Protein 8RO5 (pdb70)

Radius of gyration: 23.98 Å; Cα contacts (8 Å, |Δi|>4): 1164; chains: 2; bounding box: 68×42×57 Å

Structure (mmCIF, N/CA/C/O backbone):
data_8RO5
#
_entry.id   8RO5
#
_cell.length_a   68.575
_cell.length_b   43.320
_cell.length_c   84.243
_cell.angle_alpha   90.000
_cell.angle_beta   108.500
_cell.angle_gamma   90.000
#
_symmetry.space_group_name_H-M   'P 1 21 1'
#
loop_
_entity.id
_entity.type
_entity.pdbx_description
1 polymer 'Chains: B'
2 polymer 'Chains: A'
3 water water
#
loop_
_atom_site.group_PDB
_atom_site.id
_atom_site.type_symbol
_atom_site.label_atom_id
_atom_site.label_alt_id
_atom_site.label_comp_id
_atom_site.label_asym_id
_atom_site.label_entity_id
_atom_site.label_seq_id
_atom_site.pdbx_PDB_ins_code
_atom_site.Cartn_x
_atom_site.Cartn_y
_atom_site.Cartn_z
_atom_site.occupancy
_atom_site.B_iso_or_equiv
_atom_site.auth_seq_id
_atom_site.auth_comp_id
_atom_site.auth_asym_id
_atom_site.auth_atom_id
_atom_site.pdbx_PDB_model_num
ATOM 1 N N . THR A 1 1 ? 13.69949 24.95164 13.66095 1.000 38.41903 5 THR B N 1
ATOM 2 C CA . THR A 1 1 ? 13.36930 24.06861 14.77492 1.000 31.85518 5 THR B CA 1
ATOM 3 C C . THR A 1 1 ? 11.90812 24.29884 15.20810 1.000 27.71028 5 THR B C 1
ATOM 4 O O . THR A 1 1 ? 11.47067 25.43025 15.42240 1.000 32.21489 5 THR B O 1
ATOM 8 N N . LEU A 1 2 ? 11.13169 23.21492 15.28667 1.000 23.23429 6 LEU B N 1
ATOM 9 C CA . LEU A 1 2 ? 9.71502 23.31981 15.61397 1.000 22.75124 6 LEU B CA 1
ATOM 10 C C . LEU A 1 2 ? 9.43394 23.19211 17.10195 1.000 17.73438 6 LEU B C 1
ATOM 11 O O . LEU A 1 2 ? 8.38621 23.65571 17.56219 1.000 21.55053 6 LEU B O 1
ATOM 16 N N . LEU A 1 3 ? 10.34358 22.57803 17.85489 1.000 23.06423 7 LEU B N 1
ATOM 17 C CA . LEU A 1 3 ? 10.13111 22.24821 19.25445 1.000 20.73726 7 LEU B CA 1
ATOM 18 C C . LEU A 1 3 ? 11.34504 22.64773 20.08175 1.000 19.73441 7 LEU B C 1
ATOM 19 O O . LEU A 1 3 ? 12.48022 22.52853 19.61879 1.000 22.67003 7 LEU B O 1
ATOM 24 N N . GLU A 1 4 ? 11.09745 23.12381 21.30186 1.000 22.95098 8 GLU B N 1
ATOM 25 C CA . GLU A 1 4 ? 12.13116 23.27796 22.32330 1.000 26.79900 8 GLU B CA 1
ATOM 26 C C . GLU A 1 4 ? 11.81431 22.33729 23.46927 1.000 21.54822 8 GLU B C 1
ATOM 27 O O . GLU A 1 4 ? 10.77602 22.47578 24.12317 1.000 22.08941 8 GLU B O 1
ATOM 33 N N . GLN A 1 5 ? 12.70402 21.38908 23.71730 1.000 20.09373 9 GLN B N 1
ATOM 34 C CA . GLN A 1 5 ? 12.48503 20.39204 24.75120 1.000 22.34304 9 GLN B CA 1
ATOM 35 C C . GLN A 1 5 ? 13.54302 20.55145 25.83415 1.000 20.74673 9 GLN B C 1
ATOM 36 O O . GLN A 1 5 ? 14.73283 20.68271 25.52739 1.000 26.24447 9 GLN B O 1
ATOM 42 N N . ASN A 1 6 ? 13.11086 20.53999 27.09149 1.000 19.64774 10 ASN B N 1
ATOM 43 C CA . ASN A 1 6 ? 14.04017 20.70345 28.20176 1.000 24.63003 10 ASN B CA 1
ATOM 44 C C . ASN A 1 6 ? 13.58573 19.87649 29.39464 1.000 18.47282 10 ASN B C 1
ATOM 45 O O . ASN A 1 6 ? 12.38302 19.65669 29.57493 1.000 19.85146 10 ASN B O 1
ATOM 50 N N . PRO A 1 7 ? 14.52238 19.40105 30.22996 1.000 21.31821 11 PRO B N 1
ATOM 51 C CA . PRO A 1 7 ? 15.98087 19.50370 30.11890 1.000 23.40556 11 PRO B CA 1
ATOM 52 C C . PRO A 1 7 ? 16.48576 18.51358 29.09797 1.000 20.34478 11 PRO B C 1
ATOM 53 O O . PRO A 1 7 ? 15.73137 17.62822 28.70178 1.000 22.27899 11 PRO B O 1
ATOM 57 N N . ARG A 1 8 ? 17.74306 18.60999 28.65710 1.000 17.77450 12 ARG B N 1
ATOM 58 C CA . ARG A 1 8 ? 18.26579 17.65271 27.68939 1.000 20.16114 12 ARG B CA 1
ATOM 59 C C . ARG A 1 8 ? 18.78087 16.38279 28.34880 1.000 21.22644 12 ARG B C 1
ATOM 60 O O . ARG A 1 8 ? 18.91136 15.35139 27.67777 1.000 17.83453 12 ARG B O 1
ATOM 68 N N . TRP A 1 9 ? 19.08607 16.43335 29.64512 1.000 20.33301 13 TRP B N 1
ATOM 69 C CA . TRP A 1 9 ? 19.51995 15.24379 30.36471 1.000 22.52615 13 TRP B CA 1
ATOM 70 C C . TRP A 1 9 ? 19.21545 15.44797 31.84251 1.000 23.8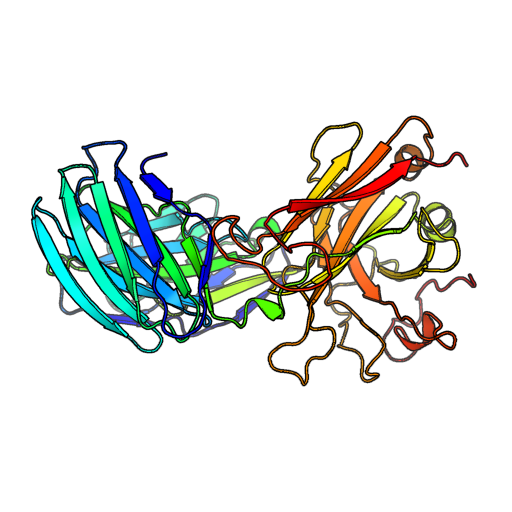9890 13 TRP B C 1
ATOM 71 O O . TRP A 1 9 ? 19.15060 16.58257 32.32651 1.000 22.44069 13 TRP B O 1
ATOM 82 N N . ARG A 1 10 ? 18.99284 14.34397 32.54603 1.000 17.88672 14 ARG B N 1
ATOM 83 C CA . ARG A 1 10 ? 18.91251 14.39776 33.99884 1.000 18.30290 14 ARG B CA 1
ATOM 84 C C . ARG A 1 10 ? 19.28736 13.05026 34.57352 1.000 17.54065 14 ARG B C 1
ATOM 85 O O . ARG A 1 10 ? 18.87212 12.00710 34.06290 1.000 15.09081 14 ARG B O 1
ATOM 93 N N . LEU A 1 11 ? 20.10194 13.08828 35.61584 1.000 13.89663 15 LEU B N 1
ATOM 94 C CA . LEU A 1 11 ? 20.32276 11.93519 36.46157 1.000 14.77740 15 LEU B CA 1
ATOM 95 C C . LEU A 1 11 ? 19.26587 11.94541 37.55206 1.000 18.07174 15 LEU B C 1
ATOM 96 O O . LEU A 1 11 ? 19.08515 12.96233 38.23248 1.000 21.73293 15 LEU B O 1
ATOM 101 N N . VAL A 1 12 ? 18.54599 10.83842 37.70001 1.000 14.60669 16 VAL B N 1
ATOM 102 C CA . VAL A 1 12 ? 17.41986 10.75516 38.62436 1.000 16.01694 16 VAL B CA 1
ATOM 103 C C . VAL A 1 12 ? 17.68551 9.62360 39.61238 1.000 18.21723 16 VAL B C 1
ATOM 104 O O . VAL A 1 12 ? 17.80423 8.46595 39.20653 1.000 18.56493 16 VAL B O 1
ATOM 108 N N . PRO A 1 13 ? 17.76273 9.89433 40.91204 1.000 17.99966 17 PRO B N 1
ATOM 109 C CA . PRO A 1 13 ? 17.93347 8.80398 41.87778 1.000 17.66695 17 PRO B CA 1
ATOM 110 C C . PRO A 1 13 ? 16.68934 7.93577 41.93457 1.000 19.21661 17 PRO B C 1
ATOM 111 O O . PRO A 1 13 ? 15.57962 8.38892 41.64971 1.000 17.70522 17 PRO B O 1
ATOM 115 N N . ARG A 1 14 ? 16.88023 6.67014 42.31114 1.000 18.07103 18 ARG B N 1
ATOM 116 C CA . ARG A 1 14 ? 15.78593 5.71034 42.23671 1.000 19.85934 18 ARG B CA 1
ATOM 117 C C . ARG A 1 14 ? 14.58853 6.19282 43.04370 1.000 22.40948 18 ARG B C 1
ATOM 118 O O . ARG A 1 14 ? 14.73528 6.73172 44.14661 1.000 22.02125 18 ARG B O 1
ATOM 126 N N . GLY A 1 15 ? 13.40239 6.02589 42.45811 1.000 20.90656 19 GLY B N 1
ATOM 127 C CA . GLY A 1 15 ? 12.14227 6.43155 43.05383 1.000 19.36197 19 GLY B CA 1
ATOM 128 C C . GLY A 1 15 ? 11.81030 7.90969 42.97610 1.000 19.00422 19 GLY B C 1
ATOM 129 O O . GLY A 1 15 ? 10.71891 8.30076 43.41630 1.000 26.00387 19 GLY B O 1
ATOM 130 N N . GLN A 1 16 ? 12.70518 8.75217 42.45412 1.000 20.40887 20 GLN B N 1
ATOM 131 C CA . GLN A 1 16 ? 12.47335 10.18874 42.44475 1.000 23.18232 20 GLN B CA 1
ATOM 132 C C . GLN A 1 16 ? 11.89955 10.60470 41.09719 1.000 15.99166 20 GLN B C 1
ATOM 133 O O . GLN A 1 16 ? 11.57851 9.76535 40.25327 1.000 19.65364 20 GLN B O 1
ATOM 139 N N . ALA A 1 17 ? 11.74442 11.91375 40.88685 1.000 17.38943 21 ALA B N 1
ATOM 140 C CA . ALA A 1 17 ? 10.96203 12.39027 39.75186 1.000 13.88061 21 ALA B CA 1
ATOM 141 C C . ALA A 1 17 ? 11.66055 13.54319 39.04190 1.000 14.21810 21 ALA B C 1
ATOM 142 O O . ALA A 1 17 ? 12.54051 14.20471 39.59638 1.000 15.01081 21 ALA B O 1
ATOM 144 N N . VAL A 1 18 ? 11.22907 13.80935 37.80538 1.000 12.02301 22 VAL B N 1
ATOM 145 C CA . VAL A 1 18 ? 11.78978 14.89791 37.00787 1.000 13.26903 22 VAL B CA 1
ATOM 146 C C . VAL A 1 18 ? 10.69157 15.46256 36.11070 1.000 15.76937 22 VAL B C 1
ATOM 147 O O . VAL A 1 18 ? 9.82575 14.72616 35.62822 1.000 16.00925 22 VAL B O 1
ATOM 151 N N . ASN A 1 19 ? 10.72255 16.77966 35.90774 1.000 18.70906 23 ASN B N 1
ATOM 152 C CA . ASN A 1 19 ? 9.75263 17.48694 35.07823 1.000 19.05854 23 ASN B CA 1
ATOM 153 C C . ASN A 1 19 ? 10.37850 17.79806 33.72895 1.000 18.07568 23 ASN B C 1
ATOM 154 O O . ASN A 1 19 ? 11.50784 18.29649 33.66500 1.000 19.38355 23 ASN B O 1
ATOM 159 N N . LEU A 1 20 ? 9.64928 17.49597 32.65582 1.000 18.09770 24 LEU B N 1
ATOM 160 C CA . LEU A 1 20 ? 10.08044 17.82102 31.30563 1.000 19.32226 24 LEU B CA 1
ATOM 161 C C . LEU A 1 20 ? 9.10061 18.81767 30.71151 1.000 17.20489 24 LEU B C 1
ATOM 162 O O . LEU A 1 20 ? 7.91660 18.83085 31.06219 1.000 18.51974 24 LEU B O 1
ATOM 167 N N . ARG A 1 21 ? 9.59747 19.63645 29.79266 1.000 18.95173 25 ARG B N 1
ATOM 168 C CA . ARG A 1 21 ? 8.74896 20.63584 29.16952 1.000 19.20811 25 ARG B CA 1
ATOM 169 C C . ARG A 1 21 ? 9.06871 20.69968 27.68693 1.000 19.51964 25 ARG B C 1
ATOM 170 O O . ARG A 1 21 ? 10.22863 20.59037 27.28143 1.000 20.26661 25 ARG B O 1
ATOM 178 N N . CYS A 1 22 ? 8.02653 20.84033 26.87808 1.000 18.80759 26 CYS B N 1
ATOM 179 C CA . CYS A 1 22 ? 8.16419 20.95466 25.43488 1.000 20.24556 26 CYS B CA 1
ATOM 180 C C . CYS A 1 22 ? 7.34460 22.14294 24.96650 1.000 17.10723 26 CYS B C 1
ATOM 181 O O . CYS A 1 22 ? 6.15611 22.23041 25.27682 1.000 20.27709 26 CYS B O 1
ATOM 184 N N . ILE A 1 23 ? 7.98363 23.05040 24.23517 1.000 22.56733 27 ILE B N 1
ATOM 185 C CA . ILE A 1 23 ? 7.34132 24.25243 23.71828 1.000 21.66932 27 ILE B CA 1
ATOM 186 C C . ILE A 1 23 ? 7.25906 24.13842 22.20717 1.000 17.05027 27 ILE B C 1
ATOM 187 O O . ILE A 1 23 ? 8.27694 23.95317 21.53291 1.000 19.91028 27 ILE B O 1
ATOM 192 N N . LEU A 1 24 ? 6.04699 24.26511 21.68218 1.000 22.99986 28 LEU B N 1
ATOM 193 C CA . LEU A 1 24 ? 5.83906 24.26457 20.24188 1.000 19.87089 28 LEU B CA 1
ATOM 194 C C . LEU A 1 24 ? 6.12392 25.65971 19.69216 1.000 21.63225 28 LEU B C 1
ATOM 195 O O . LEU A 1 24 ? 5.56900 26.65167 20.17652 1.000 23.83663 28 LEU B O 1
ATOM 200 N N . LYS A 1 25 ? 6.99425 25.73743 18.69568 1.000 20.76284 29 LYS B N 1
ATOM 201 C CA . LYS A 1 25 ? 7.42878 27.01639 18.15184 1.000 23.72841 29 LYS B CA 1
ATOM 202 C C . LYS A 1 25 ? 6.69600 27.38677 16.86938 1.000 27.89008 29 LYS B C 1
ATOM 203 O O . LYS A 1 25 ? 7.00236 28.42784 16.27545 1.000 29.08207 29 LYS B O 1
ATOM 209 N N . ASN A 1 26 ? 5.74761 26.55958 16.42640 1.000 24.00154 30 ASN B N 1
ATOM 210 C CA . ASN A 1 26 ? 5.05628 26.77647 15.15361 1.000 24.86870 30 ASN B CA 1
ATOM 211 C C . ASN A 1 26 ? 3.67116 26.16058 15.27114 1.000 24.88545 30 ASN B C 1
ATOM 212 O O . ASN A 1 26 ? 3.53019 24.93296 15.27126 1.000 24.44034 30 ASN B O 1
ATOM 217 N N . SER A 1 27 ? 2.65283 27.01976 15.34608 1.000 22.53604 31 SER B N 1
ATOM 218 C CA . SER A 1 27 ? 1.28724 26.60214 15.63387 1.000 23.01277 31 SER B CA 1
ATOM 219 C C . SER A 1 27 ? 0.69100 25.70499 14.55687 1.000 20.99044 31 SER B C 1
ATOM 220 O O . SER A 1 27 ? -0.36962 25.11800 14.79067 1.000 24.38266 31 SER B O 1
ATOM 223 N N . GLN A 1 28 ? 1.33285 25.58652 13.39757 1.000 22.84983 32 GLN B N 1
ATOM 224 C CA . GLN A 1 28 ? 0.82535 24.71603 12.34095 1.000 23.67162 32 GLN B CA 1
ATOM 225 C C . GLN A 1 28 ? 1.04404 23.23720 12.64085 1.000 20.74580 32 GLN B C 1
ATOM 226 O O . GLN A 1 28 ? 0.58275 22.39123 11.86801 1.000 17.40310 32 GLN B O 1
ATOM 232 N N . TYR A 1 29 ? 1.71495 22.89770 13.73535 1.000 18.93145 33 TYR B N 1
ATOM 233 C CA . TYR A 1 29 ? 1.93925 21.50569 14.13022 1.000 15.10598 33 TYR B CA 1
ATOM 234 C C . TYR A 1 29 ? 1.41034 21.27806 15.54140 1.000 16.35875 33 TYR B C 1
ATOM 235 O O . TYR A 1 29 ? 2.17113 20.93203 16.45230 1.000 18.59652 33 TYR B O 1
ATOM 244 N N . PRO A 1 30 ? 0.09901 21.43774 15.74937 1.000 18.58263 34 PRO B N 1
ATOM 245 C CA . PRO A 1 30 ? -0.45156 21.46059 17.10900 1.000 15.21840 34 PRO B CA 1
ATOM 246 C C . PRO A 1 30 ? -0.61426 20.10108 17.75212 1.000 16.91506 34 PRO B C 1
ATOM 247 O O . PRO A 1 30 ? -1.00794 20.03658 18.92672 1.000 18.19676 34 PRO B O 1
ATOM 251 N N . TRP A 1 31 ? -0.36580 19.01436 17.02788 1.000 14.25514 35 TRP B N 1
ATOM 252 C CA . TRP A 1 31 ? -0.51465 17.67758 17.58843 1.000 14.07152 35 TRP B CA 1
ATOM 253 C C . TRP A 1 31 ? 0.78850 17.34317 18.28985 1.000 15.50467 35 TRP B C 1
ATOM 254 O O . TRP A 1 31 ? 1.77295 17.00273 17.64028 1.000 14.84506 35 TRP B O 1
ATOM 265 N N . MET A 1 32 ? 0.79434 17.45936 19.61654 1.000 15.69707 36 MET B N 1
ATOM 266 C CA . MET A 1 32 ? 1.98174 17.26591 20.43668 1.000 14.34491 36 MET B CA 1
ATOM 267 C C . MET A 1 32 ? 1.86403 15.96738 21.21933 1.000 12.91362 36 MET B C 1
ATOM 268 O O . MET A 1 32 ? 0.80662 15.65894 21.78688 1.000 15.08914 36 MET B O 1
ATOM 273 N N . SER A 1 33 ? 2.95274 15.19697 21.23495 1.000 12.37242 37 SER B N 1
ATOM 274 C CA . SER A 1 33 ? 2.94655 13.87740 21.84063 1.000 13.86687 37 SER B CA 1
ATOM 275 C C . SER A 1 33 ? 4.22976 13.68518 22.62991 1.000 10.69335 37 SER B C 1
ATOM 276 O O . SER A 1 33 ? 5.21390 14.40408 22.43148 1.000 13.74874 37 SER B O 1
ATOM 279 N N . TRP A 1 34 ? 4.21990 12.67248 23.50138 1.000 11.61815 38 TRP B N 1
ATOM 280 C CA . TRP A 1 34 ? 5.42650 12.14847 24.13560 1.000 12.51037 38 TRP B CA 1
ATOM 281 C C . TRP A 1 34 ? 5.65065 10.71891 23.66619 1.000 11.71965 38 TRP B C 1
ATOM 282 O O . TRP A 1 34 ? 4.70761 9.91674 23.64814 1.000 10.15913 38 TRP B O 1
ATOM 293 N N . TYR A 1 35 ? 6.88746 10.41241 23.29374 1.000 10.43530 39 TYR B N 1
ATOM 294 C CA . TYR A 1 35 ? 7.36504 9.06689 22.98980 1.000 10.06130 39 TYR B CA 1
ATOM 295 C C . TYR A 1 35 ? 8.50991 8.72826 23.92719 1.000 11.26775 39 TYR B C 1
ATOM 296 O O . TYR A 1 35 ? 9.30905 9.59716 24.27293 1.000 14.21451 39 TYR B O 1
ATOM 305 N N . GLN A 1 36 ? 8.60612 7.46698 24.33076 1.000 11.09562 40 GLN B N 1
ATOM 306 C CA . GLN A 1 36 ? 9.79682 7.00988 25.03276 1.000 10.28273 40 GLN B CA 1
ATOM 307 C C . GLN A 1 36 ? 10.60807 6.09151 24.13497 1.000 12.02569 40 GLN B C 1
ATOM 308 O O . GLN A 1 36 ? 10.08397 5.46334 23.20912 1.000 12.15926 40 GLN B O 1
ATOM 314 N N . GLN A 1 37 ? 11.90583 6.04471 24.40409 1.000 11.79970 41 GLN B N 1
ATOM 315 C CA . GLN A 1 37 ? 12.77677 5.05326 23.79259 1.000 13.17411 41 GLN B CA 1
ATOM 316 C C . GLN A 1 37 ? 13.48980 4.31971 24.91555 1.000 16.01273 41 GLN B C 1
ATOM 317 O O . GLN A 1 37 ? 14.19360 4.94405 25.71887 1.000 14.60173 41 GLN B O 1
ATOM 323 N N . ASP A 1 38 ? 13.28338 3.00762 25.00084 1.000 16.39056 42 ASP B N 1
ATOM 324 C CA . ASP A 1 38 ? 13.86053 2.26558 26.10782 1.000 17.24487 42 ASP B CA 1
ATOM 325 C C . ASP A 1 38 ? 15.32513 1.93978 25.81358 1.000 16.78039 42 ASP B C 1
ATOM 326 O O . ASP A 1 38 ? 15.88136 2.30788 24.77549 1.000 16.04518 42 ASP B O 1
ATOM 331 N N . LEU A 1 39 ? 15.97593 1.25363 26.75607 1.000 16.11724 43 LEU B N 1
ATOM 332 C CA . LEU A 1 39 ? 17.39719 0.98112 26.58602 1.000 19.72488 43 LEU B CA 1
ATOM 333 C C . LEU A 1 39 ? 17.68295 -0.05590 25.50523 1.000 20.00533 43 LEU B C 1
ATOM 334 O O . LEU A 1 39 ? 18.84152 -0.17910 25.08402 1.000 20.10916 43 LEU B O 1
ATOM 339 N N . GLN A 1 40 ? 16.66614 -0.78160 25.03848 1.000 18.20072 44 GLN B N 1
ATOM 340 C CA . GLN A 1 40 ? 16.74575 -1.64468 23.86735 1.000 19.37218 44 GLN B CA 1
ATOM 341 C C . GLN A 1 40 ? 16.49913 -0.89790 22.55795 1.000 20.53593 44 GLN B C 1
ATOM 342 O O . GLN A 1 40 ? 16.47064 -1.53061 21.49520 1.000 22.84912 44 GLN B O 1
ATOM 348 N N . LYS A 1 41 ? 16.28831 0.41879 22.61477 1.000 17.33479 45 LYS B N 1
ATOM 349 C CA . LYS A 1 41 ? 16.08732 1.32282 21.47445 1.000 18.58193 45 LYS B CA 1
ATOM 350 C C . LYS A 1 41 ? 14.68790 1.20442 20.87536 1.000 18.43357 45 LYS B C 1
ATOM 351 O O . LYS A 1 41 ? 14.44648 1.71240 19.75613 1.000 17.65643 45 LYS B O 1
ATOM 357 N N . GLN A 1 42 ? 13.74310 0.57586 21.57220 1.000 15.40779 46 GLN B N 1
ATOM 358 C CA . GLN A 1 42 ? 12.36440 0.51431 21.09039 1.000 14.39348 46 GLN B CA 1
ATOM 359 C C . GLN A 1 42 ? 11.63573 1.82476 21.38440 1.000 14.27550 46 GLN B C 1
ATOM 360 O O . GLN A 1 42 ? 11.52405 2.23383 22.54561 1.000 13.46582 46 GLN B O 1
ATOM 366 N N . LEU A 1 43 ? 11.12177 2.46871 20.33162 1.000 11.65341 47 LEU B N 1
ATOM 367 C CA . LEU A 1 43 ? 10.27271 3.65015 20.47337 1.000 13.08506 47 LEU B CA 1
ATOM 368 C C . LEU A 1 43 ? 8.83358 3.24118 20.75872 1.000 12.92171 47 LEU B C 1
ATOM 369 O O . LEU A 1 43 ? 8.30589 2.32127 20.12870 1.000 12.92338 47 LEU B O 1
ATOM 374 N N . GLN A 1 44 ? 8.19046 3.94388 21.69647 1.000 11.23057 48 GLN B N 1
ATOM 375 C CA . GLN A 1 44 ? 6.80635 3.66778 22.06110 1.000 13.18129 48 GLN B CA 1
ATOM 376 C C . GLN A 1 44 ? 6.07032 4.96031 22.38193 1.000 12.01444 48 GLN B C 1
ATOM 377 O O . GLN A 1 44 ? 6.50284 5.73451 23.24113 1.000 12.06867 48 GLN B O 1
ATOM 383 N N . TRP A 1 45 ? 4.94508 5.16839 21.70336 1.000 10.44479 49 TRP B N 1
ATOM 384 C CA . TRP A 1 45 ? 4.04613 6.27409 22.01423 1.000 10.78249 49 TRP B CA 1
ATOM 385 C C . TRP A 1 45 ? 3.52429 6.19281 23.44553 1.000 12.12648 49 TRP B C 1
ATOM 386 O O . TRP A 1 45 ? 3.12635 5.12716 23.91884 1.000 12.51913 49 TRP B O 1
ATOM 397 N N . LEU A 1 46 ? 3.48768 7.33957 24.11832 1.000 10.54328 50 LEU B N 1
ATOM 398 C CA . LEU A 1 46 ? 2.93110 7.44807 25.46535 1.000 9.98203 50 LEU B CA 1
ATOM 399 C C . LEU A 1 46 ? 1.62035 8.21237 25.49890 1.000 14.70320 50 LEU B C 1
ATOM 400 O O . LEU A 1 46 ? 0.63543 7.71922 26.05739 1.000 15.14846 50 LEU B O 1
ATOM 405 N N . PHE A 1 47 ? 1.60024 9.43042 24.95486 1.000 13.87322 51 PHE B N 1
ATOM 406 C CA . PHE A 1 47 ? 0.44551 10.30389 25.05825 1.000 14.48317 51 PHE B CA 1
ATOM 407 C C . PHE A 1 47 ? 0.39952 11.20271 23.84483 1.000 13.39304 51 PHE B C 1
ATOM 408 O O . PHE A 1 47 ? 1.43535 11.62618 23.33540 1.000 14.15018 51 PHE B O 1
ATOM 416 N N . THR A 1 48 ? -0.81959 11.52988 23.43088 1.000 14.58828 52 THR B N 1
ATOM 417 C CA . THR A 1 48 ? -1.08786 12.64303 22.53177 1.000 15.62395 52 THR B CA 1
ATOM 418 C C . THR A 1 48 ? -2.19200 13.44448 23.20456 1.000 19.07074 52 THR B C 1
ATOM 419 O O . THR A 1 48 ? -3.31042 12.94816 23.35158 1.000 21.10617 52 THR B O 1
ATOM 423 N N . LEU A 1 49 ? -1.88424 14.66793 23.61592 1.000 20.39312 53 LEU B N 1
ATOM 424 C CA . LEU A 1 49 ? -2.82217 15.49859 24.36453 1.000 25.28454 53 LEU B CA 1
ATOM 425 C C . LEU A 1 49 ? -3.04453 16.77692 23.57370 1.000 19.11639 53 LEU B C 1
ATOM 426 O O . LEU A 1 49 ? -2.11366 17.56370 23.38619 1.000 27.04244 53 LEU B O 1
ATOM 431 N N . ARG A 1 50 ? -4.27576 16.98451 23.10680 1.000 32.36961 54 ARG B N 1
ATOM 432 C CA . ARG A 1 50 ? -4.53153 18.04220 22.13410 1.000 35.61353 54 ARG B CA 1
ATOM 433 C C . ARG A 1 50 ? -5.02836 19.34064 22.75691 1.000 30.21340 54 ARG B C 1
ATOM 434 O O . ARG A 1 50 ? -4.66152 20.41796 22.27921 1.000 34.90508 54 ARG B O 1
ATOM 442 N N . SER A 1 51 ? -5.82553 19.27140 23.82653 1.000 31.96455 55 SER B N 1
ATOM 443 C CA . SER A 1 51 ? -6.44493 20.49750 24.31854 1.000 35.41873 55 SER B CA 1
ATOM 444 C C . SER A 1 51 ? -5.84631 20.95335 25.64466 1.000 35.17581 55 SER B C 1
ATOM 445 O O . SER A 1 51 ? -5.55356 20.12378 26.51423 1.000 32.33972 55 SER B O 1
ATOM 448 N N . PRO A 1 52 ? -5.67102 22.26266 25.82191 1.000 37.48346 56 PRO B N 1
ATOM 449 C CA . PRO A 1 52 ? -5.26807 22.79727 27.12853 1.000 32.90709 56 PRO B CA 1
ATOM 450 C C . PRO A 1 52 ? -6.09132 22.20721 28.26153 1.000 34.05947 56 PRO B C 1
ATOM 451 O O . PRO A 1 52 ? -7.31809 22.12578 28.18776 1.000 37.02876 56 PRO B O 1
ATOM 455 N N . GLY A 1 53 ? -5.40227 21.78273 29.31861 1.000 30.16855 57 GLY B N 1
ATOM 456 C CA . GLY A 1 53 ? -6.03813 21.15574 30.45178 1.000 28.45865 57 GLY B CA 1
ATOM 457 C C . GLY A 1 53 ? -6.11621 19.64318 30.38995 1.000 31.51405 57 GLY B C 1
ATOM 458 O O . GLY A 1 53 ? -6.37784 19.00826 31.41840 1.000 28.61141 57 GLY B O 1
ATOM 459 N N . ASP A 1 54 ? -5.90474 19.04938 29.21752 1.000 29.76227 58 ASP B N 1
ATOM 460 C CA . ASP A 1 54 ? -5.88380 17.59740 29.11151 1.000 28.59433 58 ASP B CA 1
ATOM 461 C C . ASP A 1 54 ? -4.74090 17.03084 29.94217 1.000 24.56638 58 ASP B C 1
ATOM 462 O O . ASP A 1 54 ? -3.61494 17.53104 29.89444 1.000 28.46392 58 ASP B O 1
ATOM 467 N N . LYS A 1 55 ? -5.04911 15.99934 30.71875 1.000 26.26321 59 LYS B N 1
ATOM 468 C CA . LYS A 1 55 ? -4.10449 15.34788 31.61033 1.000 27.60177 59 LYS B CA 1
ATOM 469 C C . LYS A 1 55 ? -4.35713 13.85511 31.56015 1.000 26.61030 59 LYS B C 1
ATOM 470 O O . LYS A 1 55 ? -5.51017 13.42003 31.55495 1.000 26.04758 59 LYS B O 1
ATOM 476 N N . GLU A 1 56 ? -3.28902 13.06738 31.54293 1.000 25.03931 60 GLU B N 1
ATOM 477 C CA . GLU A 1 56 ? -3.49006 11.63252 31.64715 1.000 24.94570 60 GLU B CA 1
ATOM 478 C C . GLU A 1 56 ? -2.21731 11.02371 32.21708 1.000 23.66716 60 GLU B C 1
ATOM 479 O O . GLU A 1 56 ? -1.14698 11.63741 32.18059 1.000 20.75797 60 GLU B O 1
ATOM 485 N N . VAL A 1 57 ? -2.37040 9.85368 32.83239 1.000 21.03354 61 VAL B N 1
ATOM 486 C CA . VAL A 1 57 ? -1.26717 9.14376 33.46415 1.000 20.35102 61 VAL B CA 1
ATOM 487 C C . VAL A 1 57 ? -1.12787 7.77593 32.81168 1.000 24.48295 61 VAL B C 1
ATOM 488 O O . VAL A 1 57 ? -2.07024 7.24021 32.22634 1.000 27.20949 61 VAL B O 1
ATOM 492 N N . LYS A 1 58 ? 0.07600 7.21429 32.90787 1.000 20.23787 62 LYS B N 1
ATOM 493 C CA . LYS A 1 58 ? 0.34904 5.90460 32.33729 1.000 22.10193 62 LYS B CA 1
ATOM 494 C C . LYS A 1 58 ? 1.55664 5.33620 33.06773 1.000 23.94847 62 LYS B C 1
ATOM 495 O O . LYS A 1 58 ? 2.45125 6.08979 33.46316 1.000 21.35391 62 LYS B O 1
ATOM 501 N N . SER A 1 59 ? 1.56759 4.02163 33.26536 1.000 19.36515 63 SER B N 1
ATOM 502 C CA . SER A 1 59 ? 2.69392 3.33244 33.88956 1.000 24.12887 63 SER B CA 1
ATOM 503 C C . SER A 1 59 ? 3.29167 2.33004 32.91348 1.000 21.60337 63 SER B C 1
ATOM 504 O O . SER A 1 59 ? 2.56986 1.51086 32.33900 1.000 22.30427 63 SER B O 1
ATOM 507 N N . LEU A 1 60 ? 4.60483 2.38589 32.74037 1.000 18.98319 64 LEU B N 1
ATOM 508 C CA . LEU A 1 60 ? 5.36092 1.40940 31.97754 1.000 20.22469 64 LEU B CA 1
ATOM 509 C C . LEU A 1 60 ? 6.46613 0.86776 32.86887 1.000 22.04658 64 LEU B C 1
ATOM 510 O O . LEU A 1 60 ? 6.79983 1.48031 33.88903 1.000 22.07974 64 LEU B O 1
ATOM 515 N N . PRO A 1 61 ? 7.04350 -0.28199 32.53353 1.000 21.66965 65 PRO B N 1
ATOM 516 C CA . PRO A 1 61 ? 8.17784 -0.76638 33.32723 1.000 22.25083 65 PRO B CA 1
ATOM 517 C C . PRO A 1 61 ? 9.25663 0.29904 33.40071 1.000 24.17966 65 PRO B C 1
ATOM 518 O O . PRO A 1 61 ? 9.69724 0.79178 32.35985 1.000 29.28860 65 PRO B O 1
ATOM 522 N N . GLY A 1 62 ? 9.63054 0.72082 34.61079 1.000 23.74454 66 GLY B N 1
ATOM 523 C CA . GLY A 1 62 ? 10.69113 1.68175 34.79996 1.000 22.92683 66 GLY B CA 1
ATOM 524 C C . GLY A 1 62 ? 10.24480 3.10009 35.09872 1.000 21.22746 66 GLY B C 1
ATOM 525 O O . GLY A 1 62 ? 11.04756 3.87793 35.63464 1.000 21.58002 66 GLY B O 1
ATOM 526 N N . ALA A 1 63 ? 9.00260 3.47057 34.77820 1.000 14.85830 67 ALA B N 1
ATOM 527 C CA . ALA A 1 63 ? 8.58253 4.84555 35.02890 1.000 17.76001 67 ALA B CA 1
ATOM 528 C C . ALA A 1 63 ? 7.06713 4.97509 35.09398 1.000 17.12979 67 ALA B C 1
ATOM 529 O O . ALA A 1 63 ? 6.34132 4.32558 34.34008 1.000 17.76730 67 ALA B O 1
ATOM 531 N N . ASP A 1 64 ? 6.61168 5.84042 35.99277 1.000 15.82502 68 ASP B N 1
ATOM 532 C CA . ASP A 1 64 ? 5.25216 6.36005 36.00421 1.000 16.31342 68 ASP B CA 1
ATOM 533 C C . ASP A 1 64 ? 5.24289 7.75044 35.37381 1.000 18.26610 68 ASP B C 1
ATOM 534 O O . ASP A 1 64 ? 6.12596 8.57098 35.64255 1.000 19.75003 68 ASP B O 1
ATOM 539 N N . TYR A 1 65 ? 4.24573 8.01102 34.52806 1.000 15.79622 69 TYR B N 1
ATOM 540 C CA . TYR A 1 65 ? 4.16438 9.24187 33.75674 1.000 15.83230 69 TYR B CA 1
ATOM 541 C C . TYR A 1 65 ? 2.88881 10.00866 34.07421 1.000 17.20059 69 TYR B C 1
ATOM 542 O O . TYR A 1 65 ? 1.82724 9.40809 34.24647 1.000 18.74639 69 TYR B O 1
ATOM 551 N N . LEU A 1 66 ? 2.99561 11.33806 34.10224 1.000 18.05439 70 LEU B N 1
ATOM 552 C CA . LEU A 1 66 ? 1.84002 12.23404 34.15464 1.000 17.60702 70 LEU B CA 1
ATOM 553 C C . LEU A 1 66 ? 2.05942 13.32843 33.12253 1.000 19.88046 70 LEU B C 1
ATOM 554 O O . LEU A 1 66 ? 3.01480 14.10013 33.23285 1.000 17.77593 70 LEU B O 1
ATOM 559 N N . ALA A 1 67 ? 1.20262 13.37949 32.10415 1.000 19.10191 71 ALA B N 1
ATOM 560 C CA . ALA A 1 67 ? 1.37817 14.29966 30.99100 1.000 18.51925 71 ALA B CA 1
ATOM 561 C C . ALA A 1 67 ? 0.27481 15.34254 31.00832 1.000 20.16936 71 ALA B C 1
ATOM 562 O O . ALA A 1 67 ? -0.87901 15.02000 31.29345 1.000 19.06069 71 ALA B O 1
ATOM 564 N N . THR A 1 68 ? 0.62875 16.58384 30.68307 1.000 18.42173 72 THR B N 1
ATOM 565 C CA . THR A 1 68 ? -0.34489 17.67301 30.66077 1.000 22.12622 72 THR B CA 1
ATOM 566 C C . THR A 1 68 ? -0.13558 18.54079 29.42973 1.000 21.28335 72 THR B C 1
ATOM 567 O O . THR A 1 68 ? 0.98332 18.99382 29.16895 1.000 20.11314 72 THR B O 1
ATOM 571 N N . ARG A 1 69 ? -1.21137 18.80336 28.69100 1.000 23.06935 73 ARG B N 1
ATOM 572 C CA . ARG A 1 69 ? -1.20393 19.88063 27.70696 1.000 20.83566 73 ARG B CA 1
ATOM 573 C C . ARG A 1 69 ? -1.63160 21.14331 28.44655 1.000 22.73342 73 ARG B C 1
ATOM 574 O O . ARG A 1 69 ? -2.80009 21.28311 28.81880 1.000 27.68509 73 ARG B O 1
ATOM 582 N N . VAL A 1 70 ? -0.67824 22.03719 28.69262 1.000 24.57949 74 VAL B N 1
ATOM 583 C CA . VAL A 1 70 ? -0.94004 23.19383 29.54639 1.000 30.43019 74 VAL B CA 1
ATOM 584 C C . VAL A 1 70 ? -1.56834 24.32446 28.74272 1.000 26.54386 74 VAL B C 1
ATOM 585 O O . VAL A 1 70 ? -2.55567 24.93921 29.16661 1.000 28.37180 74 VAL B O 1
ATOM 589 N N . THR A 1 71 ? -0.99460 24.62301 27.58119 1.000 27.20794 75 THR B N 1
ATOM 590 C CA . THR A 1 71 ? -1.49338 25.64321 26.67044 1.000 31.58909 75 THR B CA 1
ATOM 591 C C . THR A 1 71 ? -1.42925 25.11084 25.24496 1.000 31.31646 75 THR B C 1
ATOM 592 O O . THR A 1 71 ? -1.00220 23.97650 24.99671 1.000 26.10228 75 THR B O 1
ATOM 596 N N . ASP A 1 72 ? -1.83102 25.95847 24.29338 1.000 30.19643 76 ASP B N 1
ATOM 597 C CA . ASP A 1 72 ? -1.74468 25.57983 22.88815 1.000 31.25074 76 ASP B CA 1
ATOM 598 C C . ASP A 1 72 ? -0.31072 25.31426 22.44730 1.000 29.03197 76 ASP B C 1
ATOM 599 O O . ASP A 1 72 ? -0.10123 24.62619 21.44450 1.000 29.35970 76 ASP B O 1
ATOM 604 N N . THR A 1 73 ? 0.68324 25.83303 23.16547 1.000 28.63308 77 THR B N 1
ATOM 605 C CA . THR A 1 73 ? 2.06884 25.66700 22.75610 1.000 25.80022 77 THR B CA 1
ATOM 606 C C . THR A 1 73 ? 2.94322 24.99271 23.80947 1.000 25.14303 77 THR B C 1
ATOM 607 O O . THR A 1 73 ? 4.15985 24.91800 23.61475 1.000 23.79884 77 THR B O 1
ATOM 611 N N . GLU A 1 74 ? 2.37248 24.48647 24.90253 1.000 25.26493 78 GLU B N 1
ATOM 612 C CA . GLU A 1 74 ? 3.17499 23.93428 25.99222 1.000 26.58582 78 GLU B CA 1
ATOM 613 C C . GLU A 1 74 ? 2.68334 22.54902 26.37382 1.000 22.20733 78 GLU B C 1
ATOM 614 O O . GLU A 1 74 ? 1.52125 22.38065 26.74935 1.000 21.16477 78 GLU B O 1
ATOM 620 N N . LEU A 1 75 ? 3.57911 21.56896 26.31819 1.000 19.01273 79 LEU B N 1
ATOM 621 C CA . LEU A 1 75 ? 3.28959 20.20942 26.74962 1.000 18.52765 79 LEU B CA 1
ATOM 622 C C . LEU A 1 75 ? 4.27286 19.84752 27.85113 1.000 17.94488 79 LEU B C 1
ATOM 623 O O . LEU A 1 75 ? 5.45985 20.16205 27.74621 1.000 20.53106 79 LEU B O 1
ATOM 628 N N . ARG A 1 76 ? 3.78095 19.20256 28.90671 1.000 20.28459 80 ARG B N 1
ATOM 629 C CA . ARG A 1 76 ? 4.62242 18.85582 30.04340 1.000 18.68707 80 ARG B CA 1
ATOM 630 C C . ARG A 1 76 ? 4.52604 17.36726 30.33194 1.000 16.22985 80 ARG B C 1
ATOM 631 O O . ARG A 1 76 ? 3.55094 16.69786 29.97916 1.000 16.12510 80 ARG B O 1
ATOM 639 N N . LEU A 1 77 ? 5.55110 16.86204 31.01185 1.000 18.01309 81 LEU B N 1
ATOM 640 C CA . LEU A 1 77 ? 5.58972 15.46781 31.42851 1.000 16.73772 81 LEU B CA 1
ATOM 641 C C . LEU A 1 77 ? 6.33071 15.38743 32.74934 1.000 15.04346 81 LEU B C 1
ATOM 642 O O . LEU A 1 77 ? 7.44233 15.90983 32.86004 1.000 19.35739 81 LEU B O 1
ATOM 647 N N . GLN A 1 78 ? 5.71312 14.75201 33.73896 1.000 16.93687 82 GLN B N 1
ATOM 648 C CA . GLN A 1 78 ? 6.41734 14.34500 34.94476 1.000 18.07234 82 GLN B CA 1
ATOM 649 C C . GLN A 1 78 ? 6.72999 12.86042 34.85363 1.000 15.32098 82 GLN B C 1
ATOM 650 O O . GLN A 1 78 ? 5.84478 12.04474 34.57494 1.000 15.70461 82 GLN B O 1
ATOM 656 N N . VAL A 1 79 ? 7.99151 12.52024 35.07068 1.000 14.41063 83 VAL B N 1
ATOM 657 C CA . VAL A 1 79 ? 8.43974 11.13574 35.10091 1.000 14.23509 83 VAL B CA 1
ATOM 658 C C . VAL A 1 79 ? 8.76319 10.80825 36.54452 1.000 15.83790 83 VAL B C 1
ATOM 659 O O . VAL A 1 79 ? 9.64746 11.43514 37.13746 1.000 18.48847 83 VAL B O 1
ATOM 663 N N . ALA A 1 80 ? 8.06040 9.83737 37.11596 1.000 16.32342 84 ALA B N 1
ATOM 664 C CA . ALA A 1 80 ? 8.16590 9.62709 38.55224 1.000 18.28509 84 ALA B CA 1
ATOM 665 C C . ALA A 1 80 ? 8.40852 8.16275 38.86629 1.000 19.37015 84 ALA B C 1
ATOM 666 O O . ALA A 1 80 ? 8.31978 7.28283 38.00149 1.000 16.28629 84 ALA B O 1
ATOM 668 N N . ASN A 1 81 ? 8.70994 7.90920 40.14144 1.000 19.87963 85 ASN B N 1
ATOM 669 C CA . ASN A 1 81 ? 8.95360 6.55339 40.60016 1.000 23.75690 85 ASN B CA 1
ATOM 670 C C . ASN A 1 81 ? 9.92591 5.82642 39.69377 1.000 19.45612 85 ASN B C 1
ATOM 671 O O . ASN A 1 81 ? 9.73463 4.65863 39.35800 1.000 24.37955 85 ASN B O 1
ATOM 676 N N . MET A 1 82 ? 10.95602 6.53314 39.23996 1.000 23.33906 86 MET B N 1
ATOM 677 C CA . MET A 1 82 ? 11.80323 5.95893 38.20563 1.000 19.58243 86 MET B CA 1
ATOM 678 C C . MET A 1 82 ? 12.61828 4.79728 38.74124 1.000 24.69244 86 MET B C 1
ATOM 679 O O . MET A 1 82 ? 13.14285 4.85132 39.85980 1.000 21.70250 86 MET B O 1
ATOM 684 N N . SER A 1 83 ? 12.73918 3.74676 37.90872 1.000 17.03071 87 SER B N 1
ATOM 685 C CA . SER A 1 83 ? 13.61770 2.62545 38.20320 1.000 18.25150 87 SER B CA 1
ATOM 686 C C . SER A 1 83 ? 14.43040 2.18794 36.99752 1.000 19.29767 87 SER B C 1
ATOM 687 O O . SER A 1 83 ? 15.21828 1.24758 37.12143 1.000 15.07453 87 SER B O 1
ATOM 690 N N . GLN A 1 84 ? 14.26722 2.82140 35.83557 1.000 17.28306 88 GLN B N 1
ATOM 691 C CA . GLN A 1 84 ? 15.14303 2.52737 34.71056 1.000 15.53897 88 GLN B CA 1
ATOM 692 C C . GLN A 1 84 ? 15.18463 3.74296 33.80222 1.000 16.70870 88 GLN B C 1
ATOM 693 O O . GLN A 1 84 ? 14.16769 4.41965 33.61065 1.000 15.98007 88 GLN B O 1
ATOM 699 N N . GLY A 1 85 ? 16.36240 4.00780 33.24483 1.000 16.23365 89 GLY B N 1
ATOM 700 C CA . GLY A 1 85 ? 16.51502 5.12492 32.33642 1.000 15.76798 89 GLY B CA 1
ATOM 701 C C . GLY A 1 85 ? 15.81207 4.88130 31.01276 1.000 15.05002 89 GLY B C 1
ATOM 702 O O . GLY A 1 85 ? 15.39608 3.77618 30.67229 1.000 15.35261 89 GLY B O 1
ATOM 703 N N . ARG A 1 86 ? 15.69850 5.96182 30.24928 1.000 13.09404 90 ARG B N 1
ATOM 704 C CA . ARG A 1 86 ? 14.95848 6.00145 28.99229 1.000 15.22375 90 ARG B CA 1
ATOM 705 C C . ARG A 1 86 ? 15.23958 7.35896 28.38457 1.000 16.09892 90 ARG B C 1
ATOM 706 O O . ARG A 1 86 ? 15.70519 8.27093 29.06587 1.000 13.12568 90 ARG B O 1
ATOM 714 N N . THR A 1 87 ? 14.97001 7.48690 27.09764 1.000 12.60333 91 THR B N 1
ATOM 715 C CA . THR A 1 87 ? 14.97027 8.79365 26.47414 1.000 12.69486 91 THR B CA 1
ATOM 716 C C . THR A 1 87 ? 13.53492 9.14503 26.12485 1.000 12.64811 91 THR B C 1
ATOM 717 O O . THR A 1 87 ? 12.76519 8.28388 25.68238 1.000 12.98886 91 THR B O 1
ATOM 721 N N . LEU A 1 88 ? 13.15467 10.38724 26.39003 1.000 14.74499 92 LEU B N 1
ATOM 722 C CA . LEU A 1 88 ? 11.82934 10.87047 26.05388 1.000 12.58312 92 LEU B CA 1
ATOM 723 C C . LEU A 1 88 ? 11.91288 11.89021 24.92926 1.000 14.77133 92 LEU B C 1
ATOM 724 O O . LEU A 1 88 ? 12.75323 12.79202 24.95335 1.000 14.49556 92 LEU B O 1
ATOM 729 N N . TYR A 1 89 ? 11.01802 11.75810 23.95721 1.000 11.91047 93 TYR B N 1
ATOM 730 C CA . TYR A 1 89 ? 10.94117 12.69709 22.84634 1.000 12.69090 93 TYR B CA 1
ATOM 731 C C . TYR A 1 89 ? 9.57323 13.34798 22.85026 1.000 14.07657 93 TYR B C 1
ATOM 732 O O . TYR A 1 89 ? 8.55460 12.65306 22.92088 1.000 13.25187 93 TYR B O 1
ATOM 741 N N . CYS A 1 90 ? 9.55762 14.67606 22.78278 1.000 11.76833 94 CYS B N 1
ATOM 742 C CA . CYS A 1 90 ? 8.36695 15.40047 22.37473 1.000 12.23160 94 CYS B CA 1
ATOM 743 C C . CYS A 1 90 ? 8.28455 15.31755 20.85596 1.000 12.81687 94 CYS B C 1
ATOM 744 O O . CYS A 1 90 ? 9.31053 15.36926 20.17380 1.000 13.49534 94 CYS B O 1
ATOM 747 N N . THR A 1 91 ? 7.08056 15.13575 20.31928 1.000 11.35676 95 THR B N 1
ATOM 748 C CA . THR A 1 91 ? 6.91367 15.14790 18.87420 1.000 11.92905 95 THR B CA 1
ATOM 749 C C . THR A 1 91 ? 5.80304 16.10818 18.49582 1.000 13.75192 95 THR B C 1
ATOM 750 O O . THR A 1 91 ? 4.94777 16.44288 19.31132 1.000 12.34513 95 THR B O 1
ATOM 754 N N . CYS A 1 92 ? 5.79723 16.52579 17.23165 1.000 12.02077 96 CYS B N 1
ATOM 755 C CA . CYS A 1 92 ? 4.68407 17.31558 16.74505 1.000 11.41649 96 CYS B CA 1
ATOM 756 C C . CYS A 1 92 ? 4.35173 16.90819 15.31750 1.000 12.04790 96 CYS B C 1
ATOM 757 O O . CYS A 1 92 ? 5.20195 16.40737 14.58231 1.000 13.67664 96 CYS B O 1
ATOM 760 N N . SER A 1 93 ? 3.09089 17.11519 14.94753 1.000 11.65762 97 SER B N 1
ATOM 761 C CA . SER A 1 93 ? 2.66370 16.88655 13.57705 1.000 11.18230 97 SER B CA 1
ATOM 762 C C . SER A 1 93 ? 1.50543 17.81873 13.24864 1.000 13.74129 97 SER B C 1
ATOM 763 O O . SER A 1 93 ? 0.82737 18.34373 14.13361 1.000 13.34187 97 SER B O 1
ATOM 766 N N . ALA A 1 94 ? 1.28085 18.00518 11.95011 1.000 11.92497 98 ALA B N 1
ATOM 767 C CA . ALA A 1 94 ? 0.26298 18.95321 11.49911 1.000 11.88394 98 ALA B CA 1
ATOM 768 C C . ALA A 1 94 ? -1.14453 18.40523 11.67111 1.000 11.35005 98 ALA B C 1
ATOM 769 O O . ALA A 1 94 ? -2.08791 19.17541 11.88269 1.000 13.95082 98 ALA B O 1
ATOM 771 N N . ARG A 1 95 ? -1.31291 17.08899 11.54868 1.000 12.71605 99 ARG B N 1
ATOM 772 C CA . ARG A 1 95 ? -2.57723 16.40204 11.77153 1.000 14.24338 99 ARG B CA 1
ATOM 773 C C . ARG A 1 95 ? -2.31458 15.19494 12.66447 1.000 12.48897 99 ARG B C 1
ATOM 774 O O . ARG A 1 95 ? -1.16641 14.77837 12.85553 1.000 12.58044 99 ARG B O 1
ATOM 782 N N . HIS A 1 96 ? -3.38512 14.62241 13.21549 1.000 13.15110 100 HIS B N 1
ATOM 783 C CA . HIS A 1 96 ? -3.18839 13.53894 14.17325 1.000 14.32306 100 HIS B CA 1
ATOM 784 C C . HIS A 1 96 ? -2.62565 12.28982 13.50968 1.000 13.41704 100 HIS B C 1
ATOM 785 O O . HIS A 1 96 ? -2.04463 11.44263 14.19738 1.000 14.48437 100 HIS B O 1
ATOM 792 N N . SER A 1 97 ? -2.80262 12.15200 12.20015 1.000 14.00130 101 SER B N 1
ATOM 793 C CA . SER A 1 97 ? -2.25895 11.02660 11.45773 1.000 15.13444 101 SER B CA 1
ATOM 794 C C . SER A 1 97 ? -1.94186 11.48939 10.04674 1.000 17.02513 101 SER B C 1
ATOM 795 O O . SER A 1 97 ? -2.28191 12.60428 9.64655 1.000 15.00606 101 SER B O 1
ATOM 798 N N . ALA A 1 98 ? -1.27420 10.62024 9.29369 1.000 15.83646 102 ALA B N 1
ATOM 799 C CA . ALA A 1 98 ? -1.09147 10.76858 7.85335 1.000 16.04322 102 ALA B CA 1
ATOM 800 C C . ALA A 1 98 ? -0.10616 11.86775 7.47308 1.000 17.19380 102 ALA B C 1
ATOM 801 O O . ALA A 1 98 ? -0.04375 12.24738 6.29208 1.000 19.60123 102 ALA B O 1
ATOM 803 N N . GLU A 1 99 ? 0.65036 12.40460 8.42788 1.000 12.73642 103 GLU B N 1
ATOM 804 C CA . GLU A 1 99 ? 1.62566 13.44426 8.14976 1.000 11.72081 103 GLU B CA 1
ATOM 805 C C . GLU A 1 99 ? 2.96334 13.06169 8.77472 1.000 12.86426 103 GLU B C 1
ATOM 806 O O . GLU A 1 99 ? 3.06952 12.12192 9.57155 1.000 12.49290 103 GLU B O 1
ATOM 812 N N . THR A 1 100 ? 3.98629 13.83180 8.42778 1.000 11.10977 104 THR B N 1
ATOM 813 C CA . THR A 1 100 ? 5.30257 13.62084 9.02077 1.000 10.86577 104 THR B CA 1
ATOM 814 C C . THR A 1 100 ? 5.26555 13.89067 10.52155 1.000 12.04571 104 THR B C 1
ATOM 815 O O . THR A 1 100 ? 4.68428 14.87415 10.98297 1.000 12.35562 104 THR B O 1
ATOM 819 N N . LEU A 1 101 ? 5.90700 13.00957 11.28220 1.000 11.87388 105 LEU B N 1
ATOM 820 C CA . LEU A 1 101 ? 6.10662 13.19014 12.70957 1.000 9.93595 105 LEU B CA 1
ATOM 821 C C . LEU A 1 101 ? 7.48524 13.79357 12.91744 1.000 12.67712 105 LEU B C 1
ATOM 822 O O . LEU A 1 101 ? 8.47420 13.28105 12.37745 1.000 11.61126 105 LEU B O 1
ATOM 827 N N . TYR A 1 102 ? 7.54375 14.91517 13.63158 1.000 12.29754 106 TYR B N 1
ATOM 828 C CA . TYR A 1 102 ? 8.80151 15.60550 13.90738 1.000 12.51301 106 TYR B CA 1
ATOM 829 C C . TYR A 1 102 ? 9.18657 15.37576 15.35863 1.000 10.76197 106 TYR B C 1
ATOM 830 O O . TYR A 1 102 ? 8.33837 15.49274 16.25206 1.000 12.91640 106 TYR B O 1
ATOM 839 N N . PHE A 1 103 ? 10.46426 15.06221 15.58645 1.000 11.93223 107 PHE B N 1
ATOM 840 C CA . PHE A 1 103 ? 10.98154 14.76316 16.92135 1.000 13.94757 107 PHE B CA 1
ATOM 841 C C . PHE A 1 103 ? 11.75812 15.94214 17.48681 1.000 14.54141 107 PHE B C 1
ATOM 842 O O . PHE A 1 103 ? 12.60946 16.51448 16.80170 1.000 14.47689 107 PHE B O 1
ATOM 850 N N . GLY A 1 104 ? 11.50391 16.25562 18.75934 1.000 13.55310 108 GLY B N 1
ATOM 851 C CA . GLY A 1 104 ? 12.31283 17.21652 19.48487 1.000 17.35610 108 GLY B CA 1
ATOM 852 C C . GLY A 1 104 ? 13.69152 16.65440 19.79674 1.000 16.44404 108 GLY B C 1
ATOM 853 O O . GLY A 1 104 ? 14.02728 15.50836 19.48427 1.000 13.98611 108 GLY B O 1
ATOM 854 N N . SER A 1 105 ? 14.51864 17.50163 20.42851 1.000 15.86704 109 SER B N 1
ATOM 855 C CA . SER A 1 105 ? 15.90911 17.12706 20.66903 1.000 18.67919 109 SER B CA 1
ATOM 856 C C . SER A 1 105 ? 16.06051 16.04710 21.73595 1.000 20.24449 109 SER B C 1
ATOM 857 O O . SER A 1 105 ? 17.12951 15.43187 21.82021 1.000 18.79409 109 SER B O 1
ATOM 860 N N . GLY A 1 106 ? 15.03468 15.81358 22.55099 1.000 17.77248 110 GLY B N 1
ATOM 861 C CA . GLY A 1 106 ? 15.00060 14.66298 23.43018 1.000 17.47054 110 GLY B CA 1
ATOM 862 C C . GLY A 1 106 ? 15.53510 14.96417 24.82088 1.000 17.83052 110 GLY B C 1
ATOM 863 O O . GLY A 1 106 ? 16.28664 15.90963 25.04259 1.000 17.94094 110 GLY B O 1
ATOM 864 N N . THR A 1 107 ? 15.12508 14.12861 25.77100 1.000 15.67065 111 THR B N 1
ATOM 865 C CA . THR A 1 107 ? 15.58299 14.20595 27.16015 1.000 15.06713 111 THR B CA 1
ATOM 866 C C . THR A 1 107 ? 16.09170 12.82892 27.54727 1.000 15.72338 111 THR B C 1
ATOM 867 O O . THR A 1 107 ? 15.29758 11.88930 27.63573 1.000 15.16401 111 THR B O 1
ATOM 871 N N . ARG A 1 108 ? 17.39257 12.69697 27.81936 1.000 13.20529 112 ARG B N 1
ATOM 872 C CA . ARG A 1 108 ? 17.92688 11.41094 28.24904 1.000 13.58621 112 ARG B CA 1
ATOM 873 C C . ARG A 1 108 ? 17.90635 11.35757 29.76866 1.000 11.67143 112 ARG B C 1
ATOM 874 O O . ARG A 1 108 ? 18.54797 12.18583 30.42210 1.000 13.90863 112 ARG B O 1
ATOM 882 N N . LEU A 1 109 ? 17.21684 10.36592 30.31662 1.000 12.25040 113 LEU B N 1
ATOM 883 C CA . LEU A 1 109 ? 17.13261 10.16525 31.75599 1.000 13.01864 113 LEU B CA 1
ATOM 884 C C . LEU A 1 109 ? 17.90084 8.91140 32.14486 1.000 13.92691 113 LEU B C 1
ATOM 885 O O . LEU A 1 109 ? 17.72431 7.84390 31.54246 1.000 13.28556 113 LEU B O 1
ATOM 890 N N . THR A 1 110 ? 18.72728 9.02960 33.17024 1.000 12.69835 114 THR B N 1
ATOM 891 C CA . THR A 1 110 ? 19.49229 7.90257 33.66418 1.000 12.13843 114 THR B CA 1
ATOM 892 C C . THR A 1 110 ? 19.20245 7.79521 35.14864 1.000 14.03488 114 THR B C 1
ATOM 893 O O . THR A 1 110 ? 19.20300 8.81154 35.84619 1.000 14.45581 114 THR B O 1
ATOM 897 N N . VAL A 1 111 ? 18.94398 6.57874 35.61244 1.000 13.88048 115 VAL B N 1
ATOM 898 C CA . VAL A 1 111 ? 18.61575 6.31117 37.01101 1.000 14.54358 115 VAL B CA 1
ATOM 899 C C . VAL A 1 111 ? 19.81504 5.61040 37.63335 1.000 16.48214 115 VAL B C 1
ATOM 900 O O . VAL A 1 111 ? 20.25694 4.57599 37.12232 1.000 21.34367 115 VAL B O 1
ATOM 904 N N . LEU A 1 112 ? 20.36933 6.17620 38.71261 1.000 14.66218 116 LEU B N 1
ATOM 905 C CA . LEU A 1 112 ? 21.61198 5.66079 39.29276 1.000 15.35600 116 LEU B CA 1
ATOM 906 C C . LEU A 1 112 ? 21.77020 6.21999 40.70279 1.000 17.86901 116 LEU B C 1
ATOM 907 O O . LEU A 1 112 ? 20.97000 7.03766 41.15649 1.000 16.68424 116 LEU B O 1
ATOM 912 N N . ASP A 1 113 ? 22.84494 5.80324 41.37735 1.000 18.10643 117 ASP B N 1
ATOM 913 C CA . ASP A 1 113 ? 23.24352 6.35705 42.66845 1.000 19.05625 117 ASP B CA 1
ATOM 914 C C . ASP A 1 113 ? 24.15106 7.56270 42.42850 1.000 17.14535 117 ASP B C 1
ATOM 915 O O . ASP A 1 113 ? 25.22235 7.42500 41.83876 1.000 19.27840 117 ASP B O 1
ATOM 920 N N . LEU A 1 114 ? 23.71699 8.74601 42.86770 1.000 17.64989 118 LEU B N 1
ATOM 921 C CA . LEU A 1 114 ? 24.46453 9.96501 42.56718 1.000 18.65386 118 LEU B CA 1
ATOM 922 C C . LEU A 1 114 ? 25.87295 9.92456 43.14036 1.000 19.63087 118 LEU B C 1
ATOM 923 O O . LEU A 1 114 ? 26.77822 10.57699 42.61423 1.000 17.03755 118 LEU B O 1
ATOM 928 N N . ARG A 1 115 ? 26.08355 9.17476 44.21720 1.000 21.75019 119 ARG B N 1
ATOM 929 C CA . ARG A 1 115 ? 27.40762 9.14310 44.82085 1.000 24.01603 119 ARG B CA 1
ATOM 930 C C . ARG A 1 115 ? 28.43029 8.41246 43.96261 1.000 21.08101 119 ARG B C 1
ATOM 931 O O . ARG A 1 115 ? 29.63006 8.51480 44.23743 1.000 26.06495 119 ARG B O 1
ATOM 939 N N . ASN A 1 116 ? 28.00262 7.71436 42.91431 1.000 17.48848 120 ASN B N 1
ATOM 940 C CA . ASN A 1 116 ? 28.91977 6.99793 42.03709 1.000 22.52746 120 ASN B CA 1
ATOM 941 C C . ASN A 1 116 ? 29.27286 7.76834 40.76864 1.000 17.79092 120 ASN B C 1
ATOM 942 O O . ASN A 1 116 ? 29.99111 7.23289 39.91878 1.000 19.64677 120 ASN B O 1
ATOM 947 N N . VAL A 1 117 ? 28.82023 9.00633 40.63445 1.000 16.44869 121 VAL B N 1
ATOM 948 C CA . VAL A 1 117 ? 29.03848 9.77395 39.41285 1.000 13.24508 121 VAL B CA 1
ATOM 949 C C . VAL A 1 117 ? 30.45397 10.33264 39.41452 1.000 15.66430 121 VAL B C 1
ATOM 950 O O . VAL A 1 117 ? 30.93603 10.84241 40.43330 1.000 15.89457 121 VAL B O 1
ATOM 954 N N . PHE A 1 118 ? 31.13897 10.21757 38.26505 1.000 14.06143 122 PHE B N 1
ATOM 955 C CA . PHE A 1 118 ? 32.54294 10.58522 38.13059 1.000 15.48268 122 PHE B CA 1
ATOM 956 C C . PHE A 1 118 ? 32.72008 11.23318 36.76449 1.000 13.66812 122 PHE B C 1
ATOM 957 O O . PHE A 1 118 ? 32.28423 10.65697 35.75188 1.000 14.60116 122 PHE B O 1
ATOM 965 N N . PRO A 1 119 ? 33.37567 12.38060 36.68061 1.000 13.15065 123 PRO B N 1
ATOM 966 C CA . PRO A 1 119 ? 33.69109 12.94261 35.37600 1.000 13.59215 123 PRO B CA 1
ATOM 967 C C . PRO A 1 119 ? 34.86068 12.20403 34.75468 1.000 13.76688 123 PRO B C 1
ATOM 968 O O . PRO A 1 119 ? 35.59549 11.48604 35.44943 1.000 14.67472 123 PRO B O 1
ATOM 972 N N . PRO A 1 120 ? 35.06946 12.35389 33.45452 1.000 11.64839 124 PRO B N 1
ATOM 973 C CA . PRO A 1 120 ? 36.21861 11.70655 32.81823 1.000 12.51151 124 PRO B CA 1
ATOM 974 C C . PRO A 1 120 ? 37.52704 12.39881 33.14183 1.000 13.10751 124 PRO B C 1
ATOM 975 O O . PRO A 1 120 ? 37.59398 13.61270 33.35523 1.000 14.26323 124 PRO B O 1
ATOM 979 N N . GLU A 1 121 ? 38.57614 11.59489 33.17041 1.000 12.54063 125 GLU B N 1
ATOM 980 C CA . GLU A 1 121 ? 39.92672 12.09067 32.98041 1.000 13.81776 125 GLU B CA 1
ATOM 981 C C . GLU A 1 121 ? 40.20791 11.98333 31.48756 1.000 13.18809 125 GLU B C 1
ATOM 982 O O . GLU A 1 121 ? 39.76658 11.03093 30.84290 1.000 13.69878 125 GLU B O 1
ATOM 988 N N . VAL A 1 122 ? 40.90640 12.97170 30.93163 1.000 12.34156 126 VAL B N 1
ATOM 989 C CA . VAL A 1 122 ? 41.09362 13.06228 29.48344 1.000 10.35380 126 VAL B CA 1
ATOM 990 C C . VAL A 1 122 ? 42.57610 13.22869 29.18050 1.000 11.04397 126 VAL B C 1
ATOM 991 O O . VAL A 1 122 ? 43.26136 14.03033 29.82355 1.000 11.51619 126 VAL B O 1
ATOM 995 N N . ALA A 1 123 ? 43.07624 12.46837 28.19732 1.000 10.83167 127 ALA B N 1
ATOM 996 C CA . ALA A 1 123 ? 44.48050 12.54397 27.81713 1.000 10.45785 127 ALA B CA 1
ATOM 997 C C . ALA A 1 123 ? 44.58877 12.46358 26.30200 1.000 11.33078 127 ALA B C 1
ATOM 998 O O . ALA A 1 123 ? 43.81013 11.75284 25.65554 1.000 11.86256 127 ALA B O 1
ATOM 1000 N N . VAL A 1 124 ? 45.53617 13.20661 25.73738 1.000 11.92584 128 VAL B N 1
ATOM 1001 C CA . VAL A 1 124 ? 45.83084 13.14443 24.30629 1.000 10.02168 128 VAL B CA 1
ATOM 1002 C C . VAL A 1 124 ? 47.19808 12.50024 24.13197 1.000 11.58082 128 VAL B C 1
ATOM 1003 O O . VAL A 1 124 ? 48.14953 12.83627 24.84800 1.000 13.01989 128 VAL B O 1
ATOM 1007 N N . PHE A 1 125 ? 47.28802 11.56296 23.19185 1.000 10.63115 129 PHE B N 1
ATOM 1008 C CA . PHE A 1 125 ? 48.51935 10.83261 22.91343 1.000 10.46572 129 PHE B CA 1
ATOM 1009 C C . PHE A 1 125 ? 49.03521 11.24455 21.54301 1.000 10.46357 129 PHE B C 1
ATOM 1010 O O . PHE A 1 125 ? 48.27351 11.26804 20.57301 1.000 11.37749 129 PHE B O 1
ATOM 1018 N N . GLU A 1 126 ? 50.31742 11.60052 21.47904 1.000 11.92810 130 GLU B N 1
ATOM 1019 C CA . GLU A 1 126 ? 50.89288 12.17224 20.27000 1.000 11.79856 130 GLU B CA 1
ATOM 1020 C C . GLU A 1 126 ? 51.18861 11.09572 19.22405 1.000 11.61021 130 GLU B C 1
ATOM 1021 O O . GLU A 1 126 ? 51.54311 9.96390 19.56921 1.000 13.36081 130 GLU B O 1
ATOM 1027 N N . PRO A 1 127 ? 51.07524 11.44446 17.94262 1.000 11.21207 131 PRO B N 1
ATOM 1028 C CA . PRO A 1 127 ? 51.33329 10.47618 16.87150 1.000 11.38431 131 PRO B CA 1
ATOM 1029 C C . PRO A 1 127 ? 52.70845 9.83244 16.98060 1.000 11.99183 131 PRO B C 1
ATOM 1030 O O . PRO A 1 127 ? 53.69494 10.47369 17.35092 1.000 13.42083 131 PRO B O 1
ATOM 1034 N N . SER A 1 128 ? 52.75541 8.54995 16.63286 1.000 11.11496 132 SER B N 1
ATOM 1035 C CA . SER A 1 128 ? 54.00188 7.79318 16.58616 1.000 13.49107 132 SER B CA 1
ATOM 1036 C C . SER A 1 128 ? 54.89931 8.27206 15.44588 1.000 11.88813 132 SER B C 1
ATOM 1037 O O . SER A 1 128 ? 54.43946 8.45275 14.31009 1.000 11.29536 132 SER B O 1
ATOM 1040 N N . GLU A 1 129 ? 56.19295 8.47723 15.74466 1.000 12.10716 133 GLU B N 1
ATOM 1041 C CA . GLU A 1 129 ? 57.14285 8.77752 14.67386 1.000 13.93776 133 GLU B CA 1
ATOM 1042 C C . GLU A 1 129 ? 57.19959 7.65808 13.63906 1.000 12.09479 133 GLU B C 1
ATOM 1043 O O . GLU A 1 129 ? 57.49003 7.90925 12.45577 1.000 11.59743 133 GLU B O 1
ATOM 1049 N N . ALA A 1 130 ? 56.95029 6.41720 14.05722 1.000 12.11499 134 ALA B N 1
ATOM 1050 C CA . ALA A 1 130 ? 56.96930 5.31902 13.09674 1.000 10.24528 134 ALA B CA 1
ATOM 1051 C C . ALA A 1 130 ? 55.78331 5.39455 12.14065 1.000 13.12063 134 ALA B C 1
ATOM 1052 O O . ALA A 1 130 ? 55.92170 5.09259 10.95188 1.000 12.13736 134 ALA B O 1
ATOM 1054 N N . GLU A 1 131 ? 54.60238 5.76837 12.63885 1.000 11.71492 135 GLU B N 1
ATOM 1055 C CA . GLU A 1 131 ? 53.47652 5.97374 11.73082 1.000 8.85682 135 GLU B CA 1
ATOM 1056 C C . GLU A 1 131 ? 53.78483 7.06010 10.71918 1.000 12.11435 135 GLU B C 1
ATOM 1057 O O . GLU A 1 131 ? 53.52651 6.90180 9.52060 1.000 12.98280 135 GLU B O 1
ATOM 1063 N N . ILE A 1 132 ? 54.35460 8.16808 11.17944 1.000 10.44036 136 ILE B N 1
ATOM 1064 C CA . ILE A 1 132 ? 54.70259 9.25949 10.27477 1.000 10.84493 136 ILE B CA 1
ATOM 1065 C C . ILE A 1 132 ? 55.66865 8.77800 9.19460 1.000 13.82862 136 ILE B C 1
ATOM 1066 O O . ILE A 1 132 ? 55.49353 9.07322 8.00555 1.000 14.95108 136 ILE B O 1
ATOM 1071 N N . SER A 1 133 ? 56.69561 8.02547 9.59259 1.000 12.98930 137 SER B N 1
ATOM 1072 C CA . SER A 1 133 ? 57.68192 7.52753 8.63380 1.000 14.43968 137 SER B CA 1
ATOM 1073 C C . SER A 1 133 ? 57.06627 6.51586 7.67361 1.000 17.07709 137 SER B C 1
ATOM 1074 O O . SER A 1 133 ? 57.36944 6.51258 6.46980 1.000 17.32443 137 SER B O 1
ATOM 1077 N N . HIS A 1 134 ? 56.18847 5.66037 8.18769 1.000 12.64707 138 HIS B N 1
ATOM 1078 C CA . HIS A 1 134 ? 55.64639 4.56200 7.40188 1.000 13.44782 138 HIS B CA 1
ATOM 1079 C C . HIS A 1 134 ? 54.53291 4.99442 6.45449 1.000 16.68126 138 HIS B C 1
ATOM 1080 O O . HIS A 1 134 ? 54.38238 4.39341 5.38359 1.000 16.92911 138 HIS B O 1
ATOM 1087 N N . THR A 1 135 ? 53.73659 6.01089 6.82076 1.000 13.00692 139 THR B N 1
ATOM 1088 C CA . THR A 1 135 ? 52.49693 6.31335 6.10374 1.000 11.72549 139 THR B CA 1
ATOM 1089 C C . THR A 1 135 ? 52.36101 7.75881 5.64775 1.000 14.59271 139 THR B C 1
ATOM 1090 O O . THR A 1 135 ? 51.42523 8.05173 4.89764 1.000 13.82870 139 THR B O 1
ATOM 1094 N N . GLN A 1 136 ? 53.21846 8.66729 6.11453 1.000 13.14275 140 GLN B N 1
ATOM 1095 C CA . GLN A 1 136 ? 53.08844 10.10762 5.93362 1.000 14.41338 140 GLN B CA 1
ATOM 1096 C C . GLN A 1 136 ? 51.78467 10.64959 6.51433 1.000 14.55929 140 GLN B C 1
ATOM 1097 O O . GLN A 1 136 ? 51.33220 11.72885 6.11885 1.000 13.37678 140 GLN B O 1
ATOM 1103 N N . LYS A 1 137 ? 51.19903 9.91805 7.46866 1.000 12.16398 141 LYS B N 1
ATOM 1104 C CA . LYS A 1 137 ? 50.02942 10.34170 8.22285 1.000 11.74913 141 LYS B CA 1
ATOM 1105 C C . LYS A 1 137 ? 50.34576 10.31256 9.71289 1.000 12.06444 141 LYS B C 1
ATOM 1106 O O . LYS A 1 137 ? 51.30325 9.66968 10.15605 1.000 12.47694 141 LYS B O 1
ATOM 1112 N N . ALA A 1 138 ? 49.51461 11.00257 10.49054 1.000 11.50869 142 ALA B N 1
ATOM 1113 C CA . ALA A 1 138 ? 49.74742 11.15856 11.92578 1.000 8.88575 142 ALA B CA 1
ATOM 1114 C C . ALA A 1 138 ? 48.41228 11.04144 12.64255 1.000 11.07399 142 ALA B C 1
ATOM 1115 O O . ALA A 1 138 ? 47.54250 11.90285 12.45993 1.000 12.82252 142 ALA B O 1
ATOM 1117 N N . THR A 1 139 ? 48.25033 9.98868 13.44830 1.000 10.15020 143 THR B N 1
ATOM 1118 C CA . THR A 1 139 ? 47.02198 9.75877 14.20391 1.000 9.06197 143 THR B CA 1
ATOM 1119 C C . THR A 1 139 ? 47.24719 10.17824 15.65127 1.000 7.97758 143 THR B C 1
ATOM 1120 O O . THR A 1 139 ? 48.08615 9.59917 16.33849 1.000 10.77541 143 THR B O 1
ATOM 1124 N N . LEU A 1 140 ? 46.47904 11.15781 16.10893 1.000 8.08758 144 LEU B N 1
ATOM 1125 C CA . LEU A 1 140 ? 46.37300 11.50820 17.51372 1.000 9.32508 144 LEU B CA 1
ATOM 1126 C C . LEU A 1 140 ? 45.29116 10.64124 18.13439 1.000 9.35307 144 LEU B C 1
ATOM 1127 O O . LEU A 1 140 ? 44.30215 10.31666 17.48804 1.000 10.65883 144 LEU B O 1
ATOM 1132 N N . VAL A 1 141 ? 45.47688 10.25411 19.39066 1.000 9.50312 145 VAL B N 1
ATOM 1133 C CA . VAL A 1 141 ? 44.46288 9.47395 20.09103 1.000 9.35697 145 VAL B CA 1
ATOM 1134 C C . VAL A 1 141 ? 44.06375 10.21530 21.35292 1.000 10.90602 145 VAL B C 1
ATOM 1135 O O . VAL A 1 141 ? 44.92612 10.69988 22.08835 1.000 10.90477 145 VAL B O 1
ATOM 1139 N N . CYS A 1 142 ? 42.76050 10.31092 21.58865 1.000 10.10087 146 CYS B N 1
ATOM 1140 C CA . CYS A 1 142 ? 42.21731 10.87194 22.82058 1.000 12.45084 146 CYS B CA 1
ATOM 1141 C C . CYS A 1 142 ? 41.58789 9.74832 23.62720 1.000 13.47938 146 CYS B C 1
ATOM 1142 O O . CYS A 1 142 ? 40.84930 8.92679 23.07094 1.000 11.38038 146 CYS B O 1
ATOM 1145 N N . LEU A 1 143 ? 41.88098 9.70049 24.92696 1.000 10.26548 147 LEU B N 1
ATOM 1146 C CA . LEU A 1 143 ? 41.28037 8.71131 25.81470 1.000 10.86607 147 LEU B CA 1
ATOM 1147 C C . LEU A 1 143 ? 40.53375 9.44548 26.91454 1.000 10.61062 147 LEU B C 1
ATOM 1148 O O . LEU A 1 143 ? 41.13232 10.25110 27.63473 1.000 12.70089 147 LEU B O 1
ATOM 1153 N N . ALA A 1 144 ? 39.24799 9.14905 27.05965 1.000 9.74955 148 ALA B N 1
ATOM 1154 C CA . ALA A 1 144 ? 38.46039 9.58552 28.21024 1.000 10.64347 148 ALA B CA 1
ATOM 1155 C C . ALA A 1 144 ? 38.23130 8.37639 29.10273 1.000 13.39859 148 ALA B C 1
ATOM 1156 O O . ALA A 1 144 ? 37.74300 7.34157 28.62598 1.000 12.32283 148 ALA B O 1
ATOM 1158 N N . THR A 1 145 ? 38.60375 8.48465 30.38179 1.000 12.25074 149 THR B N 1
ATOM 1159 C CA . THR A 1 145 ? 38.60741 7.31471 31.24806 1.000 10.82058 149 THR B CA 1
ATOM 1160 C C . THR A 1 145 ? 37.94169 7.60573 32.58504 1.000 12.83909 149 THR B C 1
ATOM 1161 O O . THR A 1 145 ? 37.87748 8.75196 33.04734 1.000 13.70504 149 THR B O 1
ATOM 1165 N N . GLY A 1 146 ? 37.42193 6.53399 33.17822 1.000 12.15417 150 GLY B N 1
ATOM 1166 C CA . GLY A 1 146 ? 36.92527 6.55156 34.53788 1.000 11.05254 150 GLY B CA 1
ATOM 1167 C C . GLY A 1 146 ? 35.63442 7.29735 34.76852 1.000 14.60359 150 GLY B C 1
ATOM 1168 O O . GLY A 1 146 ? 35.37924 7.70890 35.90172 1.000 15.56229 150 GLY B O 1
ATOM 1169 N N . PHE A 1 147 ? 34.80680 7.49399 33.75069 1.000 12.02424 151 PHE B N 1
ATOM 1170 C CA . PHE A 1 147 ? 33.61406 8.30304 33.95488 1.000 13.05911 151 PHE B CA 1
ATOM 1171 C C . PHE A 1 147 ? 32.37395 7.44088 34.15780 1.000 13.66809 151 PHE B C 1
ATOM 1172 O O . PHE A 1 147 ? 32.30716 6.27674 33.75689 1.000 12.15335 151 PHE B O 1
ATOM 1180 N N . TYR A 1 148 ? 31.38035 8.04220 34.81519 1.000 10.57039 152 TYR B N 1
ATOM 1181 C CA . TYR A 1 148 ? 30.13320 7.35817 35.11506 1.000 10.71102 152 TYR B CA 1
ATOM 1182 C C . TYR A 1 148 ? 29.08218 8.42710 35.36975 1.000 13.69410 152 TYR B C 1
ATOM 1183 O O . TYR A 1 148 ? 29.35069 9.37065 36.11974 1.000 11.68024 152 TYR B O 1
ATOM 1192 N N . PRO A 1 149 ? 27.90474 8.35185 34.75094 1.000 13.84283 153 PRO B N 1
ATOM 1193 C CA . PRO A 1 149 ? 27.43290 7.34964 33.78466 1.000 13.56601 153 PRO B CA 1
ATOM 1194 C C . PRO A 1 149 ? 28.04299 7.54870 32.40815 1.000 16.52503 153 PRO B C 1
ATOM 1195 O O . PRO A 1 149 ? 29.00390 8.30212 32.26688 1.000 16.90325 153 PRO B O 1
ATOM 1199 N N . ASP A 1 150 ? 27.50992 6.91516 31.36564 1.000 15.12642 154 ASP B N 1
ATOM 1200 C CA . ASP A 1 150 ? 28.24506 6.82500 30.10975 1.000 18.25651 154 ASP B CA 1
ATOM 1201 C C . ASP A 1 150 ? 27.89858 7.90747 29.10530 1.000 24.45095 154 ASP B C 1
ATOM 1202 O O . ASP A 1 150 ? 28.17281 7.71493 27.91151 1.000 33.75425 154 ASP B O 1
ATOM 1207 N N . HIS A 1 151 ? 27.36769 9.05152 29.53766 1.000 20.24882 155 HIS B N 1
ATOM 1208 C CA . HIS A 1 151 ? 26.87626 10.07329 28.60623 1.000 28.26097 155 HIS B CA 1
ATOM 1209 C C . HIS A 1 151 ? 27.90682 11.19489 28.47333 1.000 22.12207 155 HIS B C 1
ATOM 1210 O O . HIS A 1 151 ? 27.94862 12.13949 29.26939 1.000 19.48002 155 HIS B O 1
ATOM 1217 N N . VAL A 1 152 ? 28.73998 11.07826 27.44031 1.000 17.52147 156 VAL B N 1
ATOM 1218 C CA . VAL A 1 152 ? 29.74526 12.06895 27.09909 1.000 16.41003 156 VAL B CA 1
ATOM 1219 C C . VAL A 1 152 ? 29.58248 12.40146 25.62460 1.000 16.80566 156 VAL B C 1
ATOM 1220 O O . VAL A 1 152 ? 29.05197 11.61252 24.84066 1.000 17.95372 156 VAL B O 1
ATOM 1224 N N . GLU A 1 153 ? 30.04555 13.59005 25.25181 1.000 12.91760 157 GLU B N 1
ATOM 1225 C CA . GLU A 1 153 ? 30.20438 13.95109 23.84764 1.000 14.19896 157 GLU B CA 1
ATOM 1226 C C . GLU A 1 153 ? 31.63318 14.41117 23.62868 1.000 12.40554 157 GLU B C 1
ATOM 1227 O O . GLU A 1 153 ? 32.08491 15.37506 24.25438 1.000 12.93830 157 GLU B O 1
ATOM 1233 N N . LEU A 1 154 ? 32.32952 13.74853 22.71751 1.000 11.83901 158 LEU B N 1
ATOM 1234 C CA . LEU A 1 154 ? 33.72381 14.05305 22.45493 1.000 12.84574 158 LEU B CA 1
ATOM 1235 C C . LEU A 1 154 ? 33.84987 14.81269 21.14152 1.000 11.97063 158 LEU B C 1
ATOM 1236 O O . LEU A 1 154 ? 33.21572 14.45545 20.14071 1.000 13.86541 158 LEU B O 1
ATOM 1241 N N . SER A 1 155 ? 34.67064 15.86194 21.15148 1.000 11.97036 159 SER B N 1
ATOM 1242 C CA . SER A 1 155 ? 34.93941 16.63595 19.94735 1.000 12.38812 159 SER B CA 1
ATOM 1243 C C . SER A 1 155 ? 36.42112 16.97731 19.86249 1.000 13.04929 159 SER B C 1
ATOM 1244 O O . SER A 1 155 ? 37.11927 17.05979 20.87399 1.000 12.43944 159 SER B O 1
ATOM 1247 N N . TRP A 1 156 ? 36.89900 17.17170 18.63292 1.000 14.45127 160 TRP B N 1
ATOM 1248 C CA . TRP A 1 156 ? 38.26112 17.63328 18.39970 1.000 11.64571 160 TRP B CA 1
ATOM 1249 C C . TRP A 1 156 ? 38.25612 19.07891 17.92125 1.000 13.30095 160 TRP B C 1
ATOM 1250 O O . TRP A 1 156 ? 37.42062 19.46816 17.09943 1.000 15.14161 160 TRP B O 1
ATOM 1261 N N . TRP A 1 157 ? 39.24514 19.84509 18.37454 1.000 14.02164 161 TRP B N 1
ATOM 1262 C CA . TRP A 1 157 ? 39.38630 21.25450 18.03737 1.000 13.22969 161 TRP B CA 1
ATOM 1263 C C . TRP A 1 157 ? 40.80175 21.49449 17.54113 1.000 14.40502 161 TRP B C 1
ATOM 1264 O O . TRP A 1 157 ? 41.77212 21.21740 18.25233 1.000 12.97065 161 TRP B O 1
ATOM 1275 N N . VAL A 1 158 ? 40.92534 21.98651 16.31824 1.000 13.92030 162 VAL B N 1
ATOM 1276 C CA . VAL A 1 158 ? 42.23109 22.26352 15.73230 1.000 12.96873 162 VAL B CA 1
ATOM 1277 C C . VAL A 1 158 ? 42.31691 23.76503 15.52416 1.000 15.23630 162 VAL B C 1
ATOM 1278 O O . VAL A 1 158 ? 41.46922 24.34500 14.83354 1.000 15.60840 162 VAL B O 1
ATOM 1282 N N . ASN A 1 159 ? 43.32196 24.38725 16.13105 1.000 13.02051 163 ASN B N 1
ATOM 1283 C CA . ASN A 1 159 ? 43.52315 25.82991 16.03100 1.000 15.99776 163 ASN B CA 1
ATOM 1284 C C . ASN A 1 159 ? 42.23388 26.57878 16.35784 1.000 17.29209 163 ASN B C 1
ATOM 1285 O O . ASN A 1 159 ? 41.83998 27.53043 15.67452 1.000 18.13359 163 ASN B O 1
ATOM 1290 N N . GLY A 1 160 ? 41.54235 26.10038 17.38852 1.000 19.16781 164 GLY B N 1
ATOM 1291 C CA . GLY A 1 160 ? 40.34685 26.74219 17.89118 1.000 18.58166 164 GLY B CA 1
ATOM 1292 C C . GLY A 1 160 ? 39.06167 26.44486 17.15059 1.000 19.68763 164 GLY B C 1
ATOM 1293 O O . GLY A 1 160 ? 38.02051 26.99941 17.52102 1.000 22.18270 164 GLY B O 1
ATOM 1294 N N . LYS A 1 161 ? 39.08355 25.59155 16.12924 1.000 19.49446 165 LYS B N 1
ATOM 1295 C CA . LYS A 1 161 ? 37.91250 25.29356 15.31898 1.000 19.88918 165 LYS B CA 1
ATOM 1296 C C . LYS A 1 161 ? 37.59294 23.80917 15.41913 1.000 18.32894 165 LYS B C 1
ATOM 1297 O O . LYS A 1 161 ? 38.48991 22.96913 15.29950 1.000 18.17334 165 LYS B O 1
ATOM 1303 N N . GLU A 1 162 ? 36.32500 23.47820 15.64872 1.000 19.75138 166 GLU B N 1
ATOM 1304 C CA . GLU A 1 162 ? 35.95114 22.07167 15.69417 1.000 17.54288 166 GLU B CA 1
ATOM 1305 C C . GLU A 1 162 ? 36.14187 21.42429 14.32655 1.000 22.46906 166 GLU B C 1
ATOM 1306 O O . GLU A 1 162 ? 35.79011 22.00414 13.29203 1.000 22.21966 166 GLU B O 1
ATOM 1312 N N . VAL A 1 163 ? 36.69049 20.20577 14.31721 1.000 17.25123 167 VAL B N 1
ATOM 1313 C CA . VAL A 1 163 ? 36.93368 19.49324 13.07238 1.000 18.17666 167 VAL B CA 1
ATOM 1314 C C . VAL A 1 163 ? 36.17844 18.17325 13.08107 1.000 24.94077 167 VAL B C 1
ATOM 1315 O O . VAL A 1 163 ? 35.87153 17.60362 14.13311 1.000 20.16708 167 VAL B O 1
ATOM 1319 N N . HIS A 1 164 ? 35.88018 17.69081 11.88105 1.000 24.68779 168 HIS B N 1
ATOM 1320 C CA . HIS A 1 164 ? 35.19585 16.41800 11.67569 1.000 22.46282 168 HIS B CA 1
ATOM 1321 C C . HIS A 1 164 ? 35.91994 15.49698 10.71270 1.000 21.98547 168 HIS B C 1
ATOM 1322 O O . HIS A 1 164 ? 35.89727 14.28129 10.90692 1.000 24.67642 168 HIS B O 1
ATOM 1329 N N . SER A 1 165 ? 36.52812 16.03420 9.65854 1.000 26.80190 169 SER B N 1
ATOM 1330 C CA . SER A 1 165 ? 37.31107 15.19914 8.76564 1.000 28.17928 169 SER B CA 1
ATOM 1331 C C . SER A 1 165 ? 38.48751 14.61202 9.52812 1.000 23.63432 169 SER B C 1
ATOM 1332 O O . SER A 1 165 ? 39.17432 15.31685 10.27269 1.000 28.30640 169 SER B O 1
ATOM 1335 N N . GLY A 1 166 ? 38.71250 13.31904 9.34385 1.000 22.64433 170 GLY B N 1
ATOM 1336 C CA . GLY A 1 166 ? 39.80068 12.64437 9.99991 1.000 22.13521 170 GLY B CA 1
ATOM 1337 C C . GLY A 1 166 ? 39.49126 12.12932 11.38747 1.000 17.39536 170 GLY B C 1
ATOM 1338 O O . GLY A 1 166 ? 40.36372 11.50175 11.99693 1.000 14.83848 170 GLY B O 1
ATOM 1339 N N . VAL A 1 167 ? 38.27298 12.33592 11.89206 1.000 18.33190 171 VAL B N 1
ATOM 1340 C CA . VAL A 1 167 ? 37.90494 11.94305 13.25733 1.000 16.90332 171 VAL B CA 1
ATOM 1341 C C . VAL A 1 167 ? 37.17426 10.61194 13.21689 1.000 19.15241 171 VAL B C 1
ATOM 1342 O O . VAL A 1 167 ? 36.28218 10.40557 12.38557 1.000 18.35520 171 VAL B O 1
ATOM 1346 N N . CYS A 1 168 ? 37.54381 9.71130 14.12078 1.000 13.60846 172 CYS B N 1
ATOM 1347 C CA . CYS A 1 168 ? 36.78346 8.49590 14.37399 1.000 15.76835 172 CYS B CA 1
ATOM 1348 C C . CYS A 1 168 ? 36.68346 8.30600 15.87992 1.000 15.88109 172 CYS B C 1
ATOM 1349 O O . CYS A 1 168 ? 37.69922 8.09301 16.54408 1.000 13.77181 172 CYS B O 1
ATOM 1352 N N . THR A 1 169 ? 35.46950 8.37600 16.41573 1.000 15.17204 173 THR B N 1
ATOM 1353 C CA . THR A 1 169 ? 35.21233 8.19677 17.83965 1.000 14.50060 173 THR B CA 1
ATOM 1354 C C . THR A 1 169 ? 34.41476 6.91707 18.04922 1.000 18.23925 173 THR B C 1
ATOM 1355 O O . THR A 1 169 ? 33.47058 6.64767 17.30255 1.000 19.23275 173 THR B O 1
ATOM 1359 N N . ASP A 1 170 ? 34.79676 6.13441 19.05749 1.000 13.79909 174 ASP B N 1
ATOM 1360 C CA . ASP A 1 170 ? 34.08846 4.89879 19.36004 1.000 17.29511 174 ASP B CA 1
ATOM 1361 C C . ASP A 1 170 ? 32.58966 5.17671 19.42883 1.000 17.49392 174 ASP B C 1
ATOM 1362 O O . ASP A 1 170 ? 32.17960 6.14539 20.07956 1.000 16.69216 174 ASP B O 1
ATOM 1367 N N . PRO A 1 171 ? 31.75768 4.39578 18.73848 1.000 20.92956 175 PRO B N 1
ATOM 1368 C CA . PRO A 1 171 ? 30.30152 4.58719 18.86417 1.000 22.91353 175 PRO B CA 1
ATOM 1369 C C . PRO A 1 171 ? 29.78240 4.31506 20.26371 1.000 25.62835 175 PRO B C 1
ATOM 1370 O O . PRO A 1 171 ? 28.77350 4.90632 20.66949 1.000 26.58694 175 PRO B O 1
ATOM 1374 N N . GLN A 1 172 ? 30.43667 3.44009 21.02178 1.000 24.69374 176 GLN B N 1
ATOM 1375 C CA . GLN A 1 172 ? 29.98706 3.18244 22.37960 1.000 25.87312 176 GLN B CA 1
ATOM 1376 C C . GLN A 1 172 ? 31.17064 3.18323 23.33379 1.000 21.90940 176 GLN B C 1
ATOM 1377 O O . GLN A 1 172 ? 32.26607 2.74666 22.96614 1.000 21.83501 176 GLN B O 1
ATOM 1383 N N . PRO A 1 173 ? 30.98742 3.66754 24.55677 1.000 22.75535 177 PRO B N 1
ATOM 1384 C CA . PRO A 1 173 ? 32.04918 3.53865 25.55547 1.000 20.79519 177 PRO B CA 1
ATOM 1385 C C . PRO A 1 173 ? 32.23105 2.08358 25.93679 1.000 20.50810 177 PRO B C 1
ATOM 1386 O O . PRO A 1 173 ? 31.34132 1.25055 25.75823 1.000 27.08223 177 PRO B O 1
ATOM 1390 N N . LEU A 1 174 ? 33.40032 1.76947 26.46237 1.000 15.83442 178 LEU B N 1
ATOM 1391 C CA . LEU A 1 174 ? 33.60485 0.42394 26.97244 1.000 17.56241 178 LEU B CA 1
ATOM 1392 C C . LEU A 1 174 ? 33.55330 0.45285 28.49404 1.000 17.49278 178 LEU B C 1
ATOM 1393 O O . LEU A 1 174 ? 33.91354 1.44765 29.12842 1.000 15.64007 178 LEU B O 1
ATOM 1398 N N . LYS A 1 175 ? 33.08225 -0.63942 29.08041 1.000 20.37694 179 LYS B N 1
ATOM 1399 C CA . LYS A 1 175 ? 33.10422 -0.75486 30.52837 1.000 19.00682 179 LYS B CA 1
ATOM 1400 C C . LYS A 1 175 ? 34.50943 -1.12237 30.97343 1.000 16.84411 179 LYS B C 1
ATOM 1401 O O . LYS A 1 175 ? 35.09803 -2.09123 30.48171 1.000 18.28582 179 LYS B O 1
ATOM 1407 N N . GLU A 1 176 ? 35.05263 -0.35068 31.90980 1.000 16.31401 180 GLU B N 1
ATOM 1408 C CA . GLU A 1 176 ? 36.37115 -0.67938 32.42604 1.000 17.52510 180 GLU B CA 1
ATOM 1409 C C . GLU A 1 176 ? 36.36231 -1.99745 33.19329 1.000 21.49123 180 GLU B C 1
ATOM 1410 O O . GLU A 1 176 ? 37.39551 -2.66713 33.28796 1.000 19.90565 180 GLU B O 1
ATOM 1416 N N . GLN A 1 177 ? 35.21887 -2.37293 33.76084 1.000 18.62526 181 GLN B N 1
ATOM 1417 C CA . GLN A 1 177 ? 35.05878 -3.65612 34.44848 1.000 22.69260 181 GLN B CA 1
ATOM 1418 C C . GLN A 1 177 ? 33.71747 -4.22803 34.02499 1.000 20.98379 181 GLN B C 1
ATOM 1419 O O . GLN A 1 177 ? 32.69717 -4.02756 34.70025 1.000 18.35925 181 GLN B O 1
ATOM 1425 N N . PRO A 1 178 ? 33.67893 -4.95240 32.90402 1.000 19.87806 182 PRO B N 1
ATOM 1426 C CA . PRO A 1 178 ? 32.38187 -5.35703 32.33186 1.000 20.95025 182 PRO B CA 1
ATOM 1427 C C . PRO A 1 178 ? 31.54208 -6.23847 33.24455 1.000 19.92205 182 PRO B C 1
ATOM 1428 O O . PRO A 1 178 ? 30.32767 -6.35142 33.02215 1.000 18.01073 182 PRO B O 1
ATOM 1432 N N . ALA A 1 179 ? 32.13608 -6.85103 34.26799 1.000 20.64381 183 ALA B N 1
ATOM 1433 C CA . ALA A 1 179 ? 31.38003 -7.70087 35.18289 1.000 18.32019 183 ALA B CA 1
ATOM 1434 C C . ALA A 1 179 ? 30.58971 -6.92092 36.22596 1.000 22.00638 183 ALA B C 1
ATOM 1435 O O . ALA A 1 179 ? 29.72295 -7.51595 36.87442 1.000 19.75417 183 ALA B O 1
ATOM 1437 N N . LEU A 1 180 ? 30.85212 -5.62321 36.40878 1.000 18.14603 184 LEU B N 1
ATOM 1438 C CA . LEU A 1 180 ? 30.07731 -4.80287 37.34013 1.000 19.76095 184 LEU B CA 1
ATOM 1439 C C . LEU A 1 180 ? 28.89176 -4.14074 36.64926 1.000 23.17536 184 LEU B C 1
ATOM 1440 O O . LEU A 1 180 ? 29.01242 -3.64327 35.52311 1.000 21.81838 184 LEU B O 1
ATOM 1445 N N . ASN A 1 181 ? 27.74738 -4.09497 37.34648 1.000 19.39242 185 ASN B N 1
ATOM 1446 C CA . ASN A 1 181 ? 26.61034 -3.38426 36.76758 1.000 23.43452 185 ASN B CA 1
ATOM 1447 C C . ASN A 1 181 ? 26.69879 -1.87636 36.96250 1.000 21.84943 185 ASN B C 1
ATOM 1448 O O . ASN A 1 181 ? 25.80942 -1.14750 36.49594 1.000 21.61954 185 ASN B O 1
ATOM 1453 N N . ASP A 1 182 ? 27.74565 -1.39396 37.62918 1.000 17.06441 186 ASP B N 1
ATOM 1454 C CA . ASP A 1 182 ? 27.98706 0.03730 37.76831 1.000 17.91033 186 ASP B CA 1
ATOM 1455 C C . ASP A 1 182 ? 29.44282 0.35596 37.46722 1.000 20.86658 186 ASP B C 1
ATOM 1456 O O . ASP A 1 182 ? 30.02930 1.27453 38.05306 1.000 18.72385 186 ASP B O 1
ATOM 1461 N N . SER A 1 183 ? 30.03860 -0.42025 36.56776 1.000 16.85694 187 SER B N 1
ATOM 1462 C CA . SER A 1 183 ? 31.37739 -0.11761 36.08331 1.000 16.49912 187 SER B CA 1
ATOM 1463 C C . SER A 1 183 ? 31.46670 1.31102 35.56890 1.000 15.83351 187 SER B C 1
ATOM 1464 O O . SER A 1 183 ? 30.53830 1.81853 34.93311 1.000 16.10001 187 SER B O 1
ATOM 1467 N N . ARG A 1 184 ? 32.61972 1.93924 35.79631 1.000 13.95480 188 ARG B N 1
ATOM 1468 C CA . ARG A 1 184 ? 32.92437 3.18200 35.10141 1.000 14.57564 188 ARG B CA 1
ATOM 1469 C C . ARG A 1 184 ? 33.28985 2.86977 33.64617 1.000 14.65844 188 ARG B C 1
ATOM 1470 O O . ARG A 1 184 ? 33.45722 1.71082 33.25959 1.000 15.83099 188 ARG B O 1
ATOM 1478 N N . TYR A 1 185 ? 33.38261 3.91348 32.82931 1.000 13.18881 189 TYR B N 1
ATOM 1479 C CA . TYR A 1 185 ? 33.51062 3.75256 31.38768 1.000 11.65973 189 TYR B CA 1
ATOM 1480 C C . TYR A 1 185 ? 34.75574 4.44769 30.86248 1.000 13.39425 189 TYR B C 1
ATOM 1481 O O . TYR A 1 185 ? 35.33571 5.32091 31.51282 1.000 12.83682 189 TYR B O 1
ATOM 1490 N N . ALA A 1 186 ? 35.13935 4.04995 29.64407 1.000 13.90456 190 ALA B N 1
ATOM 1491 C CA . ALA A 1 186 ? 36.21104 4.68005 28.88308 1.000 12.40817 190 ALA B CA 1
ATOM 1492 C C . ALA A 1 186 ? 35.72987 4.87351 27.45534 1.000 11.23716 190 ALA B C 1
ATOM 1493 O O . ALA A 1 186 ? 34.85091 4.15129 26.98319 1.000 14.75178 190 ALA B O 1
ATOM 1495 N N . LEU A 1 187 ? 36.31252 5.85593 26.76876 1.000 11.50316 191 LEU B N 1
ATOM 1496 C CA . LEU A 1 187 ? 35.97844 6.13132 25.37469 1.000 10.97463 191 LEU B CA 1
ATOM 1497 C C . LEU A 1 187 ? 37.24027 6.59365 24.66847 1.000 13.01355 191 LEU B C 1
ATOM 1498 O O . LEU A 1 187 ? 38.00195 7.37858 25.23530 1.000 12.01909 191 LEU B O 1
ATOM 1503 N N . SER A 1 188 ? 37.47091 6.10480 23.44613 1.000 12.29899 192 SER B N 1
ATOM 1504 C CA . SER A 1 188 ? 38.62381 6.54101 22.66465 1.000 11.84670 192 SER B CA 1
ATOM 1505 C C . SER A 1 188 ? 38.17883 7.22499 21.37918 1.000 10.88494 192 SER B C 1
ATOM 1506 O O . SER A 1 188 ? 37.09000 6.96949 20.85158 1.000 12.11752 192 SER B O 1
ATOM 1509 N N . SER A 1 189 ? 39.03884 8.10630 20.87624 1.000 11.33872 193 SER B N 1
ATOM 1510 C CA . SER A 1 189 ? 38.82051 8.77904 19.60955 1.000 10.85781 193 SER B CA 1
ATOM 1511 C C . SER A 1 189 ? 40.16751 8.95986 18.91778 1.000 11.12275 193 SER B C 1
ATOM 1512 O O . SER A 1 189 ? 41.20651 9.02462 19.56947 1.000 12.30807 193 SER B O 1
ATOM 1515 N N . ARG A 1 190 ? 40.13682 9.01171 17.59313 1.000 11.80099 194 ARG B N 1
ATOM 1516 C CA . ARG A 1 190 ? 41.30659 9.27673 16.76574 1.000 11.79132 194 ARG B CA 1
ATOM 1517 C C . ARG A 1 190 ? 41.05494 10.52064 15.93305 1.000 12.43793 194 ARG B C 1
ATOM 1518 O O . ARG A 1 190 ? 39.94381 10.73487 15.44445 1.000 14.33529 194 ARG B O 1
ATOM 1526 N N . LEU A 1 191 ? 42.10721 11.30761 15.73019 1.000 10.66496 195 LEU B N 1
ATOM 1527 C CA . LEU A 1 191 ? 42.11381 12.37840 14.74481 1.000 9.17892 195 LEU B CA 1
ATOM 1528 C C . LEU A 1 191 ? 43.32595 12.14175 13.86452 1.000 9.65125 195 LEU B C 1
ATOM 1529 O O . LEU A 1 191 ? 44.45311 12.13565 14.35996 1.000 10.83451 195 LEU B O 1
ATOM 1534 N N . ARG A 1 192 ? 43.09561 11.86441 12.58691 1.000 10.97206 196 ARG B N 1
ATOM 1535 C CA . ARG A 1 192 ? 44.19800 11.56706 11.67761 1.000 12.56201 196 ARG B CA 1
ATOM 1536 C C . ARG A 1 192 ? 44.41678 12.73551 10.72494 1.000 11.88977 196 ARG B C 1
ATOM 1537 O O . ARG A 1 192 ? 43.47877 13.19481 10.06554 1.000 13.68513 196 ARG B O 1
ATOM 1545 N N . VAL A 1 193 ? 45.66163 13.21289 10.65911 1.000 11.37867 197 VAL B N 1
ATOM 1546 C CA . VAL A 1 193 ? 46.03205 14.36850 9.84918 1.000 12.28474 197 VAL B CA 1
ATOM 1547 C C . VAL A 1 193 ? 47.24943 14.00022 9.00892 1.000 13.59781 197 VAL B C 1
ATOM 1548 O O . VAL A 1 193 ? 47.89371 12.97130 9.21683 1.000 13.70275 197 VAL B O 1
ATOM 1552 N N . SER A 1 194 ? 47.54909 14.84001 8.02293 1.000 13.83250 198 SER B N 1
ATOM 1553 C CA . SER A 1 194 ? 48.77111 14.60820 7.26777 1.000 13.47347 198 SER B CA 1
ATOM 1554 C C . SER A 1 194 ? 49.97718 14.75775 8.18738 1.000 12.92962 198 SER B C 1
ATOM 1555 O O . SER A 1 194 ? 49.97467 15.56893 9.11031 1.000 13.64135 198 SER B O 1
ATOM 1558 N N . ALA A 1 195 ? 51.03101 13.98196 7.91509 1.000 10.90071 199 ALA B N 1
ATOM 1559 C CA . ALA A 1 195 ? 52.24987 14.11067 8.71425 1.000 12.84549 199 ALA B CA 1
ATOM 1560 C C . ALA A 1 195 ? 52.74660 15.55358 8.75818 1.000 14.65577 199 ALA B C 1
ATOM 1561 O O . ALA A 1 195 ? 53.14509 16.05095 9.81796 1.000 14.27240 199 ALA B O 1
ATOM 1563 N N . THR A 1 196 ? 52.73761 16.24502 7.61510 1.000 1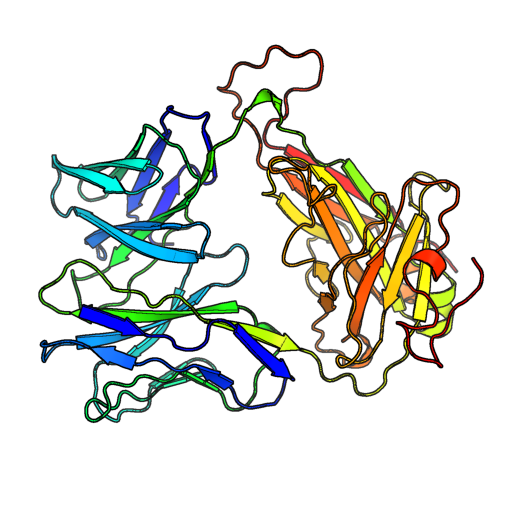3.07992 200 THR B N 1
ATOM 1564 C CA . THR A 1 196 ? 53.25343 17.61086 7.61038 1.000 14.09501 200 THR B CA 1
ATOM 1565 C C . THR A 1 196 ? 52.41169 18.55405 8.46183 1.000 14.98598 200 THR B C 1
ATOM 1566 O O . THR A 1 196 ? 52.94951 19.51770 9.02301 1.000 16.53360 200 THR B O 1
ATOM 1570 N N . PHE A 1 197 ? 51.10915 18.27928 8.60241 1.000 14.01115 201 PHE B N 1
ATOM 1571 C CA . PHE A 1 197 ? 50.26358 19.12148 9.44665 1.000 13.97772 201 PHE B CA 1
ATOM 1572 C C . PHE A 1 197 ? 50.59654 18.92858 10.91876 1.000 14.54790 201 PHE B C 1
ATOM 1573 O O . PHE A 1 197 ? 50.71384 19.90566 11.67279 1.000 15.64847 201 PHE B O 1
ATOM 1581 N N . TRP A 1 198 ? 50.76667 17.67304 11.34502 1.000 11.93767 202 TRP B N 1
ATOM 1582 C CA . TRP A 1 198 ? 51.19595 17.42828 12.71951 1.000 13.16796 202 TRP B CA 1
ATOM 1583 C C . TRP A 1 198 ? 52.58958 17.98822 12.96869 1.000 12.94890 202 TRP B C 1
ATOM 1584 O O . TRP A 1 198 ? 52.88498 18.46264 14.07172 1.000 12.46426 202 TRP B O 1
ATOM 1595 N N . GLN A 1 199 ? 53.46635 17.96324 11.96323 1.000 12.87147 203 GLN B N 1
ATOM 1596 C CA . GLN A 1 199 ? 54.84613 18.36173 12.21452 1.000 12.63579 203 GLN B CA 1
ATOM 1597 C C . GLN A 1 199 ? 55.03341 19.87064 12.22183 1.000 17.32034 203 GLN B C 1
ATOM 1598 O O . GLN A 1 199 ? 56.16469 20.35344 12.19722 1.000 21.97042 203 GLN B O 1
ATOM 1604 N N . ASN A 1 200 ? 53.95046 20.62331 12.32090 1.000 15.01582 204 ASN B N 1
ATOM 1605 C CA . ASN A 1 200 ? 54.01078 22.07342 12.35013 1.000 15.81399 204 ASN B CA 1
ATOM 1606 C C . ASN A 1 200 ? 53.76495 22.52691 13.78080 1.000 15.16168 204 ASN B C 1
ATOM 1607 O O . ASN A 1 200 ? 52.62571 22.41280 14.26209 1.000 16.15123 204 ASN B O 1
ATOM 1612 N N . PRO A 1 201 ? 54.77738 23.01846 14.50499 1.000 15.85782 205 PRO B N 1
ATOM 1613 C CA . PRO A 1 201 ? 54.57612 23.37397 15.92077 1.000 16.04654 205 PRO B CA 1
ATOM 1614 C C . PRO A 1 201 ? 53.66323 24.56492 16.13197 1.000 17.46018 205 PRO B C 1
ATOM 1615 O O . PRO A 1 201 ? 53.36416 24.88253 17.28799 1.000 18.20025 205 PRO B O 1
ATOM 1619 N N . ARG A 1 202 ? 53.22456 25.22846 15.06478 1.000 15.77520 206 ARG B N 1
ATOM 1620 C CA . ARG A 1 202 ? 52.22629 26.28578 15.17372 1.000 18.67344 206 ARG B CA 1
ATOM 1621 C C . ARG A 1 202 ? 50.81124 25.73455 15.31331 1.000 17.46756 206 ARG B C 1
ATOM 1622 O O . ARG A 1 202 ? 49.89837 26.49600 15.65322 1.000 19.81272 206 ARG B O 1
ATOM 1630 N N . ASN A 1 203 ? 50.60351 24.44304 15.05903 1.000 12.66165 207 ASN B N 1
ATOM 1631 C CA . ASN A 1 203 ? 49.26792 23.86851 15.09472 1.000 12.96893 207 ASN B CA 1
ATOM 1632 C C . ASN A 1 203 ? 48.96019 23.30923 16.47512 1.000 15.16742 207 ASN B C 1
ATOM 1633 O O . ASN A 1 203 ? 49.80769 22.67748 17.11308 1.000 13.25332 207 ASN B O 1
ATOM 1638 N N . HIS A 1 204 ? 47.73102 23.54154 16.92017 1.000 14.33199 208 HIS B N 1
ATOM 1639 C CA . HIS A 1 204 ? 47.28626 23.20251 18.26068 1.000 15.06246 208 HIS B CA 1
ATOM 1640 C C . HIS A 1 204 ? 46.08332 22.27673 18.17052 1.000 14.04919 208 HIS B C 1
ATOM 1641 O O . HIS A 1 204 ? 45.13891 22.54659 17.41816 1.000 13.98837 208 HIS B O 1
ATOM 1648 N N . PHE A 1 205 ? 46.12565 21.18501 18.93565 1.000 12.08753 209 PHE B N 1
ATOM 1649 C CA . PHE A 1 205 ? 45.11826 20.13529 18.89506 1.000 11.69707 209 PHE B CA 1
ATOM 1650 C C . PHE A 1 205 ? 44.51523 19.97343 20.27820 1.000 11.37820 209 PHE B C 1
ATOM 1651 O O . PHE A 1 205 ? 45.24797 19.87064 21.26364 1.000 13.71246 209 PHE B O 1
ATOM 1659 N N . ARG A 1 206 ? 43.18805 19.94313 20.35562 1.000 12.02097 210 ARG B N 1
ATOM 1660 C CA . ARG A 1 206 ? 42.54014 19.75827 21.64550 1.000 12.18890 210 ARG B CA 1
ATOM 1661 C C . ARG A 1 206 ? 41.41155 18.74779 21.52612 1.000 12.62030 210 ARG B C 1
ATOM 1662 O O . ARG A 1 206 ? 40.59112 18.82962 20.61094 1.000 12.41829 210 ARG B O 1
ATOM 1670 N N . CYS A 1 207 ? 41.39106 17.78624 22.45300 1.000 11.23066 211 CYS B N 1
ATOM 1671 C CA . CYS A 1 207 ? 40.29200 16.84267 22.60808 1.000 11.87741 211 CYS B CA 1
ATOM 1672 C C . CYS A 1 207 ? 39.41511 17.33229 23.75112 1.000 10.68316 211 CYS B C 1
ATOM 1673 O O . CYS A 1 207 ? 39.90112 17.52343 24.87415 1.000 12.04020 211 CYS B O 1
ATOM 1676 N N . GLN A 1 208 ? 38.13587 17.54085 23.45734 1.000 11.01448 212 GLN B N 1
ATOM 1677 C CA . GLN A 1 208 ? 37.16329 18.07518 24.40504 1.000 14.37960 212 GLN B CA 1
ATOM 1678 C C . GLN A 1 208 ? 36.12116 17.01365 24.73126 1.000 11.94874 212 GLN B C 1
ATOM 1679 O O . GLN A 1 208 ? 35.49155 16.45950 23.82463 1.000 11.87924 212 GLN B O 1
ATOM 1685 N N . VAL A 1 209 ? 35.89152 16.76483 26.01387 1.000 11.12175 213 VAL B N 1
ATOM 1686 C CA . VAL A 1 209 ? 34.86914 15.80460 26.41242 1.000 12.47337 213 VAL B CA 1
ATOM 1687 C C . VAL A 1 209 ? 33.84114 16.53338 27.26380 1.000 13.53095 213 VAL B C 1
ATOM 1688 O O . VAL A 1 209 ? 34.13110 16.94349 28.39351 1.000 12.23867 213 VAL B O 1
ATOM 1692 N N . GLN A 1 210 ? 32.64297 16.70721 26.71429 1.000 11.43336 214 GLN B N 1
ATOM 1693 C CA . GLN A 1 210 ? 31.51313 17.21822 27.48046 1.000 13.24267 214 GLN B CA 1
ATOM 1694 C C . GLN A 1 210 ? 30.92164 16.06351 28.27031 1.000 13.29105 214 GLN B C 1
ATOM 1695 O O . GLN A 1 210 ? 30.52465 15.05466 27.68526 1.000 12.39805 214 GLN B O 1
ATOM 1701 N N . PHE A 1 211 ? 30.85982 16.21227 29.59029 1.000 11.95257 215 PHE B N 1
ATOM 1702 C CA . PHE A 1 211 ? 30.30717 15.22080 30.50173 1.000 13.85786 215 PHE B CA 1
ATOM 1703 C C . PHE A 1 211 ? 28.98928 15.73925 31.04497 1.000 12.45087 215 PHE B C 1
ATOM 1704 O O . PHE A 1 211 ? 28.88426 16.91274 31.40216 1.000 13.45238 215 PHE B O 1
ATOM 1712 N N . TYR A 1 212 ? 27.98076 14.86783 31.07655 1.000 13.19569 216 TYR B N 1
ATOM 1713 C CA . TYR A 1 212 ? 26.67715 15.18503 31.65135 1.000 15.99725 216 TYR B CA 1
ATOM 1714 C C . TYR A 1 212 ? 26.58877 14.46298 32.99326 1.000 14.14000 216 TYR B C 1
ATOM 1715 O O . TYR A 1 212 ? 26.65551 13.22892 33.05200 1.000 17.48689 216 TYR B O 1
ATOM 1724 N N . GLY A 1 213 ? 26.54758 15.24124 34.07450 1.000 14.23949 217 GLY B N 1
ATOM 1725 C CA . GLY A 1 213 ? 26.68601 14.73352 35.42024 1.000 12.45189 217 GLY B CA 1
ATOM 1726 C C . GLY A 1 213 ? 25.52467 15.19879 36.27849 1.000 16.51606 217 GLY B C 1
ATOM 1727 O O . GLY A 1 213 ? 24.39873 15.34787 35.80199 1.000 16.80498 217 GLY B O 1
ATOM 1728 N N . LEU A 1 214 ? 25.82371 15.42524 37.55948 1.000 14.86096 218 LEU B N 1
ATOM 1729 C CA . LEU A 1 214 ? 24.83387 15.93237 38.51094 1.000 16.41195 218 LEU B CA 1
ATOM 1730 C C . LEU A 1 214 ? 24.35202 17.33054 38.15835 1.000 17.05217 218 LEU B C 1
ATOM 1731 O O . LEU A 1 214 ? 25.00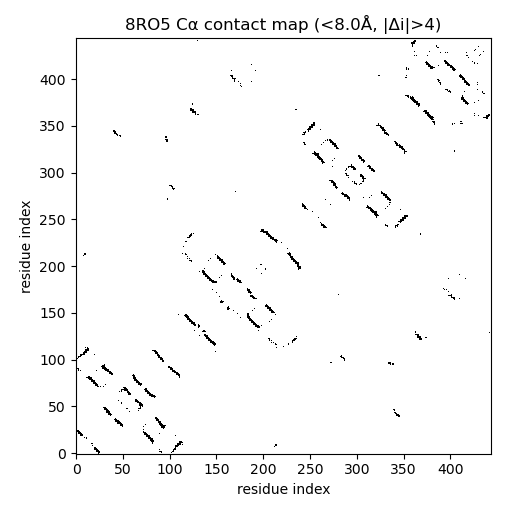464 18.09856 37.45085 1.000 17.85005 218 LEU B O 1
ATOM 1736 N N . SER A 1 215 ? 23.19281 17.66606 38.71707 1.000 17.15515 219 SER B N 1
ATOM 1737 C CA . SER A 1 215 ? 22.69918 19.02579 38.70785 1.000 19.69930 219 SER B CA 1
ATOM 1738 C C . SER A 1 215 ? 23.31177 19.81910 39.85930 1.000 16.90772 219 SER B C 1
ATOM 1739 O O . SER A 1 215 ? 23.65629 19.26280 40.90249 1.000 18.00617 219 SER B O 1
ATOM 1742 N N . GLU A 1 216 ? 23.42135 21.13811 39.67507 1.000 17.71503 220 GLU B N 1
ATOM 1743 C CA . GLU A 1 216 ? 23.73842 21.98171 40.82196 1.000 19.04063 220 GLU B CA 1
ATOM 1744 C C . GLU A 1 216 ? 22.69568 21.81459 41.92463 1.000 20.72116 220 GLU B C 1
ATOM 1745 O O . GLU A 1 216 ? 23.00646 22.00766 43.10444 1.000 17.83639 220 GLU B O 1
ATOM 1751 N N . ASN A 1 217 ? 21.47067 21.41000 41.55995 1.000 20.80403 221 ASN B N 1
ATOM 1752 C CA . ASN A 1 217 ? 20.39441 21.22895 42.53399 1.000 20.91190 221 ASN B CA 1
ATOM 1753 C C . ASN A 1 217 ? 20.55892 19.99018 43.40833 1.000 23.10385 221 ASN B C 1
ATOM 1754 O O . ASN A 1 217 ? 19.87098 19.87816 44.42861 1.000 21.20055 221 ASN B O 1
ATOM 1759 N N . ASP A 1 218 ? 21.40112 19.03466 43.02585 1.000 20.67470 222 ASP B N 1
ATOM 1760 C CA . ASP A 1 218 ? 21.62504 17.86373 43.86251 1.000 19.95799 222 ASP B CA 1
ATOM 1761 C C . ASP A 1 218 ? 22.60898 18.21021 44.97326 1.000 22.14288 222 ASP B C 1
ATOM 1762 O O . ASP A 1 218 ? 23.67646 18.76578 44.70956 1.000 23.15887 222 ASP B O 1
ATOM 1767 N N . GLU A 1 219 ? 22.27067 17.87907 46.21671 1.000 22.37861 223 GLU B N 1
ATOM 1768 C CA . GLU A 1 219 ? 23.20249 18.18479 47.29813 1.000 19.30431 223 GLU B CA 1
ATOM 1769 C C . GLU A 1 219 ? 24.30324 17.13239 47.33822 1.000 22.98192 223 GLU B C 1
ATOM 1770 O O . GLU A 1 219 ? 24.02769 15.93084 47.39955 1.000 26.41968 223 GLU B O 1
ATOM 1776 N N . TRP A 1 220 ? 25.54674 17.59646 47.26693 1.000 21.20265 224 TRP B N 1
ATOM 1777 C CA . TRP A 1 220 ? 26.74246 16.77008 47.31042 1.000 21.59616 224 TRP B CA 1
ATOM 1778 C C . TRP A 1 220 ? 27.35511 16.87367 48.69973 1.000 22.86893 224 TRP B C 1
ATOM 1779 O O . TRP A 1 220 ? 27.51755 17.98106 49.22370 1.000 24.60413 224 TRP B O 1
ATOM 1790 N N . THR A 1 221 ? 27.70553 15.72716 49.28743 1.000 23.21658 225 THR B N 1
ATOM 1791 C CA . THR A 1 221 ? 28.24549 15.70964 50.64430 1.000 25.60783 225 THR B CA 1
ATOM 1792 C C . THR A 1 221 ? 29.57186 14.96484 50.73350 1.000 28.27773 225 THR B C 1
ATOM 1793 O O . THR A 1 221 ? 30.01770 14.64071 51.83679 1.000 28.86299 225 THR B O 1
ATOM 1797 N N . GLN A 1 222 ? 30.22538 14.69675 49.61256 1.000 23.11332 226 GLN B N 1
ATOM 1798 C CA . GLN A 1 222 ? 31.46755 13.94326 49.63604 1.000 25.93924 226 GLN B CA 1
ATOM 1799 C C . GLN A 1 222 ? 32.67639 14.86382 49.55013 1.000 29.83915 226 GLN B C 1
ATOM 1800 O O . GLN A 1 222 ? 32.58684 16.02962 49.15125 1.000 28.16593 226 GLN B O 1
ATOM 1806 N N . ASP A 1 223 ? 33.82197 14.31386 49.94300 1.000 31.31335 227 ASP B N 1
ATOM 1807 C CA . ASP A 1 223 ? 35.08063 15.05036 49.97537 1.000 34.63413 227 ASP B CA 1
ATOM 1808 C C . ASP A 1 223 ? 35.86828 14.90155 48.68659 1.000 38.37484 227 ASP B C 1
ATOM 1809 O O . ASP A 1 223 ? 37.09698 14.78739 48.70470 1.000 45.31658 227 ASP B O 1
ATOM 1814 N N . ARG A 1 224 ? 35.18146 14.86552 47.55114 1.000 26.87007 228 ARG B N 1
ATOM 1815 C CA . ARG A 1 224 ? 35.80445 15.05765 46.25696 1.000 27.34789 228 ARG B CA 1
ATOM 1816 C C . ARG A 1 224 ? 34.96701 16.07074 45.49492 1.000 20.06739 228 ARG B C 1
ATOM 1817 O O . ARG A 1 224 ? 33.87247 16.43551 45.92378 1.000 20.87003 228 ARG B O 1
ATOM 1825 N N . ALA A 1 225 ? 35.50866 16.55493 44.38007 1.000 22.72827 229 ALA B N 1
ATOM 1826 C CA . ALA A 1 225 ? 34.81946 17.58193 43.61252 1.000 19.85926 229 ALA B CA 1
ATOM 1827 C C . ALA A 1 225 ? 33.41735 17.10894 43.25069 1.000 19.22044 229 ALA B C 1
ATOM 1828 O O . ALA A 1 225 ? 33.18293 15.91656 43.03444 1.000 19.06289 229 ALA B O 1
ATOM 1830 N N . LYS A 1 226 ? 32.47914 18.03957 43.24490 1.000 14.77592 230 LYS B N 1
ATOM 1831 C CA . LYS A 1 226 ? 31.09770 17.72823 42.86650 1.000 15.70766 230 LYS B CA 1
ATOM 1832 C C . LYS A 1 226 ? 31.03539 17.41785 41.37682 1.000 13.01201 230 LYS B C 1
ATOM 1833 O O . LYS A 1 226 ? 31.38089 18.28278 40.57007 1.000 15.14028 230 LYS B O 1
ATOM 1839 N N . PRO A 1 227 ? 30.59034 16.22311 40.96349 1.000 13.63449 231 PRO B N 1
ATOM 1840 C CA . PRO A 1 227 ? 30.68995 15.83751 39.54007 1.000 13.90152 231 PRO B CA 1
ATOM 1841 C C . PRO A 1 227 ? 29.51900 16.34445 38.70246 1.000 13.47775 231 PRO B C 1
ATOM 1842 O O . PRO A 1 227 ? 28.72308 15.56392 38.16479 1.000 14.07281 231 PRO B O 1
ATOM 1846 N N . VAL A 1 228 ? 29.41468 17.66728 38.58373 1.000 13.19573 232 VAL B N 1
ATOM 1847 C CA . VAL A 1 228 ? 28.37800 18.29141 37.77365 1.000 13.07102 232 VAL B CA 1
ATOM 1848 C C . VAL A 1 228 ? 28.75137 18.17496 36.30153 1.000 13.08345 232 VAL B C 1
ATOM 1849 O O . VAL A 1 228 ? 29.88988 17.84003 35.95145 1.000 13.88948 232 VAL B O 1
ATOM 1853 N N . THR A 1 229 ? 27.78892 18.45136 35.43598 1.000 13.38759 233 THR B N 1
ATOM 1854 C CA . THR A 1 229 ? 28.06115 18.62633 34.01528 1.000 13.79235 233 THR B CA 1
ATOM 1855 C C . THR A 1 229 ? 29.22520 19.58961 33.79846 1.000 15.61562 233 THR B C 1
ATOM 1856 O O . THR A 1 229 ? 29.27301 20.67026 34.39115 1.000 16.58545 233 THR B O 1
ATOM 1860 N N . GLN A 1 230 ? 30.17471 19.19592 32.94452 1.000 13.68003 234 GLN B N 1
ATOM 1861 C CA . GLN A 1 230 ? 31.39926 19.96919 32.78888 1.000 13.29979 234 GLN B CA 1
ATOM 1862 C C . GLN A 1 230 ? 32.11676 19.48032 31.54368 1.000 13.72745 234 GLN B C 1
ATOM 1863 O O . GLN A 1 230 ? 31.85749 18.37365 31.06290 1.000 13.98304 234 GLN B O 1
ATOM 1869 N N . ILE A 1 231 ? 33.06064 20.29648 31.07435 1.000 13.64516 235 ILE B N 1
ATOM 1870 C CA . ILE A 1 231 ? 33.96514 19.94446 29.97920 1.000 14.53236 235 ILE B CA 1
ATOM 1871 C C . ILE A 1 231 ? 35.33235 19.61419 30.56615 1.000 15.05777 235 ILE B C 1
ATOM 1872 O O . ILE A 1 231 ? 35.86067 20.36720 31.39624 1.000 15.40559 235 ILE B O 1
ATOM 1877 N N . VAL A 1 232 ? 35.90597 18.48473 30.14824 1.000 11.29357 236 VAL B N 1
ATOM 1878 C CA . VAL A 1 232 ? 37.28467 18.13180 30.46137 1.000 13.36904 236 VAL B CA 1
ATOM 1879 C C . VAL A 1 232 ? 38.02441 17.99512 29.13988 1.000 12.34458 236 VAL B C 1
ATOM 1880 O O . VAL A 1 232 ? 37.53126 17.32253 28.22461 1.000 13.07040 236 VAL B O 1
ATOM 1884 N N . SER A 1 233 ? 39.18930 18.64222 29.03337 1.000 13.12060 237 SER B N 1
ATOM 1885 C CA . SER A 1 233 ? 39.95257 18.65112 27.78603 1.000 13.02415 237 SER B CA 1
ATOM 1886 C C . SER A 1 233 ? 41.39756 18.23638 28.02268 1.000 14.30040 237 SER B C 1
ATOM 1887 O O . SER A 1 233 ? 41.91754 18.28556 29.14460 1.000 14.37412 237 SER B O 1
ATOM 1890 N N . ALA A 1 234 ? 42.05002 17.84040 26.92883 1.000 11.71154 238 ALA B N 1
ATOM 1891 C CA . ALA A 1 234 ? 43.49528 17.66042 26.89860 1.000 13.46361 238 ALA B CA 1
ATOM 1892 C C . ALA A 1 234 ? 44.00796 18.17664 25.55555 1.000 12.63275 238 ALA B C 1
ATOM 1893 O O . ALA A 1 234 ? 43.26515 18.24328 24.57300 1.000 12.24645 238 ALA B O 1
ATOM 1895 N N . GLU A 1 235 ? 45.27826 18.57094 25.50979 1.000 13.31391 239 GLU B N 1
ATOM 1896 C CA . GLU A 1 235 ? 45.78028 19.24602 24.31390 1.000 14.55472 239 GLU B CA 1
ATOM 1897 C C . GLU A 1 235 ? 47.20297 18.81798 23.98526 1.000 18.44615 239 GLU B C 1
ATOM 1898 O O . GLU A 1 235 ? 47.92844 18.26552 24.81709 1.000 15.62871 239 GLU B O 1
ATOM 1904 N N . ALA A 1 236 ? 47.60645 19.13379 22.75582 1.000 13.79451 240 ALA B N 1
ATOM 1905 C CA . ALA A 1 236 ? 48.97845 18.94673 22.31690 1.000 14.27907 240 ALA B CA 1
ATOM 1906 C C . ALA A 1 236 ? 49.26470 19.95376 21.21696 1.000 12.24644 240 ALA B C 1
ATOM 1907 O O . ALA A 1 236 ? 48.38375 20.29493 20.42791 1.000 14.27639 240 ALA B O 1
ATOM 1909 N N . TRP A 1 237 ? 50.50301 20.42055 21.16376 1.000 13.81611 241 TRP B N 1
ATOM 1910 C CA . TRP A 1 237 ? 50.96636 21.17240 20.00319 1.000 13.22869 241 TRP B CA 1
ATOM 1911 C C . TRP A 1 237 ? 51.72387 20.25363 19.05055 1.000 12.50935 241 TRP B C 1
ATOM 1912 O O . TRP A 1 237 ? 52.30623 19.24896 19.46625 1.000 13.70369 241 TRP B O 1
ATOM 1923 N N . GLY A 1 238 ? 51.71864 20.62421 17.76756 1.000 12.47941 242 GLY B N 1
ATOM 1924 C CA . GLY A 1 238 ? 52.50636 19.90987 16.77655 1.000 12.39488 242 GLY B CA 1
ATOM 1925 C C . GLY A 1 238 ? 53.98707 19.91292 17.10421 1.000 13.17972 242 GLY B C 1
ATOM 1926 O O . GLY A 1 238 ? 54.49569 20.73793 17.86612 1.000 15.03977 242 GLY B O 1
ATOM 1927 N N . ARG A 1 239 ? 54.69445 18.96127 16.50548 1.000 16.11145 243 ARG B N 1
ATOM 1928 C CA . ARG A 1 239 ? 56.08535 18.69314 16.85776 1.000 19.46812 243 ARG B CA 1
ATOM 1929 C C . ARG A 1 239 ? 56.89555 18.56261 15.57533 1.000 19.28548 243 ARG B C 1
ATOM 1930 O O . ARG A 1 239 ? 56.59464 17.71803 14.72774 1.000 16.13578 243 ARG B O 1
ATOM 1938 N N . ALA A 1 240 ? 57.89691 19.42211 15.41518 1.000 20.67226 244 ALA B N 1
ATOM 1939 C CA . ALA A 1 240 ? 58.65140 19.44696 14.17204 1.000 22.05535 244 ALA B CA 1
ATOM 1940 C C . ALA A 1 240 ? 59.45365 18.16316 13.98876 1.000 20.69240 244 ALA B C 1
ATOM 1941 O O . ALA A 1 240 ? 59.78074 17.45875 14.94945 1.000 18.78462 244 ALA B O 1
ATOM 1943 N N . ASP A 1 241 ? 59.77265 17.87790 12.72173 1.000 16.98704 245 ASP B N 1
ATOM 1944 C CA . ASP A 1 241 ? 60.47402 16.65805 12.30299 1.000 18.56532 245 ASP B CA 1
ATOM 1945 C C . ASP A 1 241 ? 61.94669 16.70478 12.68430 1.000 19.33583 245 ASP B C 1
ATOM 1946 O O . ASP A 1 241 ? 62.58934 15.65859 12.81624 1.000 16.68013 245 ASP B O 1
ATOM 1952 N N . ASP B 2 1 ? -1.84311 -2.67840 13.08322 1.000 26.54016 3 ASP A N 1
ATOM 1953 C CA . ASP B 2 1 ? -1.48813 -2.58288 14.48449 1.000 28.59216 3 ASP A CA 1
ATOM 1954 C C . ASP B 2 1 ? -0.08469 -3.10920 14.79369 1.000 22.57686 3 ASP A C 1
ATOM 1955 O O . ASP B 2 1 ? 0.31025 -3.10496 15.94999 1.000 29.68878 3 ASP A O 1
ATOM 1960 N N . SER B 2 2 ? 0.68385 -3.54496 13.79176 1.000 21.01074 4 SER A N 1
ATOM 1961 C CA . SER B 2 2 ? 2.01384 -4.05596 14.08437 1.000 19.26170 4 SER A CA 1
ATOM 1962 C C . SER B 2 2 ? 2.98528 -3.72554 12.96114 1.000 14.79409 4 SER A C 1
ATOM 1963 O O . SER B 2 2 ? 2.60316 -3.51930 11.79994 1.000 15.52759 4 SER A O 1
ATOM 1966 N N . VAL B 2 3 ? 4.25204 -3.62916 13.34548 1.000 14.39352 5 VAL A N 1
ATOM 1967 C CA . VAL B 2 3 ? 5.34823 -3.35661 12.42189 1.000 13.46687 5 VAL A CA 1
ATOM 1968 C C . VAL B 2 3 ? 6.49371 -4.28327 12.79558 1.000 17.47634 5 VAL A C 1
ATOM 1969 O O . VAL B 2 3 ? 6.88875 -4.34839 13.96337 1.000 16.10963 5 VAL A O 1
ATOM 1973 N N . THR B 2 4 ? 7.02538 -4.99950 11.81040 1.000 15.91500 6 THR A N 1
ATOM 1974 C CA . THR B 2 4 ? 8.03759 -6.02202 12.02596 1.000 14.88657 6 THR A CA 1
ATOM 1975 C C . THR B 2 4 ? 9.26503 -5.71913 11.17876 1.000 15.01849 6 THR A C 1
ATOM 1976 O O . THR B 2 4 ? 9.17917 -5.67783 9.94930 1.000 14.71157 6 THR A O 1
ATOM 1980 N N . GLN B 2 5 ? 10.39856 -5.53626 11.83254 1.000 15.65366 7 GLN A N 1
ATOM 1981 C CA . GLN B 2 5 ? 11.69804 -5.41953 11.17374 1.000 18.12876 7 GLN A CA 1
ATOM 1982 C C . GLN B 2 5 ? 12.47810 -6.65592 11.59472 1.000 21.60714 7 GLN A C 1
ATOM 1983 O O . GLN B 2 5 ? 12.99373 -6.71888 12.71176 1.000 27.11174 7 GLN A O 1
ATOM 1989 N N . LYS B 2 6 ? 12.53223 -7.65010 10.71142 1.000 27.85459 8 LYS A N 1
ATOM 1990 C CA . LYS B 2 6 ? 13.00673 -8.96498 11.12679 1.000 32.72855 8 LYS A CA 1
ATOM 1991 C C . LYS B 2 6 ? 14.49907 -8.98727 11.43158 1.000 31.94142 8 LYS A C 1
ATOM 1992 O O . LYS B 2 6 ? 14.95289 -9.88741 12.14432 1.000 34.30365 8 LYS A O 1
ATOM 1998 N N . GLU B 2 7 ? 15.26669 -8.01579 10.95196 1.000 27.40343 9 GLU A N 1
ATOM 1999 C CA . GLU B 2 7 ? 16.71198 -8.00543 11.15382 1.000 31.34207 9 GLU A CA 1
ATOM 2000 C C . GLU B 2 7 ? 17.09285 -6.88212 12.11138 1.000 29.85084 9 GLU A C 1
ATOM 2001 O O . GLU B 2 7 ? 16.70176 -5.72661 11.90913 1.000 31.21053 9 GLU A O 1
ATOM 2007 N N . GLY B 2 8 ? 17.83691 -7.22610 13.16198 1.000 25.71852 10 GLY A N 1
ATOM 2008 C CA . GLY B 2 8 ? 18.24279 -6.23843 14.14730 1.000 24.47312 10 GLY A CA 1
ATOM 2009 C C . GLY B 2 8 ? 19.52796 -5.52794 13.76445 1.000 22.14221 10 GLY A C 1
ATOM 2010 O O . GLY B 2 8 ? 19.75744 -4.37767 14.14079 1.000 22.62468 10 GLY A O 1
ATOM 2011 N N . LEU B 2 9 ? 20.38263 -6.20838 13.01326 1.000 26.95814 11 LEU A N 1
ATOM 2012 C CA . LEU B 2 9 ? 21.68307 -5.66269 12.65327 1.000 24.29230 11 LEU A CA 1
ATOM 2013 C C . LEU B 2 9 ? 22.04001 -6.12328 11.24996 1.000 24.43867 11 LEU A C 1
ATOM 2014 O O . LEU B 2 9 ? 21.84347 -7.29295 10.90433 1.000 26.57038 11 LEU A O 1
ATOM 2019 N N . VAL B 2 10 ? 22.52300 -5.18954 10.43404 1.000 22.24183 12 VAL A N 1
ATOM 2020 C CA . VAL B 2 10 ? 22.96245 -5.47718 9.07680 1.000 20.11094 12 VAL A CA 1
ATOM 2021 C C . VAL B 2 10 ? 24.35169 -4.87142 8.92923 1.000 22.26113 12 VAL A C 1
ATOM 2022 O O . VAL B 2 10 ? 24.52507 -3.65732 9.09479 1.000 19.10908 12 VAL A O 1
ATOM 2026 N N . THR B 2 11 ? 25.34440 -5.71418 8.65311 1.000 25.40192 13 THR A N 1
ATOM 2027 C CA . THR B 2 11 ? 26.70832 -5.26375 8.42351 1.000 24.39448 13 THR A CA 1
ATOM 2028 C C . THR B 2 11 ? 27.03098 -5.45087 6.95063 1.000 20.58746 13 THR A C 1
ATOM 2029 O O . THR B 2 11 ? 26.79017 -6.52777 6.39025 1.000 24.52161 13 THR A O 1
ATOM 2033 N N . LEU B 2 12 ? 27.54380 -4.39765 6.32155 1.000 18.03102 14 LEU A N 1
ATOM 2034 C CA . LEU B 2 12 ? 27.65046 -4.36972 4.87075 1.000 20.97674 14 LEU A CA 1
ATOM 2035 C C . LEU B 2 12 ? 28.82265 -3.49712 4.43174 1.000 22.83374 14 LEU A C 1
ATOM 2036 O O . LEU B 2 12 ? 29.03753 -2.41084 4.97258 1.000 20.80987 14 LEU A O 1
ATOM 2041 N N . THR B 2 13 ? 29.58222 -3.96775 3.44752 1.000 26.35213 15 THR A N 1
ATOM 2042 C CA . THR B 2 13 ? 30.67955 -3.15884 2.93054 1.000 25.35947 15 THR A CA 1
ATOM 2043 C C . THR B 2 13 ? 30.14438 -2.03187 2.05690 1.000 22.74906 15 THR A C 1
ATOM 2044 O O . THR B 2 13 ? 29.17348 -2.20953 1.31568 1.000 24.83848 15 THR A O 1
ATOM 2048 N N . GLU B 2 14 ? 30.76136 -0.85680 2.17658 1.000 22.04028 16 GLU A N 1
ATOM 2049 C CA . GLU B 2 14 ? 30.38382 0.28003 1.34951 1.000 22.64718 16 GLU A CA 1
ATOM 2050 C C . GLU B 2 14 ? 30.36818 -0.11882 -0.11963 1.000 25.27312 16 GLU A C 1
ATOM 2051 O O . GLU B 2 14 ? 31.12465 -0.99323 -0.55358 1.000 25.19011 16 GLU A O 1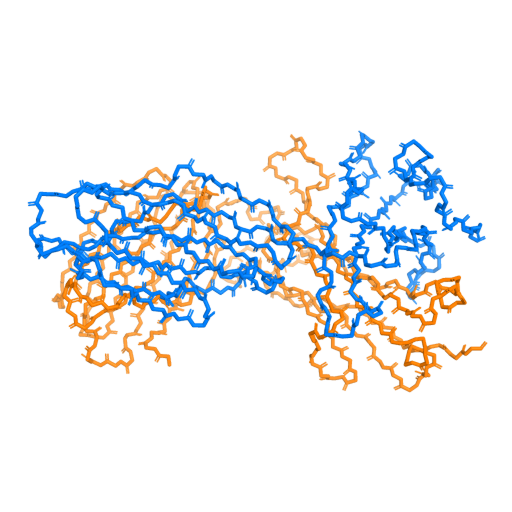
ATOM 2057 N N . GLY B 2 15 ? 29.46166 0.50344 -0.88324 1.000 23.53945 17 GLY A N 1
ATOM 2058 C CA . GLY B 2 15 ? 29.30627 0.22032 -2.29175 1.000 24.40064 17 GLY A CA 1
ATOM 2059 C C . GLY B 2 15 ? 28.32521 -0.88431 -2.63094 1.000 25.52641 17 GLY A C 1
ATOM 2060 O O . GLY B 2 15 ? 27.91061 -0.97868 -3.78967 1.000 26.17233 17 GLY A O 1
ATOM 2061 N N . LEU B 2 16 ? 27.93525 -1.73851 -1.64394 1.000 21.08270 18 LEU A N 1
ATOM 2062 C CA . LEU B 2 16 ? 26.99764 -2.83849 -1.82933 1.000 21.73833 18 LEU A CA 1
ATOM 2063 C C . LEU B 2 16 ? 25.57160 -2.40588 -1.51876 1.000 21.18443 18 LEU A C 1
ATOM 2064 O O . LEU B 2 16 ? 25.35527 -1.42575 -0.80485 1.000 22.17938 18 LEU A O 1
ATOM 2069 N N . PRO B 2 17 ? 24.58060 -3.12129 -2.05792 1.000 23.23632 19 PRO A N 1
ATOM 2070 C CA . PRO B 2 17 ? 23.18553 -2.69328 -1.89759 1.000 19.19698 19 PRO A CA 1
ATOM 2071 C C . PRO B 2 17 ? 22.65506 -2.89887 -0.48617 1.000 20.99986 19 PRO A C 1
ATOM 2072 O O . PRO B 2 17 ? 22.98768 -3.86463 0.20625 1.000 20.97624 19 PRO A O 1
ATOM 2076 N N . VAL B 2 18 ? 21.79208 -1.97191 -0.08134 1.000 16.87989 20 VAL A N 1
ATOM 2077 C CA . VAL B 2 18 ? 21.12562 -1.99583 1.21905 1.000 17.37077 20 VAL A CA 1
ATOM 2078 C C . VAL B 2 18 ? 19.71896 -2.53405 1.01723 1.000 17.08888 20 VAL A C 1
ATOM 2079 O O . VAL B 2 18 ? 19.02519 -2.14057 0.07230 1.000 15.74652 20 VAL A O 1
ATOM 2083 N N . MET B 2 19 ? 19.30974 -3.44530 1.89139 1.000 17.27160 21 MET A N 1
ATOM 2084 C CA . MET B 2 19 ? 17.94510 -3.95385 1.93294 1.000 16.99007 21 MET A CA 1
ATOM 2085 C C . MET B 2 19 ? 17.58017 -4.13318 3.39973 1.000 14.96856 21 MET A C 1
ATOM 2086 O O . MET B 2 19 ? 18.13604 -5.00233 4.07672 1.000 17.16783 21 MET A O 1
ATOM 2091 N N . LEU B 2 20 ? 16.69063 -3.28843 3.90794 1.000 14.39809 22 LEU A N 1
ATOM 2092 C CA . LEU B 2 20 ? 16.20871 -3.41212 5.27700 1.000 14.60846 22 LEU A CA 1
ATOM 2093 C C . LEU B 2 20 ? 14.73096 -3.78289 5.23618 1.000 15.45281 22 LEU A C 1
ATOM 2094 O O . LEU B 2 20 ? 13.90294 -3.00382 4.75182 1.000 15.34140 22 LEU A O 1
ATOM 2099 N N . ASN B 2 21 ? 14.41148 -4.96432 5.75540 1.000 15.53729 23 ASN A N 1
ATOM 2100 C CA . ASN B 2 21 ? 13.06946 -5.52024 5.65796 1.000 15.08338 23 ASN A CA 1
ATOM 2101 C C . ASN B 2 21 ? 12.10501 -4.80812 6.59441 1.000 13.99488 23 ASN A C 1
ATOM 2102 O O . ASN B 2 21 ? 12.43687 -4.50842 7.74333 1.000 16.28593 23 ASN A O 1
ATOM 2107 N N . CYS B 2 22 ? 10.90006 -4.53320 6.09345 1.000 14.43616 24 CYS A N 1
ATOM 2108 C CA . CYS B 2 22 ? 9.80475 -4.07463 6.94366 1.000 11.61162 24 CYS A CA 1
ATOM 2109 C C . CYS B 2 22 ? 8.49932 -4.66700 6.44396 1.000 12.44554 24 CYS A C 1
ATOM 2110 O O . CYS B 2 22 ? 8.18066 -4.55727 5.25620 1.000 13.27677 24 CYS A O 1
ATOM 2113 N N . THR B 2 23 ? 7.75526 -5.31024 7.34031 1.000 12.26904 25 THR A N 1
ATOM 2114 C CA . THR B 2 23 ? 6.39330 -5.70510 7.02840 1.000 13.60464 25 THR A CA 1
ATOM 2115 C C . THR B 2 23 ? 5.48639 -5.11512 8.09202 1.000 13.40263 25 THR A C 1
ATOM 2116 O O . THR B 2 23 ? 5.94532 -4.71236 9.16295 1.000 14.08889 25 THR A O 1
ATOM 2120 N N . TYR B 2 24 ? 4.18999 -5.04140 7.79057 1.000 11.61215 26 TYR A N 1
ATOM 2121 C CA . TYR B 2 24 ? 3.26354 -4.45029 8.74848 1.000 11.90027 26 TYR A CA 1
ATOM 2122 C C . TYR B 2 24 ? 1.93505 -5.19232 8.70063 1.000 13.75087 26 TYR A C 1
ATOM 2123 O O . TYR B 2 24 ? 1.65428 -5.96784 7.78443 1.000 15.44366 26 TYR A O 1
ATOM 2132 N N . GLN B 2 25 ? 1.10481 -4.93969 9.70576 1.000 13.71334 27 GLN A N 1
ATOM 2133 C CA . GLN B 2 25 ? -0.26498 -5.43758 9.70813 1.000 15.18076 27 GLN A CA 1
ATOM 2134 C C . GLN B 2 25 ? -1.19463 -4.31852 10.14415 1.000 12.32297 27 GLN A C 1
ATOM 2135 O O . GLN B 2 25 ? -0.93600 -3.65928 11.15489 1.000 15.44530 27 GLN A O 1
ATOM 2141 N N . THR B 2 26 ? -2.26451 -4.11212 9.37892 1.000 13.65736 28 THR A N 1
ATOM 2142 C CA . THR B 2 26 ? -3.29134 -3.14403 9.74191 1.000 15.73778 28 THR A CA 1
ATOM 2143 C C . THR B 2 26 ? -4.60967 -3.53830 9.09011 1.000 15.43429 28 THR A C 1
ATOM 2144 O O . THR B 2 26 ? -4.63025 -4.13794 8.01566 1.000 14.87392 28 THR A O 1
ATOM 2148 N N . ILE B 2 27 ? -5.72294 -3.21018 9.76220 1.000 14.55909 29 ILE A N 1
ATOM 2149 C CA . ILE B 2 27 ? -7.02660 -3.36344 9.12884 1.000 15.62175 29 ILE A CA 1
ATOM 2150 C C . ILE B 2 27 ? -7.44931 -2.10253 8.39238 1.000 17.19432 29 ILE A C 1
ATOM 2151 O O . ILE B 2 27 ? -8.49015 -2.10697 7.72072 1.000 17.62499 29 ILE A O 1
ATOM 2156 N N . TYR B 2 28 ? -6.66859 -1.02501 8.48386 1.000 16.69985 30 TYR A N 1
ATOM 2157 C CA . TYR B 2 28 ? -7.07406 0.25247 7.91756 1.000 18.65364 30 TYR A CA 1
ATOM 2158 C C . TYR B 2 28 ? -6.77723 0.31877 6.42905 1.000 22.24304 30 TYR A C 1
ATOM 2159 O O . TYR B 2 28 ? -5.73960 -0.16282 5.96252 1.000 19.77556 30 TYR A O 1
ATOM 2168 N N . SER B 2 29 ? -7.69952 0.93337 5.68406 1.000 20.47620 31 SER A N 1
ATOM 2169 C CA . SER B 2 29 ? -7.41585 1.29450 4.30097 1.000 25.45380 31 SER A CA 1
ATOM 2170 C C . SER B 2 29 ? -6.48827 2.50120 4.23787 1.000 24.79303 31 SER A C 1
ATOM 2171 O O . SER B 2 29 ? -5.62251 2.58546 3.36038 1.000 30.44087 31 SER A O 1
ATOM 2174 N N . ASN B 2 30 ? -6.66416 3.45114 5.15806 1.000 29.99648 32 ASN A N 1
ATOM 2175 C CA . ASN B 2 30 ? -5.83041 4.64883 5.21467 1.000 28.64327 32 ASN A CA 1
ATOM 2176 C C . ASN B 2 30 ? -4.65738 4.36704 6.15213 1.000 23.17507 32 ASN A C 1
ATOM 2177 O O . ASN B 2 30 ? -4.69338 4.65252 7.35424 1.000 28.58711 32 ASN A O 1
ATOM 2182 N N . ALA B 2 31 ? -3.60010 3.77592 5.58974 1.000 22.44032 33 ALA A N 1
ATOM 2183 C CA . ALA B 2 31 ? -2.41853 3.41735 6.37159 1.000 18.29931 33 ALA A CA 1
ATOM 2184 C C . ALA B 2 31 ? -1.18795 4.06298 5.76103 1.000 15.98834 33 ALA A C 1
ATOM 2185 O O . ALA B 2 31 ? -0.95150 3.95569 4.55439 1.000 16.23529 33 ALA A O 1
ATOM 2187 N N . PHE B 2 32 ? -0.40817 4.72563 6.60021 1.000 13.37944 34 PHE A N 1
ATOM 2188 C CA . PHE B 2 32 ? 0.71713 5.52535 6.14649 1.000 14.20349 34 PHE A CA 1
ATOM 2189 C C . PHE B 2 32 ? 1.98832 4.89479 6.69482 1.000 11.09679 34 PHE A C 1
ATOM 2190 O O . PHE B 2 32 ? 2.08079 4.64439 7.89695 1.000 10.48523 34 PHE A O 1
ATOM 2198 N N . LEU B 2 33 ? 2.92451 4.55325 5.80331 1.000 9.70886 35 LEU A N 1
ATOM 2199 C CA . LEU B 2 33 ? 4.19190 3.94388 6.20185 1.000 10.01366 35 LEU A CA 1
ATOM 2200 C C . LEU B 2 33 ? 5.36389 4.89746 6.06857 1.000 8.63483 35 LEU A C 1
ATOM 2201 O O . LEU B 2 33 ? 5.38151 5.76996 5.19863 1.000 8.49199 35 LEU A O 1
ATOM 2206 N N . PHE B 2 34 ? 6.34025 4.72558 6.97182 1.000 10.41846 36 PHE A N 1
ATOM 2207 C CA . PHE B 2 34 ? 7.46505 5.64269 7.08624 1.000 9.92247 36 PHE A CA 1
ATOM 2208 C C . PHE B 2 34 ? 8.75064 4.87298 7.34942 1.000 9.24232 36 PHE A C 1
ATOM 2209 O O . PHE B 2 34 ? 8.73883 3.81480 7.99070 1.000 10.83509 36 PHE A O 1
ATOM 2217 N N . TRP B 2 35 ? 9.87429 5.44571 6.90744 1.000 10.42633 37 TRP A N 1
ATOM 2218 C CA . TRP B 2 35 ? 11.18102 5.08046 7.43678 1.000 8.16470 37 TRP A CA 1
ATOM 2219 C C . TRP B 2 35 ? 11.76499 6.30128 8.13050 1.000 10.17860 37 TRP A C 1
ATOM 2220 O O . TRP B 2 35 ? 11.74255 7.40541 7.57575 1.000 11.62174 37 TRP A O 1
ATOM 2231 N N . TYR B 2 36 ? 12.28457 6.09450 9.33875 1.000 10.62420 38 TYR A N 1
ATOM 2232 C CA . TYR B 2 36 ? 12.97452 7.10445 10.12102 1.000 12.37843 38 TYR A CA 1
ATOM 2233 C C . TYR B 2 36 ? 14.41615 6.66143 10.26913 1.000 10.27516 38 TYR A C 1
ATOM 2234 O O . TYR B 2 36 ? 14.69092 5.46097 10.34279 1.000 11.86296 38 TYR A O 1
ATOM 2243 N N . VAL B 2 37 ? 15.33569 7.62085 10.25214 1.000 11.04409 39 VAL A N 1
ATOM 2244 C CA . VAL B 2 37 ? 16.74639 7.33714 10.46676 1.000 10.61915 39 VAL A CA 1
ATOM 2245 C C . VAL B 2 37 ? 17.19498 8.06690 11.72345 1.000 13.08077 39 VAL A C 1
ATOM 2246 O O . VAL B 2 37 ? 16.74040 9.18092 12.01437 1.000 12.41573 39 VAL A O 1
ATOM 2250 N N . HIS B 2 38 ? 18.08435 7.43138 12.47242 1.000 12.67628 40 HIS A N 1
ATOM 2251 C CA . HIS B 2 38 ? 18.47955 7.91406 13.79160 1.000 11.42921 40 HIS A CA 1
ATOM 2252 C C . HIS B 2 38 ? 20.00332 7.86292 13.85956 1.000 11.06679 40 HIS A C 1
ATOM 2253 O O . HIS B 2 38 ? 20.57564 6.80545 14.13185 1.000 16.07548 40 HIS A O 1
ATOM 2260 N N . TYR B 2 39 ? 20.63991 8.99854 13.59636 1.000 14.91550 41 TYR A N 1
ATOM 2261 C CA . TYR B 2 39 ? 22.09144 9.07746 13.67598 1.000 18.50520 41 TYR A CA 1
ATOM 2262 C C . TYR B 2 39 ? 22.51920 9.31264 15.12227 1.000 22.60355 41 TYR A C 1
ATOM 2263 O O . TYR B 2 39 ? 21.74532 9.79082 15.95399 1.000 18.76009 41 TYR A O 1
ATOM 2272 N N . LEU B 2 40 ? 23.77785 8.97839 15.40506 1.000 23.33341 42 LEU A N 1
ATOM 2273 C CA . LEU B 2 40 ? 24.33402 9.13562 16.74541 1.000 24.94948 42 LEU A CA 1
ATOM 2274 C C . LEU B 2 40 ? 24.21372 10.57262 17.22877 1.000 20.42980 42 LEU A C 1
ATOM 2275 O O . LEU B 2 40 ? 24.54111 11.51469 16.50370 1.000 22.79395 42 LEU A O 1
ATOM 2280 N N . ASN B 2 41 ? 23.73894 10.73403 18.46421 1.000 24.33301 43 ASN A N 1
ATOM 2281 C CA . ASN B 2 41 ? 23.59082 12.04153 19.10859 1.000 25.96121 43 ASN A CA 1
ATOM 2282 C C . ASN B 2 41 ? 22.67964 12.98811 18.32619 1.000 27.26757 43 ASN A C 1
ATOM 2283 O O . ASN B 2 41 ? 22.77910 14.21192 18.45446 1.000 25.46552 43 ASN A O 1
ATOM 2288 N N . GLU B 2 42 ? 21.76657 12.43829 17.52719 1.000 24.04697 44 GLU A N 1
ATOM 2289 C CA . GLU B 2 42 ? 20.72300 13.21643 16.87165 1.000 20.71042 44 GLU A CA 1
ATOM 2290 C C . GLU B 2 42 ? 19.37367 12.58635 17.20636 1.000 17.96870 44 GLU A C 1
ATOM 2291 O O . GLU B 2 42 ? 19.30486 11.46934 17.71193 1.000 21.50262 44 GLU A O 1
ATOM 2297 N N . SER B 2 43 ? 18.30182 13.31898 16.95784 1.000 18.25756 45 SER A N 1
ATOM 2298 C CA . SER B 2 43 ? 16.97211 12.75473 17.15156 1.000 16.48528 45 SER A CA 1
ATOM 2299 C C . SER B 2 43 ? 16.52430 12.02584 15.89146 1.000 14.27014 45 SER A C 1
ATOM 2300 O O . SER B 2 43 ? 17.01887 12.31144 14.79887 1.000 15.49055 45 SER A O 1
ATOM 2303 N N . PRO B 2 44 ? 15.59687 11.07425 16.00384 1.000 14.15091 46 PRO A N 1
ATOM 2304 C CA . PRO B 2 44 ? 15.06779 10.42950 14.79040 1.000 11.96246 46 PRO A CA 1
ATOM 2305 C C . PRO B 2 44 ? 14.48699 11.45661 13.83930 1.000 12.03285 46 PRO A C 1
ATOM 2306 O O . PRO B 2 44 ? 13.85649 12.42292 14.26482 1.000 14.47765 46 PRO A O 1
ATOM 2310 N N . ARG B 2 45 ? 14.68503 11.23332 12.53921 1.000 12.90770 47 ARG A N 1
ATOM 2311 C CA . ARG B 2 45 ? 14.06889 12.10477 11.55487 1.000 14.31294 47 ARG A CA 1
ATOM 2312 C C . ARG B 2 45 ? 13.60870 11.29999 10.34432 1.000 12.99151 47 ARG A C 1
ATOM 2313 O O . ARG B 2 45 ? 14.12191 10.21651 10.04637 1.000 12.86035 47 ARG A O 1
ATOM 2321 N N . LEU B 2 46 ? 12.62200 11.86194 9.64771 1.000 11.95903 48 LEU A N 1
ATOM 2322 C CA . LEU B 2 46 ? 12.03205 11.19289 8.49425 1.000 10.13541 48 LEU A CA 1
ATOM 2323 C C . LEU B 2 46 ? 13.08439 10.93280 7.42594 1.000 11.43576 48 LEU A C 1
ATOM 2324 O O . LEU B 2 46 ? 13.87402 11.82115 7.08404 1.000 14.71135 48 LEU A O 1
ATOM 2329 N N . LEU B 2 47 ? 13.07394 9.71693 6.88100 1.000 10.24034 49 LEU A N 1
ATOM 2330 C CA . LEU B 2 47 ? 13.84943 9.40640 5.68140 1.000 9.70254 49 LEU A CA 1
ATOM 2331 C C . LEU B 2 47 ? 12.96234 9.40243 4.44215 1.000 12.09989 49 LEU A C 1
ATOM 2332 O O . LEU B 2 47 ? 13.26098 10.09705 3.46831 1.000 16.25393 49 LEU A O 1
ATOM 2337 N N . LEU B 2 48 ? 11.86368 8.65064 4.46786 1.000 11.02043 50 LEU A N 1
ATOM 2338 C CA . LEU B 2 48 ? 10.87230 8.71160 3.39689 1.000 10.48065 50 LEU A CA 1
ATOM 2339 C C . LEU B 2 48 ? 9.55832 8.11672 3.90246 1.000 10.84971 50 LEU A C 1
ATOM 2340 O O . LEU B 2 48 ? 9.48676 7.55270 5.00103 1.000 12.34840 50 LEU A O 1
ATOM 2345 N N . LYS B 2 49 ? 8.51871 8.21364 3.06774 1.000 11.94533 51 LYS A N 1
ATOM 2346 C CA . LYS B 2 49 ? 7.17812 7.84420 3.52284 1.000 10.94452 51 LYS A CA 1
ATOM 2347 C C . LYS B 2 49 ? 6.26582 7.66483 2.31961 1.000 13.80833 51 LYS A C 1
ATOM 2348 O O . LYS B 2 49 ? 6.48501 8.25166 1.25535 1.000 13.76495 51 LYS A O 1
ATOM 2354 N N . SER B 2 50 ? 5.22329 6.86296 2.51307 1.000 10.09194 52 SER A N 1
ATOM 2355 C CA . SER B 2 50 ? 4.28034 6.62760 1.42134 1.000 11.09347 52 SER A CA 1
ATOM 2356 C C . SER B 2 50 ? 3.02467 5.97621 1.96588 1.000 11.68831 52 SER A C 1
ATOM 2357 O O . SER B 2 50 ? 3.07963 5.17296 2.90204 1.000 11.46920 52 SER A O 1
ATOM 2360 N N . SER B 2 51 ? 1.90003 6.27176 1.31326 1.000 11.79109 53 SER A N 1
ATOM 2361 C CA . SER B 2 51 ? 0.69636 5.47105 1.48181 1.000 12.92720 53 SER A CA 1
ATOM 2362 C C . SER B 2 51 ? 0.19062 4.92354 0.14923 1.000 12.77297 53 SER A C 1
ATOM 2363 O O . SER B 2 51 ? -0.93154 4.40412 0.09654 1.000 15.53963 53 SER A O 1
ATOM 2366 N N . THR B 2 52 ? 0.97362 5.03281 -0.92569 1.000 12.67152 54 THR A N 1
ATOM 2367 C CA . THR B 2 52 ? 0.50854 4.69427 -2.27043 1.000 11.97266 54 THR A CA 1
ATOM 2368 C C . THR B 2 52 ? 1.07036 3.34248 -2.69575 1.000 14.76801 54 THR A C 1
ATOM 2369 O O . THR B 2 52 ? 2.28959 3.18186 -2.81936 1.000 14.00199 54 THR A O 1
ATOM 2373 N N . ASP B 2 53 ? 0.17298 2.38683 -2.93176 1.000 14.80875 55 ASP A N 1
ATOM 2374 C CA . ASP B 2 53 ? 0.56258 1.05130 -3.36448 1.000 14.42317 55 ASP A CA 1
ATOM 2375 C C . ASP B 2 53 ? 1.39647 1.14443 -4.62799 1.000 13.58914 55 ASP A C 1
ATOM 2376 O O . ASP B 2 53 ? 1.00875 1.81596 -5.58490 1.000 14.24778 55 ASP A O 1
ATOM 2381 N N . ASN B 2 54 ? 2.54738 0.47781 -4.61352 1.000 11.24401 56 ASN A N 1
ATOM 2382 C CA . ASN B 2 54 ? 3.39960 0.26616 -5.77791 1.000 13.87962 56 ASN A CA 1
ATOM 2383 C C . ASN B 2 54 ? 4.01955 1.54707 -6.31388 1.000 14.87176 56 ASN A C 1
ATOM 2384 O O . ASN B 2 54 ? 4.46682 1.57612 -7.46264 1.000 16.35765 56 ASN A O 1
ATOM 2389 N N . LYS B 2 55 ? 4.09375 2.60708 -5.50903 1.000 13.18638 57 LYS A N 1
ATOM 2390 C CA . LYS B 2 55 ? 4.73248 3.85067 -5.92999 1.000 13.96069 57 LYS A CA 1
ATOM 2391 C C . LYS B 2 55 ? 6.13467 3.93863 -5.33774 1.000 16.95698 57 LYS A C 1
ATOM 2392 O O . LYS B 2 55 ? 6.29156 4.01198 -4.11904 1.000 17.79152 57 LYS A O 1
ATOM 2398 N N . ARG B 2 56 ? 7.14817 3.95533 -6.19322 1.000 14.81475 58 ARG A N 1
ATOM 2399 C CA . ARG B 2 56 ? 8.50830 4.12170 -5.70348 1.000 13.44827 58 ARG A CA 1
ATOM 2400 C C . ARG B 2 56 ? 8.66985 5.51966 -5.11540 1.000 16.51944 58 ARG A C 1
ATOM 2401 O O . ARG B 2 56 ? 8.30902 6.51590 -5.74861 1.000 16.84758 58 ARG A O 1
ATOM 2409 N N . THR B 2 57 ? 9.15974 5.59128 -3.88044 1.000 12.60895 59 THR A N 1
ATOM 2410 C CA . THR B 2 57 ? 9.46007 6.85050 -3.21645 1.000 13.35077 59 THR A CA 1
ATOM 2411 C C . THR B 2 57 ? 10.94517 6.89359 -2.90346 1.000 14.41620 59 THR A C 1
ATOM 2412 O O . THR B 2 57 ? 11.51857 5.88775 -2.48363 1.000 14.29423 59 THR A O 1
ATOM 2416 N N . GLU B 2 58 ? 11.56849 8.04871 -3.10399 1.000 13.75220 60 GLU A N 1
ATOM 2417 C CA . GLU B 2 58 ? 13.02271 8.11942 -3.00913 1.000 16.07737 60 GLU A CA 1
ATOM 2418 C C . GLU B 2 58 ? 13.44441 9.35989 -2.23990 1.000 15.98149 60 GLU A C 1
ATOM 2419 O O . GLU B 2 58 ? 12.79760 10.40617 -2.32057 1.000 20.65354 60 GLU A O 1
ATOM 2425 N N . HIS B 2 59 ? 14.53009 9.21799 -1.47972 1.000 18.09720 61 HIS A N 1
ATOM 2426 C CA . HIS B 2 59 ? 15.17281 10.34545 -0.80760 1.000 22.74132 61 HIS A CA 1
ATOM 2427 C C . HIS B 2 59 ? 16.65462 10.04019 -0.64544 1.000 22.36186 61 HIS A C 1
ATOM 2428 O O . HIS B 2 59 ? 17.02327 9.07410 0.03054 1.000 19.48795 61 HIS A O 1
ATOM 2435 N N . GLN B 2 60 ? 17.49530 10.86151 -1.27748 1.000 26.75282 62 GLN A N 1
ATOM 2436 C CA . GLN B 2 60 ? 18.95808 10.79387 -1.15106 1.000 28.29829 62 GLN A CA 1
ATOM 2437 C C . GLN B 2 60 ? 19.50047 9.38151 -1.36468 1.000 24.51279 62 GLN A C 1
ATOM 2438 O O . GLN B 2 60 ? 20.30183 8.86697 -0.58104 1.000 26.86253 62 GLN A O 1
ATOM 2444 N N . GLY B 2 61 ? 19.06672 8.75236 -2.45487 1.000 23.32227 63 GLY A N 1
ATOM 2445 C CA . GLY B 2 61 ? 19.52016 7.42942 -2.79968 1.000 21.85531 63 GLY A CA 1
ATOM 2446 C C . GLY B 2 61 ? 18.80721 6.29641 -2.10117 1.000 18.87865 63 GLY A C 1
ATOM 2447 O O . GLY B 2 61 ? 18.90848 5.15156 -2.55763 1.000 19.22825 63 GLY A O 1
ATOM 2448 N N . PHE B 2 62 ? 18.09921 6.56332 -0.99895 1.000 15.97769 64 PHE A N 1
ATOM 2449 C CA . PHE B 2 62 ? 17.24906 5.54626 -0.41084 1.000 12.99264 64 PHE A CA 1
ATOM 2450 C C . PHE B 2 62 ? 15.93069 5.51481 -1.16457 1.000 14.10334 64 PHE A C 1
ATOM 2451 O O . PHE B 2 62 ? 15.46912 6.53916 -1.66016 1.000 14.31913 64 PHE A O 1
ATOM 2459 N N . HIS B 2 63 ? 15.34255 4.32624 -1.27368 1.000 14.34931 65 HIS A N 1
ATOM 2460 C CA . HIS B 2 63 ? 14.02025 4.23838 -1.87882 1.000 13.73153 65 HIS A CA 1
ATOM 2461 C C . HIS B 2 63 ? 13.23734 3.09754 -1.25309 1.000 14.72725 65 HIS A C 1
ATOM 2462 O O . HIS B 2 63 ? 13.79866 2.15904 -0.68583 1.000 13.17600 65 HIS A O 1
ATOM 2469 N N . ALA B 2 64 ? 11.91384 3.19914 -1.34425 1.000 14.11476 66 ALA A N 1
ATOM 2470 C CA . ALA B 2 64 ? 11.05757 2.14283 -0.83907 1.000 13.84796 66 ALA A CA 1
ATOM 2471 C C . ALA B 2 64 ? 9.80078 2.14119 -1.67825 1.000 11.25435 66 ALA A C 1
ATOM 2472 O O . ALA B 2 64 ? 9.38457 3.18715 -2.18044 1.000 12.35122 66 ALA A O 1
ATOM 2474 N N . THR B 2 65 ? 9.19870 0.96240 -1.81396 1.000 10.98349 67 THR A N 1
ATOM 2475 C CA . THR B 2 65 ? 7.91618 0.81796 -2.49546 1.000 10.49109 67 THR A CA 1
ATOM 2476 C C . THR B 2 65 ? 6.96471 0.05872 -1.58965 1.000 13.28858 67 THR A C 1
ATOM 2477 O O . THR B 2 65 ? 7.27254 -1.05681 -1.15144 1.000 14.18009 67 THR A O 1
ATOM 2481 N N . LEU B 2 66 ? 5.82230 0.67025 -1.30390 1.000 11.07905 68 LEU A N 1
ATOM 2482 C CA . LEU B 2 66 ? 4.76589 -0.01204 -0.57867 1.000 11.29958 68 LEU A CA 1
ATOM 2483 C C . LEU B 2 66 ? 4.16838 -1.08351 -1.47542 1.000 12.67738 68 LEU A C 1
ATOM 2484 O O . LEU B 2 66 ? 3.82974 -0.80693 -2.62486 1.000 13.26302 68 LEU A O 1
ATOM 2489 N N . HIS B 2 67 ? 4.04596 -2.30329 -0.96045 1.000 11.91485 69 HIS A N 1
ATOM 2490 C CA . HIS B 2 67 ? 3.32193 -3.37181 -1.64918 1.000 13.28531 69 HIS A CA 1
ATOM 2491 C C . HIS B 2 67 ? 2.25433 -3.86848 -0.69254 1.000 13.86890 69 HIS A C 1
ATOM 2492 O O . HIS B 2 67 ? 2.54340 -4.66127 0.21036 1.000 17.48323 69 HIS A O 1
ATOM 2499 N N . LYS B 2 68 ? 1.03098 -3.38716 -0.89195 1.000 14.77808 70 LYS A N 1
ATOM 2500 C CA . LYS B 2 68 ? -0.05824 -3.75220 0.00434 1.000 18.94062 70 LYS A CA 1
ATOM 2501 C C . LYS B 2 68 ? -0.35591 -5.24230 -0.05856 1.000 21.19733 70 LYS A C 1
ATOM 2502 O O . LYS B 2 68 ? -0.71487 -5.84173 0.96127 1.000 21.89783 70 LYS A O 1
ATOM 2508 N N . SER B 2 69 ? -0.17369 -5.85754 -1.23109 1.000 20.61499 71 SER A N 1
ATOM 2509 C CA . SER B 2 69 ? -0.45521 -7.28238 -1.40739 1.000 25.59491 71 SER A CA 1
ATOM 2510 C C . SER B 2 69 ? 0.45607 -8.15822 -0.55909 1.000 29.18486 71 SER A C 1
ATOM 2511 O O . SER B 2 69 ? 0.07616 -9.27928 -0.20307 1.000 35.47357 71 SER A O 1
ATOM 2514 N N . SER B 2 70 ? 1.65944 -7.68600 -0.23609 1.000 20.18149 72 SER A N 1
ATOM 2515 C CA . SER B 2 70 ? 2.55043 -8.41736 0.65567 1.000 24.05305 72 SER A CA 1
ATOM 2516 C C . SER B 2 70 ? 2.82188 -7.66272 1.95133 1.000 21.04220 72 SER A C 1
ATOM 2517 O O . SER B 2 70 ? 3.73658 -8.04428 2.69358 1.000 22.27262 72 SER A O 1
ATOM 2520 N N . SER B 2 71 ? 2.05587 -6.60693 2.22390 1.000 18.31195 73 SER A N 1
ATOM 2521 C CA . SER B 2 71 ? 2.18296 -5.78430 3.42727 1.000 19.10847 73 SER A CA 1
ATOM 2522 C C . SER B 2 71 ? 3.64458 -5.48683 3.74759 1.000 16.40093 73 SER A C 1
ATOM 2523 O O . SER B 2 71 ? 4.11920 -5.69011 4.86610 1.000 14.12772 73 SER A O 1
ATOM 2526 N N . SER B 2 72 ? 4.36096 -4.97249 2.75159 1.000 14.91393 74 SER A N 1
ATOM 2527 C CA . SER B 2 72 ? 5.78481 -4.71211 2.90554 1.000 14.53957 74 SER A CA 1
ATOM 2528 C C . SER B 2 72 ? 6.13172 -3.27162 2.53234 1.000 11.98523 74 SER A C 1
ATOM 2529 O O . SER B 2 72 ? 5.45907 -2.62688 1.72779 1.000 11.96036 74 SER A O 1
ATOM 2532 N N . PHE B 2 73 ? 7.21381 -2.77712 3.11520 1.000 11.44001 75 PHE A N 1
ATOM 2533 C CA . PHE B 2 73 ? 7.73237 -1.44239 2.81600 1.000 10.91993 75 PHE A CA 1
ATOM 2534 C C . PHE B 2 73 ? 9.24880 -1.48422 3.01880 1.000 11.71553 75 PHE A C 1
ATOM 2535 O O . PHE B 2 73 ? 9.80438 -0.82831 3.89349 1.000 13.22611 75 PHE A O 1
ATOM 2543 N N . HIS B 2 74 ? 9.93874 -2.28735 2.20509 1.000 12.83573 76 HIS A N 1
ATOM 2544 C CA . HIS B 2 74 ? 11.36013 -2.53344 2.42910 1.000 10.921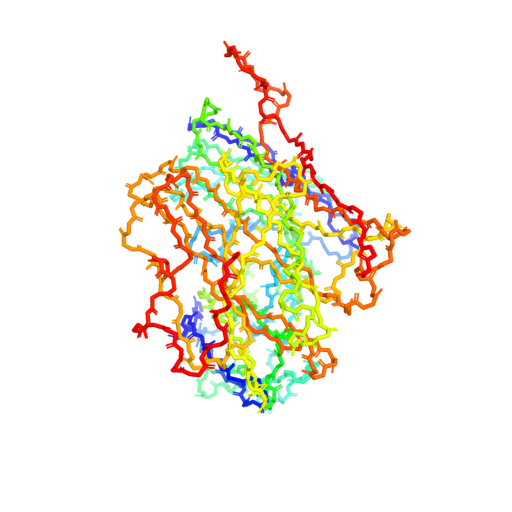77 76 HIS A CA 1
ATOM 2545 C C . HIS B 2 74 ? 12.20282 -1.33385 2.01397 1.000 13.07534 76 HIS A C 1
ATOM 2546 O O . HIS B 2 74 ? 11.97098 -0.71850 0.96975 1.000 12.69369 76 HIS A O 1
ATOM 2553 N N . LEU B 2 75 ? 13.21672 -1.02338 2.82074 1.000 12.57733 77 LEU A N 1
ATOM 2554 C CA . LEU B 2 75 ? 14.09848 0.10161 2.54405 1.000 11.12145 77 LEU A CA 1
ATOM 2555 C C . LEU B 2 75 ? 15.27710 -0.38708 1.71647 1.000 14.40501 77 LEU A C 1
ATOM 2556 O O . LEU B 2 75 ? 15.90761 -1.38610 2.07066 1.000 15.53057 77 LEU A O 1
ATOM 2561 N N . HIS B 2 76 ? 15.56894 0.32386 0.63061 1.000 12.48341 78 HIS A N 1
ATOM 2562 C CA . HIS B 2 76 ? 16.60442 -0.06612 -0.31970 1.000 16.95724 78 HIS A CA 1
ATOM 2563 C C . HIS B 2 76 ? 17.54424 1.09979 -0.59444 1.000 14.99089 78 HIS A C 1
ATOM 2564 O O . HIS B 2 76 ? 17.15365 2.26588 -0.51952 1.000 16.44685 78 HIS A O 1
ATOM 2571 N N . LYS B 2 77 ? 18.79450 0.77031 -0.93621 1.000 16.39479 79 LYS A N 1
ATOM 2572 C CA . LYS B 2 77 ? 19.74901 1.73639 -1.47086 1.000 14.97878 79 LYS A CA 1
ATOM 2573 C C . LYS B 2 77 ? 20.73673 0.95636 -2.31555 1.000 15.56486 79 LYS A C 1
ATOM 2574 O O . LYS B 2 77 ? 21.15455 -0.12664 -1.91007 1.000 16.77198 79 LYS A O 1
ATOM 2580 N N . SER B 2 78 ? 21.08156 1.49164 -3.49511 1.000 15.72774 80 SER A N 1
ATOM 2581 C CA . SER B 2 78 ? 21.90337 0.71938 -4.42426 1.000 17.18975 80 SER A CA 1
ATOM 2582 C C . SER B 2 78 ? 23.32722 0.56719 -3.91403 1.000 19.08117 80 SER A C 1
ATOM 2583 O O . SER B 2 78 ? 23.93692 -0.50021 -4.07114 1.000 21.67031 80 SER A O 1
ATOM 2586 N N . SER B 2 79 ? 23.86550 1.61425 -3.29222 1.000 15.89631 81 SER A N 1
ATOM 2587 C CA . SER B 2 79 ? 25.27290 1.65443 -2.90028 1.000 20.48823 81 SER A CA 1
ATOM 2588 C C . SER B 2 79 ? 25.41120 2.25680 -1.50556 1.000 17.88583 81 SER A C 1
ATOM 2589 O O . SER B 2 79 ? 25.30677 3.47508 -1.34201 1.000 21.43399 81 SER A O 1
ATOM 2592 N N . ALA B 2 80 ? 25.69612 1.41417 -0.51815 1.000 19.16025 82 ALA A N 1
ATOM 2593 C CA . ALA B 2 80 ? 25.85083 1.89642 0.84892 1.000 20.85215 82 ALA A CA 1
ATOM 2594 C C . ALA B 2 80 ? 27.05392 2.82070 0.95960 1.000 24.24871 82 ALA A C 1
ATOM 2595 O O . ALA B 2 80 ? 28.08322 2.61022 0.31120 1.000 23.47061 82 ALA A O 1
ATOM 2597 N N . GLN B 2 81 ? 26.92024 3.85687 1.77687 1.000 23.16914 83 GLN A N 1
ATOM 2598 C CA . GLN B 2 81 ? 28.03534 4.73796 2.08402 1.000 22.04912 83 GLN A CA 1
ATOM 2599 C C . GLN B 2 81 ? 28.30038 4.71213 3.57969 1.000 19.57480 83 GLN A C 1
ATOM 2600 O O . GLN B 2 81 ? 27.41042 4.41546 4.38106 1.000 17.92231 83 GLN A O 1
ATOM 2606 N N . LEU B 2 82 ? 29.55201 4.98731 3.95278 1.000 17.95359 84 LEU A N 1
ATOM 2607 C CA . LEU B 2 82 ? 29.89635 4.96102 5.36971 1.000 16.74552 84 LEU A CA 1
ATOM 2608 C C . LEU B 2 82 ? 28.99143 5.87411 6.19382 1.000 17.30408 84 LEU A C 1
ATOM 2609 O O . LEU B 2 82 ? 28.69650 5.56404 7.35762 1.000 19.36264 84 LEU A O 1
ATOM 2614 N N . SER B 2 83 ? 28.54125 6.99589 5.62200 1.000 18.19671 85 SER A N 1
ATOM 2615 C CA . SER B 2 83 ? 27.70037 7.92730 6.36654 1.000 20.23023 85 SER A CA 1
ATOM 2616 C C . SER B 2 83 ? 26.29309 7.38910 6.57825 1.000 20.47424 85 SER A C 1
ATOM 2617 O O . SER B 2 83 ? 25.50344 8.02867 7.28136 1.000 19.33225 85 SER A O 1
ATOM 2620 N N . ASP B 2 84 ? 25.96869 6.23693 6.00183 1.000 18.37777 86 ASP A N 1
ATOM 2621 C CA . ASP B 2 84 ? 24.66517 5.62444 6.23752 1.000 19.15747 86 ASP A CA 1
ATOM 2622 C C . ASP B 2 84 ? 24.59879 4.82242 7.52843 1.000 18.22405 86 ASP A C 1
ATOM 2623 O O . ASP B 2 84 ? 23.50895 4.36921 7.89699 1.000 17.58799 86 ASP A O 1
ATOM 2628 N N . SER B 2 85 ? 25.71777 4.60566 8.21677 1.000 18.53242 87 SER A N 1
ATOM 2629 C CA . SER B 2 85 ? 25.66282 3.86219 9.46712 1.000 19.08283 87 SER A CA 1
ATOM 2630 C C . SER B 2 85 ? 24.77050 4.60195 10.45233 1.000 18.84847 87 SER A C 1
ATOM 2631 O O . SER B 2 85 ? 25.00548 5.78045 10.74892 1.000 17.63665 87 SER A O 1
ATOM 2634 N N . ALA B 2 86 ? 23.71477 3.91809 10.90903 1.000 16.71935 88 ALA A N 1
ATOM 2635 C CA . ALA B 2 86 ? 22.68060 4.51529 11.74728 1.000 15.99345 88 ALA A CA 1
ATOM 2636 C C . ALA B 2 86 ? 21.65009 3.47518 12.15529 1.000 15.64312 88 ALA A C 1
ATOM 2637 O O . ALA B 2 86 ? 21.71330 2.31831 11.72038 1.000 15.52184 88 ALA A O 1
ATOM 2639 N N . LEU B 2 87 ? 20.69086 3.88323 12.98836 1.000 12.45165 89 LEU A N 1
ATOM 2640 C CA . LEU B 2 87 ? 19.54397 3.05831 13.32330 1.000 13.17387 89 LEU A CA 1
ATOM 2641 C C . LEU B 2 87 ? 18.38803 3.47778 12.42763 1.000 14.24523 89 LEU A C 1
ATOM 2642 O O . LEU B 2 87 ? 18.16123 4.67487 12.21270 1.000 15.47044 89 LEU A O 1
ATOM 2647 N N . TYR B 2 88 ? 17.68427 2.49475 11.87883 1.000 11.09168 90 TYR A N 1
ATOM 2648 C CA . TYR B 2 88 ? 16.57283 2.75356 10.96925 1.000 11.74873 90 TYR A CA 1
ATOM 2649 C C . TYR B 2 88 ? 15.30051 2.14024 11.52886 1.000 10.43335 90 TYR A C 1
ATOM 2650 O O . TYR B 2 88 ? 15.28184 0.94953 11.86300 1.000 11.68970 90 TYR A O 1
ATOM 2659 N N . TYR B 2 89 ? 14.22911 2.94953 11.62232 1.000 12.20473 91 TYR A N 1
ATOM 2660 C CA . TYR B 2 89 ? 12.92661 2.48312 12.09318 1.000 12.31148 91 TYR A CA 1
ATOM 2661 C C . TYR B 2 89 ? 11.89550 2.54194 10.97583 1.000 10.71149 91 TYR A C 1
ATOM 2662 O O . TYR B 2 89 ? 11.76110 3.57190 10.30394 1.000 12.98228 91 TYR A O 1
ATOM 2671 N N . CYS B 2 90 ? 11.14702 1.45264 10.81090 1.000 9.68833 92 CYS A N 1
ATOM 2672 C CA . CYS B 2 90 ? 9.93601 1.46061 10.00667 1.000 9.88629 92 CYS A CA 1
ATOM 2673 C C . CYS B 2 90 ? 8.76050 1.82924 10.90906 1.000 11.66945 92 CYS A C 1
ATOM 2674 O O . CYS B 2 90 ? 8.72863 1.43501 12.07671 1.000 11.44498 92 CYS A O 1
ATOM 2677 N N . ALA B 2 91 ? 7.81185 2.61318 10.39258 1.000 11.62972 93 ALA A N 1
ATOM 2678 C CA . ALA B 2 91 ? 6.72033 3.08132 11.24371 1.000 9.58292 93 ALA A CA 1
ATOM 2679 C C . ALA B 2 91 ? 5.40465 3.12801 10.47867 1.000 8.90303 93 ALA A C 1
ATOM 2680 O O . ALA B 2 91 ? 5.36870 3.29392 9.25603 1.000 10.33560 93 ALA A O 1
ATOM 2682 N N . LEU B 2 92 ? 4.31413 3.03323 11.23903 1.000 9.72896 94 LEU A N 1
ATOM 2683 C CA . LEU B 2 92 ? 2.95685 2.93865 10.70800 1.000 12.13948 94 LEU A CA 1
ATOM 2684 C C . LEU B 2 92 ? 2.06404 3.93681 11.42392 1.000 13.05224 94 LEU A C 1
ATOM 2685 O O . LEU B 2 92 ? 2.02400 3.95569 12.66102 1.000 13.86529 94 LEU A O 1
ATOM 2690 N N . SER B 2 93 ? 1.34013 4.74475 10.65369 1.000 11.29405 95 SER A N 1
ATOM 2691 C CA . SER B 2 93 ? 0.28592 5.60674 11.18360 1.000 12.28656 95 SER A CA 1
ATOM 2692 C C . SER B 2 93 ? -1.04262 5.23659 10.54055 1.000 15.00514 95 SER A C 1
ATOM 2693 O O . SER B 2 93 ? -1.14090 5.16952 9.31208 1.000 15.31628 95 SER A O 1
ATOM 2696 N N . GLU B 2 94 ? -2.06655 5.01579 11.37098 1.000 16.12225 96 GLU A N 1
ATOM 2697 C CA . GLU B 2 94 ? -3.41622 4.68045 10.91915 1.000 18.88286 96 GLU A CA 1
ATOM 2698 C C . GLU B 2 94 ? -4.35246 5.82682 11.31518 1.000 18.69829 96 GLU A C 1
ATOM 2699 O O . GLU B 2 94 ? -4.17698 6.44668 12.37263 1.000 14.77950 96 GLU A O 1
ATOM 2705 N N . GLY B 2 95 ? -5.34802 6.11798 10.47405 1.000 16.52583 97 GLY A N 1
ATOM 2706 C CA . GLY B 2 95 ? -6.20167 7.27303 10.71751 1.000 19.09642 97 GLY A CA 1
ATOM 2707 C C . GLY B 2 95 ? -7.01085 7.21437 11.99960 1.000 17.49908 97 GLY A C 1
ATOM 2708 O O . GLY B 2 95 ? -7.46891 8.25712 12.49271 1.000 18.61207 97 GLY A O 1
ATOM 2709 N N . GLY B 2 96 ? -7.21920 6.02476 12.55258 1.000 14.13614 98 GLY A N 1
ATOM 2710 C CA . GLY B 2 96 ? -8.01355 5.94025 13.75672 1.000 16.31615 98 GLY A CA 1
ATOM 2711 C C . GLY B 2 96 ? -7.23278 6.07083 15.03930 1.000 14.94676 98 GLY A C 1
ATOM 2712 O O . GLY B 2 96 ? -7.81135 5.95297 16.12308 1.000 18.26900 98 GLY A O 1
ATOM 2713 N N . ASN B 2 97 ? -5.92276 6.31002 14.93926 1.000 14.35771 99 ASN A N 1
ATOM 2714 C CA . ASN B 2 97 ? -4.99351 6.30646 16.05954 1.000 17.58357 99 ASN A CA 1
ATOM 2715 C C . ASN B 2 97 ? -4.27318 7.64183 16.15439 1.000 14.77762 99 ASN A C 1
ATOM 2716 O O . ASN B 2 97 ? -3.96683 8.26475 15.12877 1.000 15.49941 99 ASN A O 1
ATOM 2721 N N . TYR B 2 98 ? -3.92579 8.03131 17.38679 1.000 12.70724 100 TYR A N 1
ATOM 2722 C CA . TYR B 2 98 ? -2.97908 9.12792 17.58600 1.000 12.61379 100 TYR A CA 1
ATOM 2723 C C . TYR B 2 98 ? -1.53811 8.63387 17.65139 1.000 13.51681 100 TYR A C 1
ATOM 2724 O O . TYR B 2 98 ? -0.60995 9.41934 17.43255 1.000 13.47292 100 TYR A O 1
ATOM 2733 N N . LYS B 2 99 ? -1.33508 7.35148 17.91466 1.000 12.97263 101 LYS A N 1
ATOM 2734 C CA . LYS B 2 99 ? 0.00153 6.78730 18.00219 1.000 13.52037 101 LYS A CA 1
ATOM 2735 C C . LYS B 2 99 ? 0.56335 6.47250 16.62050 1.000 12.49045 101 LYS A C 1
ATOM 2736 O O . LYS B 2 99 ? -0.17354 6.16577 15.68399 1.000 14.39965 101 LYS A O 1
ATOM 2742 N N . TYR B 2 100 ? 1.88546 6.57583 16.49648 1.000 10.99412 102 TYR A N 1
ATOM 2743 C CA . TYR B 2 100 ? 2.62836 5.93361 15.41979 1.000 12.16398 102 TYR A CA 1
ATOM 2744 C C . TYR B 2 100 ? 3.26297 4.68935 16.01725 1.000 10.53349 102 TYR A C 1
ATOM 2745 O O . TYR B 2 100 ? 3.80542 4.74643 17.12741 1.000 13.24868 102 TYR A O 1
ATOM 2754 N N . VAL B 2 101 ? 3.18429 3.56903 15.31028 1.000 10.60377 103 VAL A N 1
ATOM 2755 C CA . VAL B 2 101 ? 3.81436 2.33458 15.76971 1.000 10.23751 103 VAL A CA 1
ATOM 2756 C C . VAL B 2 101 ? 5.15261 2.18029 15.06945 1.000 11.56742 103 VAL A C 1
ATOM 2757 O O . VAL B 2 101 ? 5.22416 2.23475 13.83636 1.000 11.98922 103 VAL A O 1
ATOM 2761 N N . PHE B 2 102 ? 6.21520 2.02619 15.85447 1.000 12.19330 104 PHE A N 1
ATOM 2762 C CA . PHE B 2 102 ? 7.56775 1.88262 15.34107 1.000 10.04392 104 PHE A CA 1
ATOM 2763 C C . PHE B 2 102 ? 8.02189 0.44052 15.47919 1.000 12.42307 104 PHE A C 1
ATOM 2764 O O . PHE B 2 102 ? 7.78324 -0.19728 16.51415 1.000 13.87645 104 PHE A O 1
ATOM 2772 N N . GLY B 2 103 ? 8.66610 -0.07152 14.42584 1.000 10.32457 105 GLY A N 1
ATOM 2773 C CA . GLY B 2 103 ? 9.33083 -1.35424 14.51194 1.000 12.76072 105 GLY A CA 1
ATOM 2774 C C . GLY B 2 103 ? 10.50049 -1.29983 15.48795 1.000 12.96339 105 GLY A C 1
ATOM 2775 O O . GLY B 2 103 ? 10.87772 -0.24967 16.00478 1.000 15.22274 105 GLY A O 1
ATOM 2776 N N . ALA B 2 104 ? 11.08381 -2.47206 15.75168 1.000 12.74892 106 ALA A N 1
ATOM 2777 C CA . ALA B 2 104 ? 12.14337 -2.55056 16.75136 1.000 15.86410 106 ALA A CA 1
ATOM 2778 C C . ALA B 2 104 ? 13.42425 -1.85221 16.31420 1.000 17.68510 106 ALA A C 1
ATOM 2779 O O . ALA B 2 104 ? 14.27162 -1.56453 17.16587 1.000 17.62562 106 ALA A O 1
ATOM 2781 N N . GLY B 2 105 ? 13.56278 -1.53537 15.04020 1.000 14.91290 107 GLY A N 1
ATOM 2782 C CA . GLY B 2 105 ? 14.75322 -0.86568 14.56075 1.000 14.57521 107 GLY A CA 1
ATOM 2783 C C . GLY B 2 105 ? 15.74024 -1.84913 13.96414 1.000 17.39252 107 GLY A C 1
ATOM 2784 O O . GLY B 2 105 ? 15.84621 -3.00274 14.38754 1.000 17.42956 107 GLY A O 1
ATOM 2785 N N . THR B 2 106 ? 16.45315 -1.39864 12.93831 1.000 14.48451 108 THR A N 1
ATOM 2786 C CA . THR B 2 106 ? 17.54127 -2.16322 12.34135 1.000 16.09896 108 THR A CA 1
ATOM 2787 C C . THR B 2 106 ? 18.76691 -1.27590 12.35404 1.000 16.05159 108 THR A C 1
ATOM 2788 O O . THR B 2 106 ? 18.73225 -0.16001 11.82577 1.000 15.48411 108 THR A O 1
ATOM 2792 N N . ARG B 2 107 ? 19.84155 -1.76401 12.96663 1.000 16.46129 109 ARG A N 1
ATOM 2793 C CA . ARG B 2 107 ? 21.09815 -1.04826 12.93024 1.000 18.10769 109 ARG A CA 1
ATOM 2794 C C . ARG B 2 107 ? 21.82995 -1.39559 11.63914 1.000 17.81730 109 ARG A C 1
ATOM 2795 O O . ARG B 2 107 ? 21.99222 -2.57435 11.30793 1.000 18.44640 109 ARG A O 1
ATOM 2803 N N . LEU B 2 108 ? 22.23865 -0.37450 10.90104 1.000 15.77622 110 LEU A N 1
ATOM 2804 C CA . LEU B 2 108 ? 23.03792 -0.54681 9.69448 1.000 18.12419 110 LEU A CA 1
ATOM 2805 C C . LEU B 2 108 ? 24.46869 -0.13730 10.01887 1.000 17.91713 110 LEU A C 1
ATOM 2806 O O . LEU B 2 108 ? 24.71071 1.01562 10.39108 1.000 16.00564 110 LEU A O 1
ATOM 2811 N N . LYS B 2 109 ? 25.39837 -1.08352 9.90919 1.000 17.90898 111 LYS A N 1
ATOM 2812 C CA . LYS B 2 109 ? 26.83281 -0.84384 10.07435 1.000 18.79535 111 LYS A CA 1
ATOM 2813 C C . LYS B 2 109 ? 27.49622 -1.02035 8.71899 1.000 17.45181 111 LYS A C 1
ATOM 2814 O O . LYS B 2 109 ? 27.59450 -2.14071 8.21831 1.000 19.96459 111 LYS A O 1
ATOM 2820 N N . VAL B 2 110 ? 27.91489 0.08289 8.12087 1.000 18.97344 112 VAL A N 1
ATOM 2821 C CA . VAL B 2 110 ? 28.61941 0.05479 6.84544 1.000 15.87614 112 VAL A CA 1
ATOM 2822 C C . VAL B 2 110 ? 30.11418 0.06895 7.13113 1.000 20.84374 112 VAL A C 1
ATOM 2823 O O . VAL B 2 110 ? 30.60749 0.91492 7.88580 1.000 21.01397 112 VAL A O 1
ATOM 2827 N N . ILE B 2 111 ? 30.83505 -0.86957 6.53938 1.000 20.27211 113 ILE A N 1
ATOM 2828 C CA . ILE B 2 111 ? 32.26141 -0.99027 6.80193 1.000 25.19960 113 ILE A CA 1
ATOM 2829 C C . ILE B 2 111 ? 33.01352 -0.63127 5.53135 1.000 21.75694 113 ILE A C 1
ATOM 2830 O O . ILE B 2 111 ? 32.46735 -0.64623 4.42506 1.000 21.89777 113 ILE A O 1
ATOM 2835 N N . ALA B 2 112 ? 34.28637 -0.28278 5.70155 1.000 19.69773 114 ALA A N 1
ATOM 2836 C CA . ALA B 2 112 ? 35.07265 0.28250 4.61956 1.000 21.18713 114 ALA A CA 1
ATOM 2837 C C . ALA B 2 112 ? 35.67336 -0.79858 3.73565 1.000 21.90079 114 ALA A C 1
ATOM 2838 O O . ALA B 2 112 ? 35.97940 -1.91108 4.17661 1.000 23.88733 114 ALA A O 1
ATOM 2840 N N . HIS B 2 113 ? 35.82323 -0.45837 2.47032 1.000 20.24999 115 HIS A N 1
ATOM 2841 C CA . HIS B 2 113 ? 36.62252 -1.25141 1.55618 1.000 24.18356 115 HIS A CA 1
ATOM 2842 C C . HIS B 2 113 ? 38.02153 -0.65256 1.55454 1.000 19.85466 115 HIS A C 1
ATOM 2843 O O . HIS B 2 113 ? 38.20926 0.49853 1.14904 1.000 23.75960 115 HIS A O 1
ATOM 2850 N N . ILE B 2 114 ? 38.98584 -1.40132 2.06458 1.000 22.92505 116 ILE A N 1
ATOM 2851 C CA . ILE B 2 114 ? 40.35368 -0.91869 2.20274 1.000 23.08561 116 ILE A CA 1
ATOM 2852 C C . ILE B 2 114 ? 41.12654 -1.43681 0.99369 1.000 22.66249 116 ILE A C 1
ATOM 2853 O O . ILE B 2 114 ? 41.47035 -2.61933 0.92598 1.000 23.74666 116 ILE A O 1
ATOM 2858 N N . GLN B 2 115 ? 41.36939 -0.54573 0.02696 1.000 24.52721 117 GLN A N 1
ATOM 2859 C CA . GLN B 2 115 ? 42.05126 -0.92812 -1.20861 1.000 29.59371 117 GLN A CA 1
ATOM 2860 C C . GLN B 2 115 ? 43.47887 -1.38830 -0.94253 1.000 28.49295 117 GLN A C 1
ATOM 2861 O O . GLN B 2 115 ? 43.92345 -2.40296 -1.49252 1.000 28.16080 117 GLN A O 1
ATOM 2867 N N . ASN B 2 116 ? 44.21760 -0.65497 -0.11083 1.000 26.88772 118 ASN A N 1
ATOM 2868 C CA . ASN B 2 116 ? 45.64382 -0.90894 0.10727 1.000 25.36771 118 ASN A CA 1
ATOM 2869 C C . ASN B 2 116 ? 45.93138 -1.00617 1.59933 1.000 22.27745 118 ASN A C 1
ATOM 2870 O O . ASN B 2 116 ? 46.45962 -0.06242 2.20754 1.000 22.73487 118 ASN A O 1
ATOM 2875 N N . PRO B 2 117 ? 45.61024 -2.14176 2.21604 1.000 21.34171 119 PRO A N 1
ATOM 2876 C CA . PRO B 2 117 ? 45.84725 -2.29922 3.65252 1.000 19.53830 119 PRO A CA 1
ATOM 2877 C C . PRO B 2 117 ? 47.32521 -2.16874 3.97599 1.000 19.07232 119 PRO A C 1
ATOM 2878 O O . PRO B 2 117 ? 48.19333 -2.54885 3.18874 1.000 19.91853 119 PRO A O 1
ATOM 2882 N N . ASP B 2 118 ? 47.60479 -1.62817 5.15593 1.000 14.87169 120 ASP A N 1
ATOM 2883 C CA . ASP B 2 118 ? 48.97999 -1.43476 5.62582 1.000 16.82447 120 ASP A CA 1
ATOM 2884 C C . ASP B 2 118 ? 48.99160 -1.65450 7.13328 1.000 15.91060 120 ASP A C 1
ATOM 2885 O O . ASP B 2 118 ? 49.35558 -0.76147 7.90361 1.000 13.75579 120 ASP A O 1
ATOM 2890 N N . PRO B 2 119 ? 48.57456 -2.84280 7.59058 1.000 15.78100 121 PRO A N 1
ATOM 2891 C CA . PRO B 2 119 ? 48.33781 -3.04182 9.02488 1.000 14.98478 121 PRO A CA 1
ATOM 2892 C C . PRO B 2 119 ? 49.58937 -2.73734 9.82762 1.000 16.52759 121 PRO A C 1
ATOM 2893 O O . PRO B 2 119 ? 50.70696 -3.09139 9.43233 1.000 15.63971 121 PRO A O 1
ATOM 2897 N N . ALA B 2 120 ? 49.38825 -2.08868 10.97047 1.000 13.41099 122 ALA A N 1
ATOM 2898 C CA . ALA B 2 120 ? 50.51001 -1.69368 11.80862 1.000 13.17570 122 ALA A CA 1
ATOM 2899 C C . ALA B 2 120 ? 50.02359 -1.50933 13.23767 1.000 12.76614 122 ALA A C 1
ATOM 2900 O O . ALA B 2 120 ? 48.85849 -1.17358 13.46764 1.000 13.63717 122 ALA A O 1
ATOM 2902 N N . VAL B 2 121 ? 50.91751 -1.73975 14.19808 1.000 13.01807 123 VAL A N 1
ATOM 2903 C CA . VAL B 2 121 ? 50.65246 -1.42394 15.59970 1.000 10.77563 123 VAL A CA 1
ATOM 2904 C C . VAL B 2 121 ? 51.69262 -0.40367 16.03235 1.000 11.84218 123 VAL A C 1
ATOM 2905 O O . VAL B 2 121 ? 52.89782 -0.66653 15.94808 1.000 14.09960 123 VAL A O 1
ATOM 2909 N N . TYR B 2 122 ? 51.22904 0.75907 16.47672 1.000 10.28501 124 TYR A N 1
ATOM 2910 C CA . TYR B 2 122 ? 52.07515 1.85854 16.91565 1.000 13.13251 124 TYR A CA 1
ATOM 2911 C C . TYR B 2 122 ? 51.87604 2.11171 18.40091 1.000 12.79866 124 TYR A C 1
ATOM 2912 O O . TYR B 2 122 ? 50.79263 1.87298 18.94180 1.000 14.56048 124 TYR A O 1
ATOM 2921 N N . GLN B 2 123 ? 52.91151 2.63620 19.05253 1.000 12.03766 125 GLN A N 1
ATOM 2922 C CA . GLN B 2 123 ? 52.82191 3.04104 20.45310 1.000 13.93757 125 GLN A CA 1
ATOM 2923 C C . GLN B 2 123 ? 52.93217 4.55857 20.51721 1.000 14.74568 125 GLN A C 1
ATOM 2924 O O . GLN B 2 123 ? 53.85665 5.13713 19.93438 1.000 14.48937 125 GLN A O 1
ATOM 2930 N N . LEU B 2 124 ? 51.98930 5.19947 21.20816 1.000 12.15960 126 LEU A N 1
ATOM 2931 C CA . LEU B 2 124 ? 51.87528 6.65552 21.25379 1.000 11.76957 126 LEU A CA 1
ATOM 2932 C C . LEU B 2 124 ? 52.03018 7.12167 22.69330 1.000 16.79876 126 LEU A C 1
ATOM 2933 O O . LEU B 2 124 ? 51.38250 6.57178 23.58482 1.000 16.20823 126 LEU A O 1
ATOM 2938 N N . ARG B 2 125 ? 52.83177 8.16085 22.91751 1.000 15.86875 127 ARG A N 1
ATOM 2939 C CA . ARG B 2 125 ? 53.05955 8.64848 24.27463 1.000 17.32285 127 ARG A CA 1
ATOM 2940 C C . ARG B 2 125 ? 52.12526 9.79893 24.61740 1.000 15.31752 127 ARG A C 1
ATOM 2941 O O . ARG B 2 125 ? 51.77240 10.61158 23.76105 1.000 15.23587 127 ARG A O 1
ATOM 2949 N N . ASP B 2 126 ? 51.72504 9.84529 25.88584 1.000 16.11391 128 ASP A N 1
ATOM 2950 C CA . ASP B 2 126 ? 50.90759 10.92875 26.41756 1.000 17.46323 128 ASP A CA 1
ATOM 2951 C C . ASP B 2 126 ? 51.60736 12.26846 26.21495 1.000 18.03849 128 ASP A C 1
ATOM 2952 O O . ASP B 2 126 ? 52.80267 12.40713 26.49939 1.000 20.67099 128 ASP A O 1
ATOM 2957 N N . SER B 2 127 ? 50.86710 13.26308 25.71306 1.000 16.29089 129 SER A N 1
ATOM 2958 C CA . SER B 2 127 ? 51.49571 14.56167 25.48610 1.000 17.68254 129 SER A CA 1
ATOM 2959 C C . SER B 2 127 ? 51.92336 15.22009 26.79017 1.000 20.50831 129 SER A C 1
ATOM 2960 O O . SER B 2 127 ? 52.80966 16.08246 26.76978 1.000 25.66111 129 SER A O 1
ATOM 2963 N N . LYS B 2 128 ? 51.31655 14.83925 27.91243 1.000 19.99293 130 LYS A N 1
ATOM 2964 C CA . LYS B 2 128 ? 51.65203 15.39691 29.21646 1.000 27.50546 130 LYS A CA 1
ATOM 2965 C C . LYS B 2 128 ? 52.63588 14.55421 30.02282 1.000 32.01799 130 LYS A C 1
ATOM 2966 O O . LYS B 2 128 ? 53.48235 15.12122 30.72152 1.000 29.84600 130 LYS A O 1
ATOM 2972 N N . SER B 2 129 ? 52.56622 13.22308 29.95822 1.000 29.19151 131 SER A N 1
ATOM 2973 C CA . SER B 2 129 ? 53.43322 12.36675 30.77285 1.000 31.41207 131 SER A CA 1
ATOM 2974 C C . SER B 2 129 ? 54.01880 11.27955 29.88752 1.000 38.68885 131 SER A C 1
ATOM 2975 O O . SER B 2 129 ? 53.28537 10.42039 29.38706 1.000 36.32326 131 SER A O 1
ATOM 2978 N N . SER B 2 130 ? 55.34128 11.29066 29.72895 1.000 42.65139 132 SER A N 1
ATOM 2979 C CA . SER B 2 130 ? 56.04155 10.25460 28.97894 1.000 48.01258 132 SER A CA 1
ATOM 2980 C C . SER B 2 130 ? 55.90626 8.88947 29.65414 1.000 47.07114 132 SER A C 1
ATOM 2981 O O . SER B 2 130 ? 56.46517 7.89846 29.17486 1.000 52.83056 132 SER A O 1
ATOM 2984 N N . ASP B 2 131 ? 55.17226 8.82569 30.76813 1.000 43.18451 133 ASP A N 1
ATOM 2985 C CA . ASP B 2 131 ? 54.92666 7.55602 31.44627 1.000 44.02360 133 ASP A CA 1
ATOM 2986 C C . ASP B 2 131 ? 53.83573 6.74844 30.75635 1.000 39.45467 133 ASP A C 1
ATOM 2987 O O . ASP B 2 131 ? 54.01686 5.55607 30.48452 1.000 38.96874 133 ASP A O 1
ATOM 2992 N N . LYS B 2 132 ? 52.69492 7.37755 30.48087 1.000 33.13697 134 LYS A N 1
ATOM 2993 C CA . LYS B 2 132 ? 51.53699 6.69630 29.92133 1.000 29.28961 134 LYS A CA 1
ATOM 2994 C C . LYS B 2 132 ? 51.63666 6.61260 28.40215 1.000 21.34143 134 LYS A C 1
ATOM 2995 O O . LYS B 2 132 ? 52.17179 7.50722 27.74705 1.000 20.72883 134 LYS A O 1
ATOM 3001 N N . SER B 2 133 ? 51.10456 5.52647 27.84806 1.000 19.20955 135 SER A N 1
ATOM 3002 C CA . SER B 2 133 ? 51.03439 5.37328 26.40278 1.000 17.06560 135 SER A CA 1
ATOM 3003 C C . SER B 2 133 ? 49.75346 4.63794 26.04149 1.000 16.53002 135 SER A C 1
ATOM 3004 O O . SER B 2 133 ? 49.04505 4.11327 26.90400 1.000 18.29083 135 SER A O 1
ATOM 3007 N N . VAL B 2 134 ? 49.45806 4.61808 24.74213 1.000 14.80737 136 VAL A N 1
ATOM 3008 C CA . VAL B 2 134 ? 48.39706 3.78707 24.18864 1.000 12.76703 136 VAL A CA 1
ATOM 3009 C C . VAL B 2 134 ? 48.98028 3.05987 22.98896 1.000 14.80554 136 VAL A C 1
ATOM 3010 O O . VAL B 2 134 ? 49.99239 3.47037 22.41836 1.000 15.94909 136 VAL A O 1
ATOM 3014 N N . CYS B 2 135 ? 48.33026 1.96218 22.61966 1.000 12.69465 137 CYS A N 1
ATOM 3015 C CA . CYS B 2 135 ? 48.67475 1.18200 21.44433 1.000 13.28562 137 CYS A CA 1
ATOM 3016 C C . CYS B 2 135 ? 47.60741 1.41043 20.39256 1.000 14.83445 137 CYS A C 1
ATOM 3017 O O . CYS B 2 135 ? 46.41101 1.34591 20.69516 1.000 16.12669 137 CYS A O 1
ATOM 3020 N N . LEU B 2 136 ? 48.03470 1.66945 19.16568 1.000 10.97637 138 LEU A N 1
ATOM 3021 C CA . LEU B 2 136 ? 47.12626 1.93497 18.06142 1.000 10.13543 138 LEU A CA 1
ATOM 3022 C C . LEU B 2 136 ? 47.32856 0.86704 16.99703 1.000 12.22261 138 LEU A C 1
ATOM 3023 O O . LEU B 2 136 ? 48.38610 0.81234 16.37396 1.000 13.00879 138 LEU A O 1
ATOM 3028 N N . PHE B 2 137 ? 46.31949 0.02824 16.78441 1.000 12.95626 139 PHE A N 1
ATOM 3029 C CA . PHE B 2 137 ? 46.31192 -0.93917 15.69546 1.000 13.11267 139 PHE A CA 1
ATOM 3030 C C . PHE B 2 137 ? 45.52703 -0.30799 14.55481 1.000 13.26820 139 PHE A C 1
ATOM 3031 O O . PHE B 2 137 ? 44.35531 0.03491 14.73430 1.000 12.73131 139 PHE A O 1
ATOM 3039 N N . THR B 2 138 ? 46.16256 -0.11283 13.39993 1.000 10.96518 140 THR A N 1
ATOM 3040 C CA . THR B 2 138 ? 45.51945 0.68494 12.36300 1.000 11.31172 140 THR A CA 1
ATOM 3041 C C . THR B 2 138 ? 45.82423 0.14934 10.96924 1.000 14.24163 140 THR A C 1
ATOM 3042 O O . THR B 2 138 ? 46.75398 -0.63426 10.75500 1.000 13.42274 140 THR A O 1
ATOM 3046 N N . ASP B 2 139 ? 45.00067 0.59355 10.02069 1.000 12.59333 141 ASP A N 1
ATOM 3047 C CA . ASP B 2 139 ? 45.18915 0.42074 8.58123 1.000 13.70909 141 ASP A CA 1
ATOM 3048 C C . ASP B 2 139 ? 45.01718 -1.02622 8.14067 1.000 16.80009 141 ASP A C 1
ATOM 3049 O O . ASP B 2 139 ? 45.49561 -1.40952 7.06521 1.000 15.92552 141 ASP A O 1
ATOM 3054 N N . PHE B 2 140 ? 44.30230 -1.82495 8.93084 1.000 14.79248 142 PHE A N 1
ATOM 3055 C CA . PHE B 2 140 ? 44.03411 -3.21451 8.60045 1.000 14.91967 142 PHE A CA 1
ATOM 3056 C C . PHE B 2 140 ? 42.75340 -3.30675 7.77755 1.000 20.72793 142 PHE A C 1
ATOM 3057 O O . PHE B 2 140 ? 41.91793 -2.40574 7.79926 1.000 18.41120 142 PHE A O 1
ATOM 3065 N N . ASP B 2 141 ? 42.61948 -4.39154 7.01653 1.000 20.78991 143 ASP A N 1
ATOM 3066 C CA . ASP B 2 141 ? 41.42155 -4.49370 6.18983 1.000 23.95749 143 ASP A CA 1
ATOM 3067 C C . ASP B 2 141 ? 40.21400 -4.88694 7.03632 1.000 30.27077 143 ASP A C 1
ATOM 3068 O O . ASP B 2 141 ? 40.33783 -5.39903 8.15460 1.000 28.72549 143 ASP A O 1
ATOM 3073 N N . SER B 2 142 ? 39.02241 -4.61993 6.49502 1.000 30.94574 144 SER A N 1
ATOM 3074 C CA . SER B 2 142 ? 37.81933 -4.74891 7.30869 1.000 36.73583 144 SER A CA 1
ATOM 3075 C C . SER B 2 142 ? 37.48849 -6.19425 7.66076 1.000 35.47704 144 SER A C 1
ATOM 3076 O O . SER B 2 142 ? 36.60908 -6.41529 8.49809 1.000 41.38772 144 SER A O 1
ATOM 3079 N N . GLN B 2 143 ? 38.17602 -7.17199 7.06304 1.000 36.99154 145 GLN A N 1
ATOM 3080 C CA . GLN B 2 143 ? 38.00346 -8.56024 7.47850 1.000 40.15519 145 GLN A CA 1
ATOM 3081 C C . GLN B 2 143 ? 38.64484 -8.82731 8.83500 1.000 43.81599 145 GLN A C 1
ATOM 3082 O O . GLN B 2 143 ? 38.14510 -9.66416 9.59745 1.000 45.59922 145 GLN A O 1
ATOM 3088 N N . THR B 2 144 ? 39.74871 -8.14498 9.14880 1.000 39.77928 146 THR A N 1
ATOM 3089 C CA . THR B 2 144 ? 40.36363 -8.28405 10.46223 1.000 35.26270 146 THR A CA 1
ATOM 3090 C C . THR B 2 144 ? 39.36851 -7.88912 11.54229 1.000 37.47496 146 THR A C 1
ATOM 3091 O O . THR B 2 144 ? 38.70540 -6.85353 11.44435 1.000 42.12986 146 THR A O 1
ATOM 3095 N N . ASN B 2 145 ? 39.25333 -8.73210 12.56182 1.000 35.85805 147 ASN A N 1
ATOM 3096 C CA . ASN B 2 145 ? 38.34470 -8.51632 13.67455 1.000 43.40232 147 ASN A CA 1
ATOM 3097 C C . ASN B 2 145 ? 39.14861 -8.28092 14.94467 1.000 41.30327 147 ASN A C 1
ATOM 3098 O O . ASN B 2 145 ? 40.16449 -8.94315 15.17885 1.000 37.94745 147 ASN A O 1
ATOM 3103 N N . VAL B 2 146 ? 38.69205 -7.33118 15.75255 1.000 38.70221 148 VAL A N 1
ATOM 3104 C CA . VAL B 2 146 ? 39.33992 -6.95918 17.00300 1.000 37.41464 148 VAL A CA 1
ATOM 3105 C C . VAL B 2 146 ? 38.42215 -7.39369 18.13510 1.000 40.49044 148 VAL A C 1
ATOM 3106 O O . VAL B 2 146 ? 37.33688 -6.82807 18.31707 1.000 45.72456 148 VAL A O 1
ATOM 3110 N N . SER B 2 147 ? 38.85329 -8.38468 18.90377 1.000 41.76082 149 SER A N 1
ATOM 3111 C CA . SER B 2 147 ? 38.04937 -8.90462 19.99873 1.000 44.41496 149 SER A CA 1
ATOM 3112 C C . SER B 2 147 ? 38.44543 -8.24332 21.31155 1.000 43.21025 149 SER A C 1
ATOM 3113 O O . SER B 2 147 ? 39.57858 -7.78583 21.48424 1.000 45.26519 149 SER A O 1
ATOM 3116 N N . GLN B 2 148 ? 37.49316 -8.18628 22.23630 1.000 44.44026 150 GLN A N 1
ATOM 3117 C CA . GLN B 2 148 ? 37.78315 -7.65586 23.55688 1.000 45.17289 150 GLN A CA 1
ATOM 3118 C C . GLN B 2 148 ? 38.93182 -8.43245 24.19111 1.000 42.47031 150 GLN A C 1
ATOM 3119 O O . GLN B 2 148 ? 39.23772 -9.56489 23.81185 1.000 49.34069 150 GLN A O 1
ATOM 3125 N N . SER B 2 149 ? 39.57444 -7.80858 25.16820 1.000 38.98968 151 SER A N 1
ATOM 3126 C CA . SER B 2 149 ? 40.65508 -8.47038 25.87706 1.000 41.56285 151 SER A CA 1
ATOM 3127 C C . SER B 2 149 ? 40.10696 -9.48038 26.87736 1.000 46.34664 151 SER A C 1
ATOM 3128 O O . SER B 2 149 ? 38.97728 -9.36110 27.36361 1.000 42.14633 151 SER A O 1
ATOM 3131 N N . LYS B 2 150 ? 40.93261 -10.48165 27.18360 1.000 44.85753 152 LYS A N 1
ATOM 3132 C CA . LYS B 2 150 ? 40.63529 -11.39896 28.27526 1.000 50.57629 152 LYS A CA 1
ATOM 3133 C C . LYS B 2 150 ? 41.10547 -10.84512 29.61454 1.000 51.39195 152 LYS A C 1
ATOM 3134 O O . LYS B 2 150 ? 40.45796 -11.07924 30.64172 1.000 53.38158 152 LYS A O 1
ATOM 3140 N N . ASP B 2 151 ? 42.20604 -10.09613 29.61114 1.000 49.15204 153 ASP A N 1
ATOM 3141 C CA . ASP B 2 151 ? 42.79688 -9.57747 30.83805 1.000 48.30545 153 ASP A CA 1
ATOM 3142 C C . ASP B 2 151 ? 41.95034 -8.44336 31.40936 1.000 47.94600 153 ASP A C 1
ATOM 3143 O O . ASP B 2 151 ? 41.41947 -7.60920 30.67074 1.000 47.04279 153 ASP A O 1
ATOM 3148 N N . SER B 2 152 ? 41.84034 -8.40725 32.74192 1.000 50.05675 154 SER A N 1
ATOM 3149 C CA . SER B 2 152 ? 40.93179 -7.46186 33.38721 1.000 49.43848 154 SER A CA 1
ATOM 3150 C C . SER B 2 152 ? 41.43891 -6.02681 33.29044 1.000 48.93279 154 SER A C 1
ATOM 3151 O O . SER B 2 152 ? 40.65180 -5.10358 33.04664 1.000 46.10604 154 SER A O 1
ATOM 3154 N N . ASP B 2 153 ? 42.74080 -5.81366 33.49205 1.000 45.01678 155 ASP A N 1
ATOM 3155 C CA . ASP B 2 153 ? 43.32311 -4.47847 33.46845 1.000 40.29119 155 ASP A CA 1
ATOM 3156 C C . ASP B 2 153 ? 43.92160 -4.12288 32.11108 1.000 34.81722 155 ASP A C 1
ATOM 3157 O O . ASP B 2 153 ? 44.78297 -3.24304 32.03118 1.000 34.16893 155 ASP A O 1
ATOM 3162 N N . VAL B 2 154 ? 43.49755 -4.79668 31.04959 1.000 32.13673 156 VAL A N 1
ATOM 3163 C CA . VAL B 2 154 ? 43.85845 -4.43050 29.68685 1.000 32.59719 156 VAL A CA 1
ATOM 3164 C C . VAL B 2 154 ? 42.57486 -4.03817 28.97213 1.000 29.75635 156 VAL A C 1
ATOM 3165 O O . VAL B 2 154 ? 41.58203 -4.77489 29.01946 1.000 28.95496 156 VAL A O 1
ATOM 3169 N N . TYR B 2 155 ? 42.58025 -2.86804 28.34593 1.000 21.55060 157 TYR A N 1
ATOM 3170 C CA . TYR B 2 155 ? 41.40536 -2.34868 27.66531 1.000 19.97369 157 TYR A CA 1
ATOM 3171 C C . TYR B 2 155 ? 41.69083 -2.31344 26.17795 1.000 21.18382 157 TYR A C 1
ATOM 3172 O O . TYR B 2 155 ? 42.75311 -1.84086 25.76821 1.000 19.08444 157 TYR A O 1
ATOM 3181 N N . ILE B 2 156 ? 40.74613 -2.81114 25.38131 1.000 19.52583 158 ILE A N 1
ATOM 3182 C CA . ILE B 2 156 ? 40.85536 -2.84189 23.92393 1.000 18.70780 158 ILE A CA 1
ATOM 3183 C C . ILE B 2 156 ? 39.52604 -2.39262 23.33794 1.000 19.53985 158 ILE A C 1
ATOM 3184 O O . ILE B 2 156 ? 38.48241 -2.99093 23.62764 1.000 20.13959 158 ILE A O 1
ATOM 3189 N N . THR B 2 157 ? 39.56185 -1.36941 22.49014 1.000 15.51410 159 THR A N 1
ATOM 3190 C CA . THR B 2 157 ? 38.34101 -0.85609 21.89776 1.000 16.69118 159 THR A CA 1
ATOM 3191 C C . THR B 2 157 ? 37.95006 -1.65254 20.66076 1.000 18.96764 159 THR A C 1
ATOM 3192 O O . THR B 2 157 ? 38.75982 -2.34589 20.03552 1.000 21.25082 159 THR A O 1
ATOM 3196 N N . ASP B 2 158 ? 36.67641 -1.53984 20.31525 1.000 19.41493 160 ASP A N 1
ATOM 3197 C CA . ASP B 2 158 ? 36.19989 -2.02555 19.03675 1.000 23.82979 160 ASP A CA 1
ATOM 3198 C C . ASP B 2 158 ? 36.85123 -1.23892 17.90701 1.000 22.33558 160 ASP A C 1
ATOM 3199 O O . ASP B 2 158 ? 37.36128 -0.12812 18.09463 1.000 18.93829 160 ASP A O 1
ATOM 3204 N N . LYS B 2 159 ? 36.80963 -1.82939 16.71777 1.000 20.08084 161 LYS A N 1
ATOM 3205 C CA . LYS B 2 159 ? 37.25476 -1.15324 15.50837 1.000 22.92755 161 LYS A CA 1
ATOM 3206 C C . LYS B 2 159 ? 36.43371 0.11105 15.25356 1.000 24.11401 161 LYS A C 1
ATOM 3207 O O . LYS B 2 159 ? 35.21618 0.14060 15.45471 1.000 23.86399 161 LYS A O 1
ATOM 3213 N N . CYS B 2 160 ? 37.11899 1.17536 14.84890 1.000 19.18869 162 CYS A N 1
ATOM 3214 C CA . CYS B 2 160 ? 36.50350 2.43397 14.44754 1.000 19.88398 162 CYS A CA 1
ATOM 3215 C C . CYS B 2 160 ? 36.85004 2.68622 12.98499 1.000 23.68263 162 CYS A C 1
ATOM 3216 O O . CYS B 2 160 ? 38.01893 2.58102 12.59754 1.000 19.07656 162 CYS A O 1
ATOM 3219 N N . VAL B 2 161 ? 35.84287 3.02203 12.17868 1.000 19.20304 163 VAL A N 1
ATOM 3220 C CA . VAL B 2 161 ? 36.00078 3.19771 10.73723 1.000 21.25135 163 VAL A CA 1
ATOM 3221 C C . VAL B 2 161 ? 36.06867 4.69212 10.44560 1.000 24.04174 163 VAL A C 1
ATOM 3222 O O . VAL B 2 161 ? 35.07510 5.41163 10.58931 1.000 23.79503 163 VAL A O 1
ATOM 3226 N N . LEU B 2 162 ? 37.23056 5.17089 10.02040 1.000 21.79241 164 LEU A N 1
ATOM 3227 C CA . LEU B 2 162 ? 37.40528 6.57994 9.69065 1.000 24.33154 164 LEU A CA 1
ATOM 3228 C C . LEU B 2 162 ? 37.02154 6.79376 8.22857 1.000 33.04882 164 LEU A C 1
ATOM 3229 O O . LEU B 2 162 ? 37.77985 6.42914 7.32255 1.000 31.41232 164 LEU A O 1
ATOM 3234 N N . ASP B 2 163 ? 35.84024 7.38170 8.00802 1.000 34.53361 165 ASP A N 1
ATOM 3235 C CA . ASP B 2 163 ? 35.36037 7.73628 6.67415 1.000 33.45663 165 ASP A CA 1
ATOM 3236 C C . ASP B 2 163 ? 36.10309 8.96636 6.16319 1.000 33.07036 165 ASP A C 1
ATOM 3237 O O . ASP B 2 163 ? 36.22411 9.96853 6.87526 1.000 39.81333 165 ASP A O 1
ATOM 3242 N N . MET B 2 164 ? 36.57496 8.90122 4.92088 1.000 35.66575 166 MET A N 1
ATOM 3243 C CA . MET B 2 164 ? 37.37286 9.97481 4.34750 1.000 38.70215 166 MET A CA 1
ATOM 3244 C C . MET B 2 164 ? 37.14165 10.02263 2.84503 1.000 37.98433 166 MET A C 1
ATOM 3245 O O . MET B 2 164 ? 37.09623 8.98107 2.18493 1.000 38.97113 166 MET A O 1
ATOM 3250 N N . ARG B 2 165 ? 36.99365 11.23631 2.30908 1.000 43.84452 167 ARG A N 1
ATOM 3251 C CA . ARG B 2 165 ? 36.90873 11.37927 0.85881 1.000 46.53909 167 ARG A CA 1
ATOM 3252 C C . ARG B 2 165 ? 38.23637 11.01730 0.20514 1.000 43.60453 167 ARG A C 1
ATOM 3253 O O . ARG B 2 165 ? 38.25974 10.39560 -0.86241 1.000 49.95451 167 ARG A O 1
ATOM 3261 N N . SER B 2 166 ? 39.34930 11.39982 0.82589 1.000 41.76185 168 SER A N 1
ATOM 3262 C CA . SER B 2 166 ? 40.65614 10.93867 0.37635 1.000 43.49828 168 SER A CA 1
ATOM 3263 C C . SER B 2 166 ? 40.78702 9.43972 0.62775 1.000 45.41372 168 SER A C 1
ATOM 3264 O O . SER B 2 166 ? 40.64039 8.97885 1.76504 1.000 42.95468 168 SER A O 1
ATOM 3267 N N . MET B 2 167 ? 41.06597 8.67365 -0.42845 1.000 47.90104 169 MET A N 1
ATOM 3268 C CA . MET B 2 167 ? 41.20800 7.23092 -0.25722 1.000 45.05100 169 MET A CA 1
ATOM 3269 C C . MET B 2 167 ? 42.33953 6.89118 0.70737 1.000 48.14115 169 MET A C 1
ATOM 3270 O O . MET B 2 167 ? 42.22031 5.95450 1.50767 1.000 46.85811 169 MET A O 1
ATOM 3275 N N . ASP B 2 168 ? 43.43816 7.65147 0.66009 1.000 44.45188 170 ASP A N 1
ATOM 3276 C CA . ASP B 2 168 ? 44.58749 7.34850 1.51009 1.000 46.28432 170 ASP A CA 1
ATOM 3277 C C . ASP B 2 168 ? 44.21404 7.33115 2.98933 1.000 44.61356 170 ASP A C 1
ATOM 3278 O O . ASP B 2 168 ? 44.76585 6.53321 3.75598 1.000 45.38190 170 ASP A O 1
ATOM 3283 N N . PHE B 2 169 ? 43.26687 8.17643 3.40576 1.000 37.79802 171 PHE A N 1
ATOM 3284 C CA . PHE B 2 169 ? 42.97489 8.32646 4.82915 1.000 36.72943 171 PHE A CA 1
ATOM 3285 C C . PHE B 2 169 ? 41.87499 7.40254 5.34282 1.000 34.70622 171 PHE A C 1
ATOM 3286 O O . PHE B 2 169 ? 41.77980 7.21287 6.56078 1.000 30.96451 171 PHE A O 1
ATOM 3294 N N . LYS B 2 170 ? 41.03485 6.84142 4.46885 1.000 36.82713 172 LYS A N 1
ATOM 3295 C CA . LYS B 2 170 ? 40.02092 5.88363 4.91412 1.000 31.06892 172 LYS A CA 1
ATOM 3296 C C . LYS B 2 170 ? 40.66732 4.66297 5.56672 1.000 27.51187 172 LYS A C 1
ATOM 3297 O O . LYS B 2 170 ? 41.40309 3.91521 4.91084 1.000 21.43225 172 LYS A O 1
ATOM 3303 N N . SER B 2 171 ? 40.37341 4.43709 6.84879 1.000 19.13831 173 SER A N 1
ATOM 3304 C CA . SER B 2 171 ? 41.15156 3.45029 7.58644 1.000 17.21829 173 SER A CA 1
ATOM 3305 C C . SER B 2 171 ? 40.41123 2.98144 8.83200 1.000 16.98086 173 SER A C 1
ATOM 3306 O O . SER B 2 171 ? 39.62392 3.71970 9.42263 1.000 19.38858 173 SER A O 1
ATOM 3309 N N . ASN B 2 172 ? 40.68722 1.74037 9.21595 1.000 14.23591 174 ASN A N 1
ATOM 3310 C CA . ASN B 2 172 ? 40.18279 1.11682 10.43159 1.000 12.47953 174 ASN A CA 1
ATOM 3311 C C . ASN B 2 172 ? 41.22273 1.23705 11.53194 1.000 16.43930 174 ASN A C 1
ATOM 3312 O O . ASN B 2 172 ? 42.41336 1.18299 11.25055 1.000 13.30432 174 ASN A O 1
ATOM 3317 N N . SER B 2 173 ? 40.77772 1.34361 12.78550 1.000 13.56332 175 SER A N 1
ATOM 3318 C CA . SER B 2 173 ? 41.74536 1.31869 13.87736 1.000 13.53876 175 SER A CA 1
ATOM 3319 C C . SER B 2 173 ? 41.08214 0.84019 15.15710 1.000 17.09827 175 SER A C 1
ATOM 3320 O O . SER B 2 173 ? 39.86500 0.94246 15.33331 1.000 16.05822 175 SER A O 1
ATOM 3323 N N . ALA B 2 174 ? 41.91189 0.30946 16.05013 1.000 15.15384 176 ALA A N 1
ATOM 3324 C CA . ALA B 2 174 ? 41.48673 -0.00057 17.40816 1.000 14.22232 176 ALA A CA 1
ATOM 3325 C C . ALA B 2 174 ? 42.57561 0.47570 18.35310 1.000 16.43350 176 ALA A C 1
ATOM 3326 O O . ALA B 2 174 ? 43.74294 0.58886 17.96611 1.000 13.79226 176 ALA A O 1
ATOM 3328 N N . VAL B 2 175 ? 42.19286 0.76983 19.59249 1.000 12.76276 177 VAL A N 1
ATOM 3329 C CA . VAL B 2 175 ? 43.14072 1.27682 20.57444 1.000 12.55060 177 VAL A CA 1
ATOM 3330 C C . VAL B 2 175 ? 43.18885 0.32330 21.76063 1.000 14.92415 177 VAL A C 1
ATOM 3331 O O . VAL B 2 175 ? 42.17706 -0.28151 22.12806 1.000 17.22018 177 VAL A O 1
ATOM 3335 N N . ALA B 2 176 ? 44.36834 0.18679 22.36514 1.000 13.49030 178 ALA A N 1
ATOM 3336 C CA . ALA B 2 176 ? 44.51328 -0.61136 23.57499 1.000 15.64756 178 ALA A CA 1
ATOM 3337 C C . ALA B 2 176 ? 45.40491 0.10888 24.58163 1.000 16.68029 178 ALA A C 1
ATOM 3338 O O . ALA B 2 176 ? 46.32163 0.84218 24.20537 1.000 16.32067 178 ALA A O 1
ATOM 3340 N N . TRP B 2 177 ? 45.15373 -0.12230 25.87355 1.000 14.00131 179 TRP A N 1
ATOM 3341 C CA . TRP B 2 177 ? 45.98870 0.49000 26.90119 1.000 14.29662 179 TRP A CA 1
ATOM 3342 C C . TRP B 2 177 ? 45.84285 -0.29690 28.19880 1.000 19.10958 179 TRP A C 1
ATOM 3343 O O . TRP B 2 177 ? 44.95087 -1.13745 28.34290 1.000 19.61342 179 TRP A O 1
ATOM 3354 N N . SER B 2 178 ? 46.75163 -0.02596 29.13119 1.000 21.15788 180 SER A N 1
ATOM 3355 C CA . SER B 2 178 ? 46.74361 -0.69114 30.42908 1.000 23.28770 180 SER A CA 1
ATOM 3356 C C . SER B 2 178 ? 47.51409 0.15425 31.42444 1.000 32.82519 180 SER A C 1
ATOM 3357 O O . SER B 2 178 ? 48.44596 0.87048 31.05440 1.000 32.33507 180 SER A O 1
ATOM 3360 N N . ASN B 2 179 ? 47.12500 0.04784 32.69535 1.000 38.08734 181 ASN A N 1
ATOM 3361 C CA . ASN B 2 179 ? 47.87529 0.66538 33.77989 1.000 38.51809 181 ASN A CA 1
ATOM 3362 C C . ASN B 2 179 ? 48.93300 -0.26209 34.36047 1.000 41.36004 181 ASN A C 1
ATOM 3363 O O . ASN B 2 179 ? 49.75641 0.18675 35.16421 1.000 45.52920 181 ASN A O 1
ATOM 3368 N N . LYS B 2 180 ? 48.93839 -1.53086 33.96558 1.000 38.18170 182 LYS A N 1
ATOM 3369 C CA . LYS B 2 180 ? 49.95481 -2.46073 34.43384 1.000 41.23226 182 LYS A CA 1
ATOM 3370 C C . LYS B 2 180 ? 51.32919 -2.06087 33.90668 1.000 46.75680 182 LYS A C 1
ATOM 3371 O O . LYS B 2 180 ? 51.46876 -1.60715 32.76651 1.000 45.13398 182 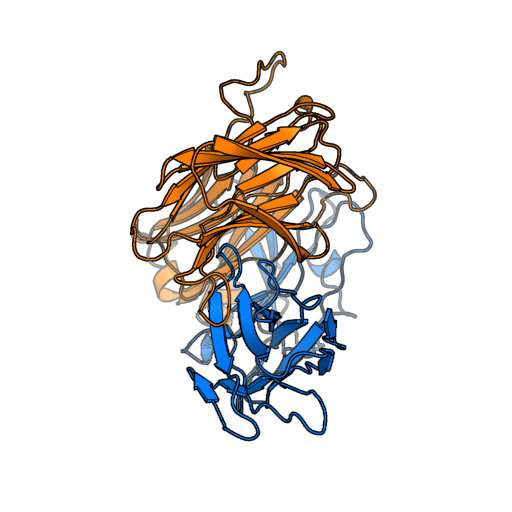LYS A O 1
ATOM 3377 N N . SER B 2 181 ? 52.35205 -2.21940 34.75133 1.000 48.71189 183 SER A N 1
ATOM 3378 C CA . SER B 2 181 ? 53.72043 -1.95106 34.32283 1.000 48.99744 183 SER A CA 1
ATOM 3379 C C . SER B 2 181 ? 54.28998 -3.07818 33.47285 1.000 45.15795 183 SER A C 1
ATOM 3380 O O . SER B 2 181 ? 55.30119 -2.87774 32.79117 1.000 46.45230 183 SER A O 1
ATOM 3383 N N . ASP B 2 182 ? 53.65788 -4.25150 33.49578 1.000 46.25829 184 ASP A N 1
ATOM 3384 C CA . ASP B 2 182 ? 54.06119 -5.36256 32.64559 1.000 48.80756 184 ASP A CA 1
ATOM 3385 C C . ASP B 2 182 ? 53.61398 -5.18886 31.19697 1.000 43.61443 184 ASP A C 1
ATOM 3386 O O . ASP B 2 182 ? 54.12216 -5.88926 30.31390 1.000 43.62381 184 ASP A O 1
ATOM 3391 N N . PHE B 2 183 ? 52.69935 -4.25942 30.93684 1.000 38.86755 185 PHE A N 1
ATOM 3392 C CA . PHE B 2 183 ? 51.99547 -4.20289 29.65985 1.000 34.04404 185 PHE A CA 1
ATOM 3393 C C . PHE B 2 183 ? 52.89980 -3.78788 28.50347 1.000 29.07460 185 PHE A C 1
ATOM 3394 O O . PHE B 2 183 ? 53.61048 -2.78320 28.57930 1.000 32.14925 185 PHE A O 1
ATOM 3402 N N . ALA B 2 184 ? 52.84066 -4.54909 27.41445 1.000 29.12671 186 ALA A N 1
ATOM 3403 C CA . ALA B 2 184 ? 53.41784 -4.15656 26.13638 1.000 26.00767 186 ALA A CA 1
ATOM 3404 C C . ALA B 2 184 ? 52.33654 -4.27188 25.07484 1.000 21.64547 186 ALA A C 1
ATOM 3405 O O . ALA B 2 184 ? 51.37540 -5.02400 25.23664 1.000 21.96222 186 ALA A O 1
ATOM 3407 N N . CYS B 2 185 ? 52.49858 -3.52793 23.97355 1.000 22.75237 187 CYS A N 1
ATOM 3408 C CA . CYS B 2 185 ? 51.44677 -3.51172 22.95570 1.000 17.94594 187 CYS A CA 1
ATOM 3409 C C . CYS B 2 185 ? 51.17025 -4.90417 22.40564 1.000 19.96592 187 CYS A C 1
ATOM 3410 O O . CYS B 2 185 ? 50.02189 -5.22611 22.08526 1.000 21.22393 187 CYS A O 1
ATOM 3413 N N . ALA B 2 186 ? 52.20018 -5.74260 22.29091 1.000 23.60280 188 ALA A N 1
ATOM 3414 C CA . ALA B 2 186 ? 51.97857 -7.09877 21.80680 1.000 22.4211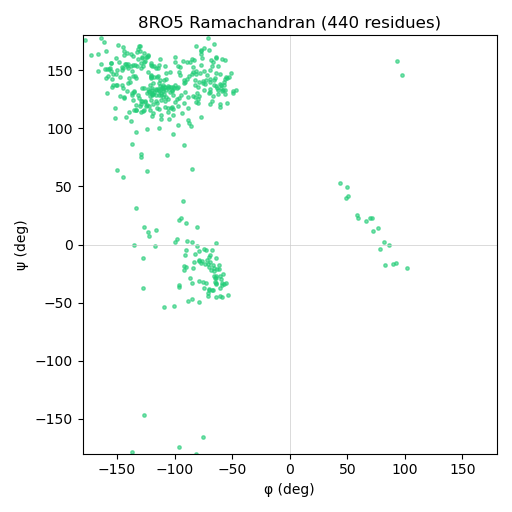8 188 ALA A CA 1
ATOM 3415 C C . ALA B 2 186 ? 51.13981 -7.93103 22.77090 1.000 22.28341 188 ALA A C 1
ATOM 3416 O O . ALA B 2 186 ? 50.54675 -8.92489 22.34445 1.000 25.02069 188 ALA A O 1
ATOM 3418 N N . ASN B 2 187 ? 51.04684 -7.54139 24.04669 1.000 21.93275 189 ASN A N 1
ATOM 3419 C CA . ASN B 2 187 ? 50.14930 -8.24691 24.96526 1.000 23.16489 189 ASN A CA 1
ATOM 3420 C C . ASN B 2 187 ? 48.68967 -8.08065 24.56207 1.000 28.67035 189 ASN A C 1
ATOM 3421 O O . ASN B 2 187 ? 47.87369 -8.98226 24.78757 1.000 28.72826 189 ASN A O 1
ATOM 3426 N N . ALA B 2 188 ? 48.33958 -6.93534 23.98090 1.000 25.05030 190 ALA A N 1
ATOM 3427 C CA . ALA B 2 188 ? 46.99361 -6.70052 23.48736 1.000 20.30683 190 ALA A CA 1
ATOM 3428 C C . ALA B 2 188 ? 46.82531 -7.16835 22.04662 1.000 21.35982 190 ALA A C 1
ATOM 3429 O O . ALA B 2 188 ? 45.85202 -7.85540 21.72398 1.000 27.02944 190 ALA A O 1
ATOM 3431 N N . PHE B 2 189 ? 47.74545 -6.78923 21.16374 1.000 20.40182 191 PHE A N 1
ATOM 3432 C CA . PHE B 2 189 ? 47.67706 -7.14936 19.75080 1.000 19.65988 191 PHE A CA 1
ATOM 3433 C C . PHE B 2 189 ? 48.74354 -8.21657 19.49728 1.000 22.19580 191 PHE A C 1
ATOM 3434 O O . PHE B 2 189 ? 49.81628 -7.94462 18.95275 1.000 20.20495 191 PHE A O 1
ATOM 3442 N N . ASN B 2 190 ? 48.43950 -9.44887 19.90310 1.000 21.55495 192 ASN A N 1
ATOM 3443 C CA . ASN B 2 190 ? 49.41698 -10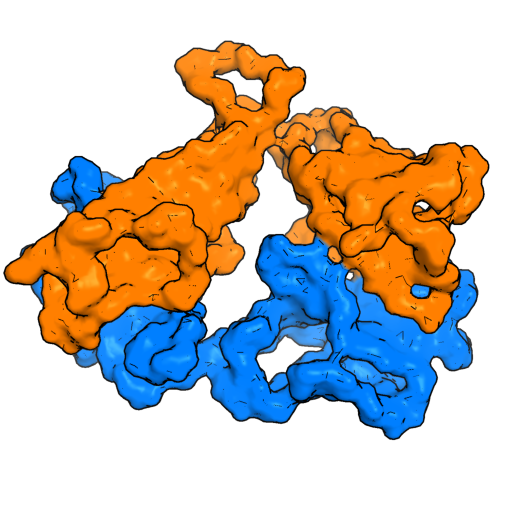.52183 19.79252 1.000 20.90945 192 ASN A CA 1
ATOM 3444 C C . ASN B 2 190 ? 49.43493 -11.08676 18.36948 1.000 21.70987 192 ASN A C 1
ATOM 3445 O O . ASN B 2 190 ? 48.58334 -10.77718 17.53458 1.000 22.55323 192 ASN A O 1
ATOM 3450 N N . ASN B 2 191 ? 50.42923 -11.93813 18.09851 1.000 23.34394 193 ASN A N 1
ATOM 3451 C CA . ASN B 2 191 ? 50.68715 -12.36709 16.72714 1.000 23.26054 193 ASN A CA 1
ATOM 3452 C C . ASN B 2 191 ? 49.56904 -13.21555 16.14516 1.000 22.05255 193 ASN A C 1
ATOM 3453 O O . ASN B 2 191 ? 49.49595 -13.36623 14.92140 1.000 22.16771 193 ASN A O 1
ATOM 3458 N N . SER B 2 192 ? 48.69785 -13.77674 16.97685 1.000 21.82007 194 SER A N 1
ATOM 3459 C CA . SER B 2 192 ? 47.63805 -14.60940 16.43351 1.000 21.99848 194 SER A CA 1
ATOM 3460 C C . SER B 2 192 ? 46.44416 -13.79775 15.95069 1.000 27.23415 194 SER A C 1
ATOM 3461 O O . SER B 2 192 ? 45.61362 -14.32953 15.20355 1.000 27.67287 194 SER A O 1
ATOM 3464 N N . ILE B 2 193 ? 46.33948 -12.52207 16.32865 1.000 25.21043 195 ILE A N 1
ATOM 3465 C CA . ILE B 2 193 ? 45.14221 -11.74658 16.02731 1.000 25.69741 195 ILE A CA 1
ATOM 3466 C C . ILE B 2 193 ? 45.41573 -10.55776 15.11329 1.000 27.93269 195 ILE A C 1
ATOM 3467 O O . ILE B 2 193 ? 44.47451 -9.85184 14.73176 1.000 27.40452 195 ILE A O 1
ATOM 3472 N N . ILE B 2 194 ? 46.66450 -10.33703 14.72047 1.000 22.84535 196 ILE A N 1
ATOM 3473 C CA . ILE B 2 194 ? 47.01749 -9.32600 13.72859 1.000 19.47925 196 ILE A CA 1
ATOM 3474 C C . ILE B 2 194 ? 47.54576 -10.04449 12.49221 1.000 21.53778 196 ILE A C 1
ATOM 3475 O O . ILE B 2 194 ? 48.05127 -11.17258 12.60156 1.000 21.86020 196 ILE A O 1
ATOM 3480 N N . PRO B 2 195 ? 47.45698 -9.43684 11.31036 1.000 20.20785 197 PRO A N 1
ATOM 3481 C CA . PRO B 2 195 ? 47.99335 -10.07943 10.10155 1.000 18.68731 197 PRO A CA 1
ATOM 3482 C C . PRO B 2 195 ? 49.49830 -10.29450 10.18126 1.000 22.53027 197 PRO A C 1
ATOM 3483 O O . PRO B 2 195 ? 50.22072 -9.55283 10.85385 1.000 19.59257 197 PRO A O 1
ATOM 3487 N N . GLU B 2 196 ? 49.97169 -11.31286 9.44571 1.000 19.56562 198 GLU A N 1
ATOM 3488 C CA . GLU B 2 196 ? 51.39214 -11.64799 9.44968 1.000 23.00836 198 GLU A CA 1
ATOM 3489 C C . GLU B 2 196 ? 52.25735 -10.47842 8.99382 1.000 22.56904 198 GLU A C 1
ATOM 3490 O O . GLU B 2 196 ? 53.39258 -10.32478 9.46545 1.000 22.72888 198 GLU A O 1
ATOM 3496 N N . ASP B 2 197 ? 51.75204 -9.65080 8.07844 1.000 18.51045 199 ASP A N 1
ATOM 3497 C CA . ASP B 2 197 ? 52.52521 -8.54281 7.53638 1.000 20.57132 199 ASP A CA 1
ATOM 3498 C C . ASP B 2 197 ? 52.35328 -7.25606 8.33603 1.000 20.07044 199 ASP A C 1
ATOM 3499 O O . ASP B 2 197 ? 52.66596 -6.17541 7.82564 1.000 19.11772 199 ASP A O 1
ATOM 3504 N N . THR B 2 198 ? 51.87102 -7.34619 9.56910 1.000 15.18798 200 THR A N 1
ATOM 3505 C CA . THR B 2 198 ? 51.71606 -6.14761 10.38616 1.000 16.65675 200 THR A CA 1
ATOM 3506 C C . THR B 2 198 ? 53.05839 -5.47902 10.64219 1.000 19.29727 200 THR A C 1
ATOM 3507 O O . THR B 2 198 ? 54.02696 -6.12389 11.06903 1.000 17.57228 200 THR A O 1
ATOM 3511 N N . PHE B 2 199 ? 53.09985 -4.17616 10.38150 1.000 15.18569 201 PHE A N 1
ATOM 3512 C CA . PHE B 2 199 ? 54.26672 -3.34614 10.66182 1.000 16.03102 201 PHE A CA 1
ATOM 3513 C C . PHE B 2 199 ? 54.28197 -3.06153 12.15811 1.000 15.29382 201 PHE A C 1
ATOM 3514 O O . PHE B 2 199 ? 53.41422 -2.34415 12.66263 1.000 14.58185 201 PHE A O 1
ATOM 3522 N N . PHE B 2 200 ? 55.23823 -3.64577 12.88615 1.000 15.65825 202 PHE A N 1
ATOM 3523 C CA . PHE B 2 200 ? 55.21308 -3.64737 14.35237 1.000 14.23110 202 PHE A CA 1
ATOM 3524 C C . PHE B 2 200 ? 56.55524 -3.17038 14.90073 1.000 17.70092 202 PHE A C 1
ATOM 3525 O O . PHE B 2 200 ? 57.35618 -3.97095 15.40597 1.000 17.38140 202 PHE A O 1
ATOM 3533 N N . PRO B 2 201 ? 56.81949 -1.86633 14.84432 1.000 17.62803 203 PRO A N 1
ATOM 3534 C CA . PRO B 2 201 ? 58.11874 -1.35005 15.29891 1.000 18.69899 203 PRO A CA 1
ATOM 3535 C C . PRO B 2 201 ? 58.29753 -1.45036 16.80429 1.000 24.69795 203 PRO A C 1
ATOM 3536 O O . PRO B 2 201 ? 57.33918 -1.39054 17.57575 1.000 22.08019 203 PRO A O 1
ATOM 3540 N N . SER B 2 202 ? 59.55454 -1.61108 17.21548 1.000 27.04630 204 SER A N 1
ATOM 3541 C CA . SER B 2 202 ? 59.88530 -1.56284 18.63199 1.000 31.36805 204 SER A CA 1
ATOM 3542 C C . SER B 2 202 ? 59.71186 -0.13678 19.14916 1.000 35.12859 204 SER A C 1
ATOM 3543 O O . SER B 2 202 ? 60.02986 0.82296 18.43951 1.000 35.98201 204 SER A O 1
ATOM 3546 N N . PRO B 2 203 ? 59.22058 0.03995 20.38418 1.000 36.82194 205 PRO A N 1
ATOM 3547 C CA . PRO B 2 203 ? 58.99275 1.39751 20.87919 1.000 38.83438 205 PRO A CA 1
ATOM 3548 C C . PRO B 2 203 ? 60.27960 2.09857 21.30484 1.000 43.08311 205 PRO A C 1
ATOM 3549 O O . PRO B 2 203 ? 61.34732 1.48685 21.39779 1.000 43.81351 205 PRO A O 1
#

Solvent-accessible surface area: 21265 Å² total; per-residue (Å²): 139,41,12,73,4,68,41,116,69,38,7,2,44,192,33,94,55,17,103,3,110,0,35,6,107,52,88,132,50,24,41,0,6,0,1,10,6,43,110,156,88,54,4,85,48,0,1,17,12,86,54,71,57,55,127,70,102,58,86,24,128,14,4,53,5,57,0,30,0,50,58,93,56,26,0,115,2,72,0,29,94,0,71,90,7,7,28,0,12,0,0,0,4,41,134,56,8,22,48,14,6,89,27,4,50,3,0,75,2,25,31,18,54,27,145,57,0,50,39,5,134,22,13,1,2,38,2,12,95,28,0,9,92,66,21,116,26,0,3,0,0,0,8,0,33,10,0,26,6,39,33,15,65,28,17,1,60,15,78,59,156,78,38,138,91,2,36,10,42,12,79,120,35,38,90,29,101,96,107,81,151,63,3,93,34,0,10,0,0,5,2,9,19,41,1,104,73,0,37,54,75,199,10,36,0,60,0,28,0,38,0,30,0,3,16,140,133,26,155,39,109,66,160,72,88,66,1,46,42,57,90,35,46,18,70,5,142,7,68,63,159,114,38,19,69,14,143,78,51,102,30,83,27,37,34,44,87,93,4,108,1,32,0,45,12,120,38,170,84,103,100,4,43,1,2,0,0,2,19,48,120,104,81,22,3,115,51,12,6,77,15,43,69,69,107,123,151,35,97,77,138,35,5,24,1,31,0,68,84,117,70,39,5,0,43,0,60,15,85,53,2,95,18,75,8,37,3,13,0,0,0,0,2,0,7,28,52,33,107,74,5,35,9,1,61,6,1,84,0,58,6,25,2,94,24,122,123,62,51,7,0,2,1,46,1,97,13,31,153,38,106,140,101,35,1,1,0,3,2,13,0,52,12,136,22,126,27,74,146,31,213,62,90,73,10,34,19,4,88,52,4,41,9,71,31,225,41,128,108,37,26,8,0,9,0,0,0,17,20,124,78,125,124,43,51,7,48,94,4,4,59,135,100,68,16,40,185,106,18,72,73,41,104,128

Foldseek 3Di:
DQKDKDDQEAEAEAQAKDKIKMFGPDLLFQFKFKWKQFPVRDIDTDDTARAAADWDWDDDVFWTKIWGDHHSTMIMIMTGNGDAKIKMWMWTGNDPDDTDIGTDSIYTYGYDDQVQFDFWDKEKDWFDPVCCVPPQKGKIKMKTDFGPDFDKDKFKAKPRHTDDPQKDWPPGWDFPDVVDPGGGTMIMMIHMDGNVQLQPQVMKMKMKMFDAGHDPPDDDDDPDDNNHTDIHMYMDGRHHD/DDKAFPAAEDEEAFFAKDKTWIATDDPALQKKKFKWWAAPPGHIDTQWIDSDAQDWDDHPQWIWHQHVVRRITIIMGHGHDQVRFTKMWMWMDHPVDPDIHIYPIHGYHYAYAQPDAAWAKDWAADPVDNPFIKIKTKRHGPVQFADADPDPQKGKDGKDFDDDPPSVPGMIMMMMGGPDPVDDNCNRVPPVRTDPNYHYDDD

B-factor: mean 21.5, std 9.2, range [7.98, 64.26]

Secondary structure (DSSP, 8-state):
-EEE---SEEEEETTSPEEE--EEE-S-SSEEEEEEEE-TTS--EEEEEE-SBT-EEEETTEEEEBBGGGTB--EEESS--GGG-EEEEEEEEETT-SPEEE---EEEEEE---SS---EEEEEEBSS-TT-EEEEEES--TT---PPPSSTTEEEPPPEEE--SSGGG-EEEEEEEES-TT--HHHHS-TTTS-TT-B----/--EEEE-SEEEE-TT--EEEEEEES-TT--EEEEEEE-TT--EEEEEE--STT-EEEEEETTEEEEEEEEETTEEEEEEES--S-EEEEEEEESSSSSS--EE-S-EEEEE--GGG-BPPEEEEEPPPHHHHHHHSEEEEEEEEEEEBSS-EEEEEEETTEEE-TTEEE-SS-EESSTTSTT--EEEEEEEEEEHHHHT-TT-EEEEEEEE--B-TTSPP-SSS---BSEEEEEEEE----

Nearest PDB structures (foldseek):
  8rro-assembly7_f  TM=9.844E-01  e=4.440E-49  Homo sapiens
  6dfs-assembly1_B  TM=9.766E-01  e=6.111E-45  Mus musculus
  4grm-assembly1_B  TM=9.278E-01  e=1.214E-34  Homo sapiens
  4y19-assembly1_E  TM=9.160E-01  e=1.352E-33  Homo sapiens
  8vd0-assembly1_E  TM=9.197E-01  e=6.498E-33  Homo sapiens

Sequence (444 aa):
TLLEQNPRWRLVPRGQAVNLRCILKNSQYPWMSWYQQDLQKQLQWLFTLRSPGDKEVKSLPGADYLATRVTDTELRLQVANMSQGRTLYCTCSARHSAETLYFGSGTRLTVLDLRNVFPPEVAVFEPSEAEISHTQKATLVCLATGFYPDHVELSWWVNGKEVHSGVCTDPQPLKEQPALNDSRYALSSRLRVSATFWQNPRNHFRCQVQFYGLSENDEWTQDRAKPVTQIVSAEAWGRADDSVTQKEGLVTLTEGLPVMLNCTYQTIYSNAFLFWYVHYLNESPRLLLKSSTDNKRTEHQGFHATLHKSSSSFHLHKSSAQLSDSALYYCALSEGGNYKYVFGAGTRLKVIAHIQNPDPAVYQLRDSKSSDKSVCLFTDFDSQTNVSQSKDSDVYITDKCVLDMRSMDFKSNSAVAWSNKSDFACANAFNNSIIPEDTFFPSP